Protein AF-A0A9W9SJ80-F1 (afdb_monomer)

Radius of gyration: 30.13 Å; Cα contacts (8 Å, |Δi|>4): 602; chains: 1; bounding box: 78×113×56 Å

Organism: NCBI:txid1131564

Sequence (416 aa):
MTKTTMDPSQSQSEKMTFSVLTSSAPIMAPRLGKLALTGRKTLSTPHYIPLTSRGTVPHIAHDMLRKETALNSLYIGLEDLGFRQLPAHQYLDSIRSLKPDIAIGLADIVYGREPGVKRRAKMVDRTHAFTQDALERLYGRSVADGQKSTTTAYFAPVLPLDNAQQSLYLDDLQDELKSHVSGLALYESSSLAQIPESLGALPRLLLSQPGGPHDLLRDVSLGGDLLTLPFVGECSDAGIALDFTFPVASDVNAKANGSASQPKALGIDLWSADTAKDVSALSEGCQCYACRKHHRAYFNHLLNAKEMAAWALLQMHNYHVMDVFFAGVRESIQRGTFEEDVLSFNHVYVSELPQRTGEGPRLRGYQLQAGPHKRGPRVYGRLDDVSQKFAESQSSVATPDTDASGLEHHGFAKKV

Nearest PDB structures (foldseek):
  7owz-assembly1_A  TM=8.083E-01  e=1.828E-19  Mus musculus
  7nq4-assembly1_B-2  TM=8.070E-01  e=5.476E-19  Homo sapiens
  6fv5-assembly1_B  TM=8.019E-01  e=1.095E-18  Mus musculus
  3bl3-assembly1_A-2  TM=7.542E-01  e=6.193E-18  Zymomonas mobilis
  1efz-assembly1_A-2  TM=7.265E-01  e=7.365E-18  Zymomonas mobilis

InterPro domains:
  IPR002616 tRNA-guanine(15) transglycosylase-like [PF01702] (83-347)
  IPR002616 tRNA-guanine(15) transglycosylase-like [TIGR00449] (273-346)
  IPR036511 Queuine tRNA-ribosyltransferase-like [G3DSA:3.20.20.105] (5-79)
  IPR036511 Queuine tRNA-ribosyltransferase-like [G3DSA:3.20.20.105] (80-351)
  IPR036511 Queuine tRNA-ribosyltransferase-like [SSF51713] (16-346)
  IPR050852 Queuine tRNA-ribosyltransferase [PTHR46064] (82-349)

Foldseek 3Di:
DDDPDDDLLVVLCVAWDKDWPDDDDPLFFFTWIWIDGPPFDIDIWPAEAEEDEQFHRPLADPVCCVPFFPHRHHDYDPDFPDDDDDDLVNVLVCCLVVLDQADEFDFQDDPDDDDDPVVLLVRLVVLLVSLVVSLCVQRNPVCVPDPPRRNHAYAREQEPDDDPSSLVSLVCCLPPVVSRHQAHEYADLVSSVSHDPSRSSHAYEYVYAQQDVLSVLSSSSRPHTYYYYPVLLVCLQLQKAFEDAPLDDVVLLVVVVVDVDPADARTDRLCDPVLLPFFAFRYPPQPGPRRVPGGSNVLNVCLVVLPSVSSSSRSSRSSSRSVRRRVNCSVCVVVVNSVVSSVSRPSRHDSHHDDRPGPGHDDDPGNDPDDVDPPDPPPPPVVVVVVVVVVVVVPPPDDDPDDPVVDVVPDPPDDD

Mean predicted aligned error: 11.3 Å

Solvent-accessible surface area (backbone atoms only — not comparable to full-atom values): 24199 Å² total; per-residue (Å²): 135,84,79,78,80,76,60,74,66,62,63,54,62,75,40,51,46,63,47,68,72,59,90,82,63,60,70,65,24,61,52,43,33,38,43,37,39,75,97,52,78,71,43,64,25,37,36,72,33,50,66,28,62,83,72,36,50,74,71,47,54,72,67,54,40,68,73,65,44,89,75,85,61,74,39,65,62,101,67,70,89,72,88,74,90,77,55,71,68,60,54,54,51,44,46,68,72,68,56,46,72,66,44,73,46,64,65,59,77,74,81,100,56,87,70,53,73,76,52,49,47,53,24,37,57,49,23,46,52,43,44,53,56,46,48,46,68,50,69,26,77,76,29,80,79,79,49,84,69,63,88,46,38,35,19,46,58,44,68,78,62,95,46,73,55,47,53,54,49,53,51,43,41,59,72,76,42,41,80,71,49,62,25,36,33,26,53,32,67,78,44,46,80,72,60,54,74,88,53,57,74,44,52,32,35,37,65,32,78,43,76,38,68,64,46,49,52,51,37,28,45,38,35,38,30,33,35,42,51,64,45,55,56,53,33,16,41,31,43,32,43,60,45,70,69,39,58,57,57,68,73,58,54,58,49,54,79,73,42,96,65,79,58,37,60,40,34,45,61,34,79,42,76,77,26,54,78,31,76,48,46,76,38,89,91,48,80,34,68,40,38,72,74,45,25,33,20,57,45,20,50,28,52,77,69,68,40,72,64,34,41,27,40,33,37,50,37,38,52,44,43,48,53,49,32,38,50,24,51,45,51,28,54,73,71,72,42,39,71,61,36,49,54,51,39,61,64,48,33,46,73,63,61,68,77,73,84,50,88,45,68,87,76,48,86,82,69,53,80,79,62,91,70,72,77,69,76,71,86,77,53,63,65,59,53,51,52,51,50,51,60,60,66,70,74,71,79,80,75,76,99,64,61,78,77,60,53,71,77,50,63,93,84,65,86,130

Structure (mmCIF, N/CA/C/O backbone):
data_AF-A0A9W9SJ80-F1
#
_entry.id   AF-A0A9W9SJ80-F1
#
loop_
_atom_site.group_PDB
_atom_site.id
_atom_site.type_symbol
_atom_site.label_atom_id
_atom_site.label_alt_id
_atom_site.label_comp_id
_atom_site.label_asym_id
_atom_site.label_entity_id
_atom_site.label_seq_id
_atom_site.pdbx_PDB_ins_code
_atom_site.Cartn_x
_atom_site.Cartn_y
_atom_site.Cartn_z
_atom_site.occupancy
_atom_site.B_iso_or_equiv
_atom_site.auth_seq_id
_atom_site.auth_comp_id
_atom_site.auth_asym_id
_atom_site.auth_atom_id
_atom_site.pdbx_PDB_model_num
ATOM 1 N N . MET A 1 1 ? -49.784 -8.441 12.565 1.00 36.72 1 MET A N 1
ATOM 2 C CA . MET A 1 1 ? -48.537 -8.413 11.772 1.00 36.72 1 MET A CA 1
ATOM 3 C C . MET A 1 1 ? -47.482 -7.697 12.592 1.00 36.72 1 MET A C 1
ATOM 5 O O . MET A 1 1 ? -47.438 -6.475 12.621 1.00 36.72 1 MET A O 1
ATOM 9 N N . THR A 1 2 ? -46.730 -8.466 13.367 1.00 28.92 2 THR A N 1
ATOM 10 C CA . THR A 1 2 ? -45.625 -7.996 14.202 1.00 28.92 2 THR A CA 1
ATOM 11 C C . THR A 1 2 ? -44.491 -7.523 13.294 1.00 28.92 2 THR A C 1
ATOM 13 O O . THR A 1 2 ? -43.909 -8.314 12.560 1.00 28.92 2 THR A O 1
ATOM 16 N N . LYS A 1 3 ? -44.211 -6.214 13.297 1.00 34.19 3 LYS A N 1
ATOM 17 C CA . LYS A 1 3 ? -42.986 -5.663 12.708 1.00 34.19 3 LYS A CA 1
ATOM 18 C C . LYS A 1 3 ? -41.819 -6.150 13.561 1.00 34.19 3 LYS A C 1
ATOM 20 O O . LYS A 1 3 ? -41.633 -5.666 14.672 1.00 34.19 3 LYS A O 1
ATOM 25 N N . THR A 1 4 ? -41.071 -7.119 13.051 1.00 32.59 4 THR A N 1
ATOM 26 C CA . THR A 1 4 ? -39.779 -7.515 13.607 1.00 32.59 4 THR A CA 1
ATOM 27 C C . THR A 1 4 ? -38.845 -6.312 13.511 1.00 32.59 4 THR A C 1
ATOM 29 O O . THR A 1 4 ? -38.474 -5.887 12.419 1.00 32.59 4 THR A O 1
ATOM 32 N N . THR A 1 5 ? -38.522 -5.713 14.651 1.00 37.31 5 THR A N 1
ATOM 33 C CA . THR A 1 5 ? -37.462 -4.714 14.781 1.00 37.31 5 THR A CA 1
ATOM 34 C C . THR A 1 5 ? -36.133 -5.413 14.505 1.00 37.31 5 THR A C 1
ATOM 36 O O . THR A 1 5 ? -35.682 -6.202 15.333 1.00 37.31 5 THR A O 1
ATOM 39 N N . MET A 1 6 ? -35.546 -5.192 13.325 1.00 32.56 6 MET A N 1
ATOM 40 C CA . MET A 1 6 ? -34.187 -5.654 13.029 1.00 32.56 6 MET A CA 1
ATOM 41 C C . MET A 1 6 ? -33.203 -4.893 13.920 1.00 32.56 6 MET A C 1
ATOM 43 O O . MET A 1 6 ? -33.244 -3.664 13.988 1.00 32.56 6 MET A O 1
ATOM 47 N N . ASP A 1 7 ? -32.346 -5.638 14.610 1.00 37.38 7 ASP A N 1
ATOM 48 C CA . ASP A 1 7 ? -31.251 -5.103 15.410 1.00 37.38 7 ASP A CA 1
ATOM 49 C C . ASP A 1 7 ? -30.199 -4.473 14.468 1.00 37.38 7 ASP A C 1
ATOM 51 O O . ASP A 1 7 ? -29.731 -5.156 13.549 1.00 37.38 7 ASP A O 1
ATOM 55 N N . PRO A 1 8 ? -29.825 -3.186 14.625 1.00 41.50 8 PRO A N 1
ATOM 56 C CA . PRO A 1 8 ? -28.828 -2.533 13.772 1.00 41.50 8 PRO A CA 1
ATOM 57 C C . PRO A 1 8 ? -27.473 -3.260 13.736 1.00 41.50 8 PRO A C 1
ATOM 59 O O . PRO A 1 8 ? -26.774 -3.153 12.722 1.00 41.50 8 PRO A O 1
ATOM 62 N N . SER A 1 9 ? -27.150 -4.059 14.764 1.00 39.06 9 SER A N 1
ATOM 63 C CA . SER A 1 9 ? -25.949 -4.908 14.833 1.00 39.06 9 SER A CA 1
ATOM 64 C C . SER A 1 9 ? -25.877 -5.960 13.709 1.00 39.06 9 SER A C 1
ATOM 66 O O . SER A 1 9 ? -24.799 -6.237 13.184 1.00 39.06 9 SER A O 1
ATOM 68 N N . GLN A 1 10 ? -27.020 -6.491 13.252 1.00 34.44 10 GLN A N 1
ATOM 69 C CA . GLN A 1 10 ? -27.072 -7.470 12.157 1.00 34.44 10 GLN A CA 1
ATOM 70 C C . GLN A 1 10 ? -26.849 -6.830 10.775 1.00 34.44 10 GLN A C 1
ATOM 72 O O . GLN A 1 10 ? -26.412 -7.501 9.843 1.00 34.44 10 GLN A O 1
ATOM 77 N N . SER A 1 11 ? -27.086 -5.521 10.631 1.00 44.25 11 SER A N 1
ATOM 78 C CA . SER A 1 11 ? -27.069 -4.843 9.324 1.00 44.25 11 SER A CA 1
ATOM 79 C C . SER A 1 11 ? -25.669 -4.518 8.776 1.00 44.25 11 SER A C 1
ATOM 81 O O . SER A 1 11 ? -25.513 -4.337 7.564 1.00 44.25 11 SER A O 1
ATOM 83 N N . GLN A 1 12 ? -24.647 -4.439 9.641 1.00 47.47 12 GLN A N 1
ATOM 84 C CA . GLN A 1 12 ? -23.252 -4.223 9.225 1.00 47.47 12 GLN A CA 1
ATOM 85 C C . GLN A 1 12 ? -22.578 -5.526 8.778 1.00 47.47 12 GLN A C 1
ATOM 87 O O . GLN A 1 12 ? -21.880 -5.540 7.761 1.00 47.47 12 GLN A O 1
ATOM 92 N N . SER A 1 13 ? -22.862 -6.629 9.484 1.00 47.50 13 SER A N 1
ATOM 93 C CA . SER A 1 13 ? -22.389 -7.983 9.163 1.00 47.50 13 SER A CA 1
ATOM 94 C C . SER A 1 13 ? -22.783 -8.446 7.754 1.00 47.50 13 SER A C 1
ATOM 96 O O . SER A 1 13 ? -22.096 -9.290 7.183 1.00 47.50 13 SER A O 1
ATOM 98 N N . GLU A 1 14 ? -23.872 -7.923 7.185 1.00 54.31 14 GLU A N 1
ATOM 99 C CA . GLU A 1 14 ? -24.332 -8.292 5.839 1.00 54.31 14 GLU A CA 1
ATOM 100 C C . GLU A 1 14 ? -23.547 -7.621 4.697 1.00 54.31 14 GLU A C 1
ATOM 102 O O . GLU A 1 14 ? -23.696 -8.031 3.546 1.00 54.31 14 GLU A O 1
ATOM 107 N N . LYS A 1 15 ? -22.739 -6.579 4.958 1.00 71.69 15 LYS A N 1
ATOM 108 C CA . LYS A 1 15 ? -22.171 -5.731 3.883 1.00 71.69 15 LYS A CA 1
ATOM 109 C C . LYS A 1 15 ? -20.662 -5.803 3.724 1.00 71.69 15 LYS A C 1
ATOM 111 O O . LYS A 1 15 ? -20.174 -5.638 2.604 1.00 71.69 15 LYS A O 1
ATOM 116 N N . MET A 1 16 ? -19.945 -6.052 4.814 1.00 87.00 16 MET A N 1
ATOM 117 C CA . MET A 1 16 ? -18.525 -6.374 4.796 1.00 87.00 16 MET A CA 1
ATOM 118 C C . MET A 1 16 ? -18.319 -7.688 5.533 1.00 87.00 16 MET A C 1
ATOM 120 O O . MET A 1 16 ? -18.713 -7.832 6.686 1.00 87.00 16 MET A O 1
ATOM 124 N N . THR A 1 17 ? -17.666 -8.637 4.876 1.00 89.50 17 THR A N 1
ATOM 125 C CA . THR A 1 17 ? -17.283 -9.904 5.491 1.00 89.50 17 THR A CA 1
ATOM 126 C C . THR A 1 17 ? -15.799 -10.112 5.278 1.00 89.50 17 THR A C 1
ATOM 128 O O . THR A 1 17 ? -15.308 -10.039 4.150 1.00 89.50 17 THR A O 1
ATOM 131 N N . PHE A 1 18 ? -15.087 -10.386 6.363 1.00 91.00 18 PHE A N 1
ATOM 132 C CA . PHE A 1 18 ? -13.703 -10.818 6.313 1.00 91.00 18 PHE A CA 1
ATOM 133 C C . PHE A 1 18 ? -13.612 -12.221 6.902 1.00 91.00 18 PHE A C 1
ATOM 135 O O . PHE A 1 18 ? -13.997 -12.445 8.046 1.00 91.00 18 PHE A O 1
ATOM 142 N N . SER A 1 19 ? -13.150 -13.175 6.099 1.00 90.62 19 SER A N 1
ATOM 143 C CA . SER A 1 19 ? -12.946 -14.556 6.536 1.00 90.62 19 SER A CA 1
ATOM 144 C C . SER A 1 19 ? -11.463 -14.887 6.504 1.00 90.62 19 SER A C 1
ATOM 146 O O . SER A 1 19 ? -10.858 -14.839 5.430 1.00 90.62 19 SER A O 1
ATOM 148 N N . VAL A 1 20 ? -10.903 -15.260 7.651 1.00 87.75 20 VAL A N 1
ATOM 149 C CA . VAL A 1 20 ? -9.557 -15.834 7.735 1.00 87.75 20 VAL A CA 1
ATOM 150 C C . VAL A 1 20 ? -9.640 -17.304 7.321 1.00 87.75 20 VAL A C 1
ATOM 152 O O . VAL A 1 20 ? -10.439 -18.066 7.859 1.00 87.75 20 VAL A O 1
ATOM 155 N N . LEU A 1 21 ? -8.859 -17.685 6.315 1.00 84.12 21 LEU A N 1
ATOM 156 C CA . LEU A 1 21 ? -8.858 -19.015 5.704 1.00 84.12 21 LEU A CA 1
ATOM 157 C C . LEU A 1 21 ? -7.911 -19.986 6.424 1.00 84.12 21 LEU A C 1
ATOM 159 O O . LEU A 1 21 ? -8.103 -21.197 6.344 1.00 84.12 21 LEU A O 1
ATOM 163 N N . THR A 1 22 ? -6.913 -19.478 7.149 1.00 68.12 22 THR A N 1
ATOM 164 C CA . THR A 1 22 ? -6.025 -20.274 8.005 1.00 68.12 22 THR A CA 1
ATOM 165 C C . THR A 1 22 ? -6.556 -20.306 9.443 1.00 68.12 22 THR A C 1
ATOM 167 O O . THR A 1 22 ? -6.574 -19.295 10.136 1.00 68.12 22 THR A O 1
ATOM 170 N N . SER A 1 23 ? -7.012 -21.477 9.899 1.00 51.09 23 SER A N 1
ATOM 171 C CA . SER A 1 23 ? -7.821 -21.646 11.122 1.00 51.09 23 SER A CA 1
ATOM 172 C C . SER A 1 23 ? -7.050 -21.626 12.460 1.00 51.09 23 SER A C 1
ATOM 174 O O . SER A 1 23 ? -7.691 -21.764 13.501 1.00 51.09 23 SER A O 1
ATOM 176 N N . SER A 1 24 ? -5.719 -21.477 12.491 1.00 49.97 24 SER A N 1
ATOM 177 C CA . SER A 1 24 ? -4.948 -21.734 13.727 1.00 49.97 24 SER A CA 1
ATOM 178 C C . SER A 1 24 ? -3.703 -20.870 13.957 1.00 49.97 24 SER A C 1
ATOM 180 O O . SER A 1 24 ? -2.828 -21.269 14.723 1.00 49.97 24 SER A O 1
ATOM 182 N N . ALA A 1 25 ? -3.565 -19.726 13.289 1.00 50.97 25 ALA A N 1
ATOM 183 C CA . ALA A 1 25 ? -2.347 -18.931 13.416 1.00 50.97 25 ALA A CA 1
ATOM 184 C C . ALA A 1 25 ? -2.464 -17.912 14.574 1.00 50.97 25 ALA A C 1
ATOM 186 O O . ALA A 1 25 ? -3.505 -17.257 14.690 1.00 50.97 25 ALA A O 1
ATOM 187 N N . PRO A 1 26 ? -1.433 -17.759 15.431 1.00 64.00 26 PRO A N 1
ATOM 188 C CA . PRO A 1 26 ? -1.420 -16.748 16.487 1.00 64.00 26 PRO A CA 1
ATOM 189 C C . PRO A 1 26 ? -1.602 -15.333 15.912 1.00 64.00 26 PRO A C 1
ATOM 191 O O . PRO A 1 26 ? -1.450 -15.093 14.714 1.00 64.00 26 PRO A O 1
ATOM 194 N N . ILE A 1 27 ? -1.927 -14.364 16.774 1.00 69.94 27 ILE A N 1
ATOM 195 C CA . ILE A 1 27 ? -2.148 -12.952 16.398 1.00 69.94 27 ILE A CA 1
ATOM 196 C C . ILE A 1 27 ? -1.000 -12.421 15.523 1.00 69.94 27 ILE A C 1
ATOM 198 O O . ILE A 1 27 ? -1.269 -11.681 14.576 1.00 69.94 27 ILE A O 1
ATOM 202 N N . MET A 1 28 ? 0.230 -12.858 15.805 1.00 84.56 28 MET A N 1
ATOM 203 C CA . MET A 1 28 ? 1.456 -12.551 15.069 1.00 84.56 28 MET A CA 1
ATOM 204 C C . MET A 1 28 ? 1.863 -13.712 14.155 1.00 84.56 28 MET A C 1
ATOM 206 O O . MET A 1 28 ? 2.782 -14.467 14.467 1.00 84.56 28 MET A O 1
ATOM 210 N N . ALA A 1 29 ? 1.145 -13.881 13.053 1.00 89.50 29 ALA A N 1
ATOM 211 C CA . ALA A 1 29 ? 1.483 -14.859 12.031 1.00 89.50 29 ALA A CA 1
ATOM 212 C C . ALA A 1 29 ? 0.886 -14.458 10.678 1.00 89.50 29 ALA A C 1
ATOM 214 O O . ALA A 1 29 ? -0.170 -13.802 10.646 1.00 89.50 29 ALA A O 1
ATOM 215 N N . PRO A 1 30 ? 1.508 -14.890 9.566 1.00 92.75 30 PRO A N 1
ATOM 216 C CA . PRO A 1 30 ? 0.947 -14.695 8.242 1.00 92.75 30 PRO A CA 1
ATOM 217 C C . PRO A 1 30 ? -0.422 -15.368 8.147 1.00 92.75 30 PRO A C 1
ATOM 219 O O . PRO A 1 30 ? -0.641 -16.495 8.596 1.00 92.75 30 PRO A O 1
ATOM 222 N N . ARG A 1 31 ? -1.372 -14.655 7.550 1.00 91.94 31 ARG A N 1
ATOM 223 C CA . ARG A 1 31 ? -2.771 -15.072 7.483 1.00 91.94 31 ARG A CA 1
ATOM 224 C C . ARG A 1 31 ? -3.303 -14.901 6.076 1.00 91.94 31 ARG A C 1
ATOM 226 O O . ARG A 1 31 ? -3.076 -13.877 5.441 1.00 91.94 31 ARG A O 1
ATOM 233 N N . LEU A 1 32 ? -4.024 -15.909 5.599 1.00 94.81 32 LEU A N 1
ATOM 234 C CA . LEU A 1 32 ? -4.784 -15.797 4.364 1.00 94.81 32 LEU A CA 1
ATOM 235 C C . LEU A 1 32 ? -6.185 -15.351 4.715 1.00 94.81 32 LEU A C 1
ATOM 237 O O . LEU A 1 32 ? -6.849 -15.980 5.536 1.00 94.81 32 LEU A O 1
ATOM 241 N N . GLY A 1 33 ? -6.641 -14.286 4.080 1.00 93.62 33 GLY A N 1
ATOM 242 C CA . GLY A 1 33 ? -7.978 -13.770 4.295 1.00 93.62 33 GLY A CA 1
ATOM 243 C C . GLY A 1 33 ? -8.692 -13.474 2.992 1.00 93.62 33 GLY A C 1
ATOM 244 O O . GLY A 1 33 ? -8.119 -13.467 1.899 1.00 93.62 33 GLY A O 1
ATOM 245 N N . LYS A 1 34 ? -9.993 -13.244 3.112 1.00 94.56 34 LYS A N 1
ATOM 246 C CA . LYS A 1 34 ? -10.849 -12.859 1.999 1.00 94.56 34 LYS A CA 1
ATOM 247 C C . LYS A 1 34 ? -11.786 -11.757 2.465 1.00 94.56 34 LYS A C 1
ATOM 249 O O . LYS A 1 34 ? -12.632 -11.989 3.322 1.00 94.56 34 LYS A O 1
ATOM 254 N N . LEU A 1 35 ? -11.609 -10.565 1.903 1.00 94.12 35 LEU A N 1
ATOM 255 C CA . LEU A 1 35 ? -12.405 -9.378 2.172 1.00 94.12 35 LEU A CA 1
ATOM 256 C C . LEU A 1 35 ? -13.462 -9.200 1.080 1.00 94.12 35 LEU A C 1
ATOM 258 O O . LEU A 1 35 ? -13.149 -8.849 -0.060 1.00 94.12 35 LEU A O 1
ATOM 262 N N . ALA A 1 36 ? -14.719 -9.440 1.433 1.00 93.00 36 ALA A N 1
ATOM 263 C CA . ALA A 1 36 ? -15.870 -9.237 0.569 1.00 93.00 36 ALA A CA 1
ATOM 264 C C . ALA A 1 36 ? -16.652 -7.993 1.001 1.00 93.00 36 ALA A C 1
ATOM 266 O O . ALA A 1 36 ? -16.965 -7.821 2.176 1.00 93.00 36 ALA A O 1
ATOM 267 N N . LEU A 1 37 ? -16.982 -7.149 0.025 1.00 90.25 37 LEU A N 1
ATOM 268 C CA . LEU A 1 37 ? -17.823 -5.966 0.181 1.00 90.25 37 LEU A CA 1
ATOM 269 C C . LEU A 1 37 ? -18.971 -6.057 -0.827 1.00 90.25 37 LEU A C 1
ATOM 271 O O . LEU A 1 37 ? -18.751 -6.413 -1.990 1.00 90.25 37 LEU A O 1
ATOM 275 N N . THR A 1 38 ? -20.194 -5.745 -0.405 1.00 86.06 38 THR A N 1
ATOM 276 C CA . THR A 1 38 ? -21.381 -5.854 -1.266 1.00 86.06 38 THR A CA 1
ATOM 277 C C . THR A 1 38 ? -21.237 -5.019 -2.540 1.00 86.06 38 THR A C 1
ATOM 279 O O . THR A 1 38 ? -20.978 -3.820 -2.496 1.00 86.06 38 THR A O 1
ATOM 282 N N . GLY A 1 39 ? -21.414 -5.656 -3.702 1.00 85.00 39 GLY A N 1
ATOM 283 C CA . GLY A 1 39 ? -21.294 -5.001 -5.011 1.00 85.00 39 GLY A CA 1
ATOM 284 C C . GLY A 1 39 ? -19.855 -4.740 -5.476 1.00 85.00 39 GLY A C 1
ATOM 285 O O . GLY A 1 39 ? -19.659 -4.128 -6.528 1.00 85.00 39 GLY A O 1
ATOM 286 N N . ARG A 1 40 ? -18.841 -5.206 -4.734 1.00 88.81 40 ARG A N 1
ATOM 287 C CA . ARG A 1 40 ? -17.422 -5.099 -5.099 1.00 88.81 40 ARG A CA 1
ATOM 288 C C . ARG A 1 40 ? -16.825 -6.465 -5.422 1.00 88.81 40 ARG A C 1
ATOM 290 O O . ARG A 1 40 ? -17.340 -7.508 -5.023 1.00 88.81 40 ARG A O 1
ATOM 297 N N . LYS A 1 41 ? -15.707 -6.459 -6.155 1.00 89.19 41 LYS A N 1
ATOM 298 C CA . LYS A 1 41 ? -14.899 -7.669 -6.335 1.00 89.19 41 LYS A CA 1
ATOM 299 C C . LYS A 1 41 ? -14.280 -8.044 -4.997 1.00 89.19 41 LYS A C 1
ATOM 301 O O . LYS A 1 41 ? -13.796 -7.180 -4.273 1.00 89.19 41 LYS A O 1
ATOM 306 N N . THR A 1 42 ? -14.285 -9.332 -4.695 1.00 91.88 42 THR A N 1
ATOM 307 C CA . THR A 1 42 ? -13.652 -9.833 -3.484 1.00 91.88 42 THR A CA 1
ATOM 308 C C . THR A 1 42 ? -12.135 -9.685 -3.557 1.00 91.88 42 THR A C 1
ATOM 310 O O . THR A 1 42 ? -11.538 -9.949 -4.602 1.00 91.88 42 THR A O 1
ATOM 313 N N . LEU A 1 43 ? -11.527 -9.301 -2.437 1.00 93.06 43 LEU A N 1
ATOM 314 C CA . LEU A 1 43 ? -10.092 -9.101 -2.301 1.00 93.06 43 LEU A CA 1
ATOM 315 C C . LEU A 1 43 ? -9.478 -10.199 -1.427 1.00 93.06 43 LEU A C 1
ATOM 317 O O . LEU A 1 43 ? -9.917 -10.408 -0.299 1.00 93.06 43 LEU A O 1
ATOM 321 N N . SER A 1 44 ? -8.468 -10.901 -1.935 1.00 95.12 44 SER A N 1
ATOM 322 C CA . SER A 1 44 ? -7.710 -11.892 -1.156 1.00 95.12 44 SER A CA 1
ATOM 323 C C . SER A 1 44 ? -6.559 -11.211 -0.418 1.00 95.12 44 SER A C 1
ATOM 325 O O . SER A 1 44 ? -5.833 -10.450 -1.048 1.00 95.12 44 SER A O 1
ATOM 327 N N . THR A 1 45 ? -6.361 -11.506 0.867 1.00 95.25 45 THR A N 1
ATOM 328 C CA . THR A 1 45 ? -5.284 -10.950 1.707 1.00 95.25 45 THR A CA 1
ATOM 329 C C . THR A 1 45 ? -4.216 -12.016 2.028 1.00 95.25 45 THR A C 1
ATOM 331 O O . THR A 1 45 ? -4.553 -13.205 2.042 1.00 95.25 45 THR A O 1
ATOM 334 N N . PRO A 1 46 ? -2.939 -11.633 2.240 1.00 95.81 46 PRO A N 1
ATOM 335 C CA . PRO A 1 46 ? -2.415 -10.269 2.221 1.00 95.81 46 PRO A CA 1
ATOM 336 C C . PRO A 1 46 ? -2.431 -9.628 0.828 1.00 95.81 46 PRO A C 1
ATOM 338 O O . PRO A 1 46 ? -2.256 -10.294 -0.201 1.00 95.81 46 PRO A O 1
ATOM 341 N N . HIS A 1 47 ? -2.682 -8.323 0.793 1.00 95.75 47 HIS A N 1
ATOM 342 C CA . HIS A 1 47 ? -2.617 -7.525 -0.426 1.00 95.75 47 HIS A CA 1
ATOM 343 C C . HIS A 1 47 ? -2.301 -6.067 -0.123 1.00 95.75 47 HIS A C 1
ATOM 345 O O . HIS A 1 47 ? -2.275 -5.650 1.032 1.00 95.75 47 HIS A O 1
ATOM 351 N N . TYR A 1 48 ? -2.085 -5.282 -1.169 1.00 94.50 48 TYR A N 1
ATOM 352 C CA . TYR A 1 48 ? -1.825 -3.866 -1.022 1.00 94.50 48 TYR A CA 1
ATOM 353 C C . TYR A 1 48 ? -3.011 -2.996 -1.428 1.00 94.50 48 TYR A C 1
ATOM 355 O O . TYR A 1 48 ? -3.918 -3.425 -2.145 1.00 94.50 48 TYR A O 1
ATOM 363 N N . ILE A 1 49 ? -2.976 -1.747 -0.970 1.00 92.50 49 ILE A N 1
ATOM 364 C CA . ILE A 1 49 ? -3.854 -0.675 -1.418 1.00 92.50 49 ILE A CA 1
ATOM 365 C C . ILE A 1 49 ? -2.972 0.443 -1.989 1.00 92.50 49 ILE A C 1
ATOM 367 O O . ILE A 1 49 ? -2.173 1.030 -1.251 1.00 92.50 49 ILE A O 1
ATOM 371 N N . PRO A 1 50 ? -3.073 0.752 -3.294 1.00 89.50 50 PRO A N 1
ATOM 372 C CA . PRO A 1 50 ? -2.301 1.831 -3.894 1.00 89.50 50 PRO A CA 1
ATOM 373 C C . PRO A 1 50 ? -2.736 3.187 -3.326 1.00 89.50 50 PRO A C 1
ATOM 375 O O . PRO A 1 50 ? -3.930 3.472 -3.169 1.00 89.50 50 PRO A O 1
ATOM 378 N N . LEU A 1 51 ? -1.750 4.041 -3.057 1.00 88.25 51 LEU A N 1
ATOM 379 C CA . LEU A 1 51 ? -1.983 5.426 -2.668 1.00 88.25 51 LEU A CA 1
ATOM 380 C C . LEU A 1 51 ? -2.386 6.239 -3.899 1.00 88.25 51 LEU A C 1
ATOM 382 O O . LEU A 1 51 ? -1.742 6.165 -4.947 1.00 88.25 51 LEU A O 1
ATOM 386 N N . THR A 1 52 ? -3.459 7.017 -3.778 1.00 87.25 52 THR A N 1
ATOM 387 C CA . THR A 1 52 ? -3.965 7.845 -4.877 1.00 87.25 52 THR A CA 1
ATOM 388 C C . THR A 1 52 ? -3.899 9.325 -4.550 1.00 87.25 52 THR A C 1
ATOM 390 O O . THR A 1 52 ? -3.995 9.732 -3.394 1.00 87.25 52 THR A O 1
ATOM 393 N N . SER A 1 53 ? -3.813 10.148 -5.594 1.00 81.12 53 SER A N 1
ATOM 394 C CA . SER A 1 53 ? -4.080 11.580 -5.495 1.00 81.12 53 SER A CA 1
ATOM 395 C C . SER A 1 53 ? -5.481 11.837 -6.032 1.00 81.12 53 SER A C 1
ATOM 397 O O . SER A 1 53 ? -5.752 11.577 -7.207 1.00 81.12 53 SER A O 1
ATOM 399 N N . ARG A 1 54 ? -6.389 12.329 -5.179 1.00 78.44 54 ARG A N 1
ATOM 400 C CA . ARG A 1 54 ? -7.784 12.643 -5.554 1.00 78.44 54 ARG A CA 1
ATOM 401 C C . ARG A 1 54 ? -8.516 11.457 -6.211 1.00 78.44 54 ARG A C 1
ATOM 403 O O . ARG A 1 54 ? -9.278 11.637 -7.157 1.00 78.44 54 ARG A O 1
ATOM 410 N N . GLY A 1 55 ? -8.251 10.233 -5.748 1.00 81.81 55 GLY A N 1
ATOM 411 C CA . GLY A 1 55 ? -8.871 9.014 -6.282 1.00 81.81 55 GLY A CA 1
ATOM 412 C C . GLY A 1 55 ? -8.251 8.468 -7.568 1.00 81.81 55 GLY A C 1
ATOM 413 O O . GLY A 1 55 ? -8.765 7.494 -8.115 1.00 81.81 55 GLY A O 1
ATOM 414 N N . THR A 1 56 ? -7.152 9.054 -8.053 1.00 85.56 56 THR A N 1
ATOM 415 C CA . THR A 1 56 ? -6.428 8.567 -9.236 1.00 85.56 56 THR A CA 1
ATOM 416 C C . THR A 1 56 ? -5.044 8.058 -8.850 1.00 85.56 56 THR A C 1
ATOM 418 O O . THR A 1 56 ? -4.299 8.736 -8.137 1.00 85.56 56 THR A O 1
ATOM 421 N N . VAL A 1 57 ? -4.694 6.861 -9.324 1.00 87.25 57 VAL A N 1
ATOM 422 C CA . VAL A 1 57 ? -3.326 6.342 -9.219 1.00 87.25 57 VAL A CA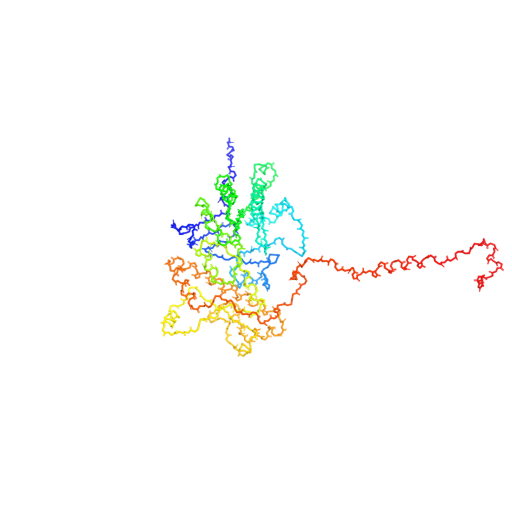 1
ATOM 423 C C . VAL A 1 57 ? -2.410 7.262 -10.034 1.00 87.25 57 VAL A C 1
ATOM 425 O O . VAL A 1 57 ? -2.729 7.524 -11.197 1.00 87.25 57 VAL A O 1
ATOM 428 N N . PRO A 1 58 ? -1.309 7.784 -9.463 1.00 86.00 58 PRO A N 1
ATOM 429 C CA . PRO A 1 58 ? -0.402 8.666 -10.189 1.00 86.00 58 PRO A CA 1
ATOM 430 C C . PRO A 1 58 ? -0.010 8.090 -11.555 1.00 86.00 58 PRO A C 1
ATOM 432 O O . PRO A 1 58 ? 0.195 6.890 -11.693 1.00 86.00 58 PRO A O 1
ATOM 435 N N . HIS A 1 59 ? 0.055 8.949 -12.575 1.00 88.06 59 HIS A N 1
ATOM 436 C CA . HIS A 1 59 ? 0.459 8.629 -13.958 1.00 88.06 59 HIS A CA 1
ATOM 437 C C . HIS A 1 59 ? -0.428 7.662 -14.759 1.00 88.06 59 HIS A C 1
ATOM 439 O O . HIS A 1 59 ? -0.282 7.604 -15.979 1.00 88.06 59 HIS A O 1
ATOM 445 N N . ILE A 1 60 ? -1.362 6.937 -14.137 1.00 88.25 60 ILE A N 1
ATOM 446 C CA . ILE A 1 60 ? -2.183 5.923 -14.814 1.00 88.25 60 ILE A CA 1
ATOM 447 C C . ILE A 1 60 ? -3.608 6.440 -15.033 1.00 88.25 60 ILE A C 1
ATOM 449 O O . ILE A 1 60 ? -4.353 6.712 -14.091 1.00 88.25 60 ILE A O 1
ATOM 453 N N . ALA A 1 61 ? -4.024 6.518 -16.298 1.00 88.75 61 ALA A N 1
ATOM 454 C CA . ALA A 1 61 ? -5.408 6.813 -16.661 1.00 88.75 61 ALA A CA 1
ATOM 455 C C . ALA A 1 61 ? -6.353 5.655 -16.278 1.00 88.75 61 ALA A C 1
ATOM 457 O O . ALA A 1 61 ? -5.976 4.484 -16.325 1.00 88.75 61 ALA A O 1
ATOM 458 N N . HIS A 1 62 ? -7.606 5.958 -15.923 1.00 87.12 62 HIS A N 1
ATOM 459 C CA . HIS A 1 62 ? -8.556 4.956 -15.415 1.00 87.12 62 HIS A CA 1
ATOM 460 C C . HIS A 1 62 ? -8.861 3.807 -16.386 1.00 87.12 62 HIS A C 1
ATOM 462 O O . HIS A 1 62 ? -9.183 2.703 -15.947 1.00 87.12 62 HIS A O 1
ATOM 468 N N . ASP A 1 63 ? -8.808 4.046 -17.693 1.00 89.38 63 ASP A N 1
ATOM 469 C CA . ASP A 1 63 ? -9.006 3.006 -18.698 1.00 89.38 63 ASP A CA 1
ATOM 470 C C . ASP A 1 63 ? -7.822 2.032 -18.736 1.00 89.38 63 ASP A C 1
ATOM 472 O O . ASP A 1 63 ? -8.043 0.822 -18.769 1.00 89.38 63 ASP A O 1
ATOM 476 N N . MET A 1 64 ? -6.591 2.541 -18.638 1.00 87.62 64 MET A N 1
ATOM 477 C CA . MET A 1 64 ? -5.381 1.724 -18.517 1.00 87.62 64 MET A CA 1
ATOM 478 C C . MET A 1 64 ? -5.328 0.990 -17.183 1.00 87.62 64 MET A C 1
ATOM 480 O O . MET A 1 64 ? -5.034 -0.200 -17.167 1.00 87.62 64 MET A O 1
ATOM 484 N N . LEU A 1 65 ? -5.720 1.643 -16.086 1.00 86.62 65 LEU A N 1
ATOM 485 C CA . LEU A 1 65 ? -5.863 1.002 -14.779 1.00 86.62 65 LEU A CA 1
ATOM 486 C C . LEU A 1 65 ? -6.762 -0.241 -14.879 1.00 86.62 65 LEU A C 1
ATOM 488 O O . LEU A 1 65 ? -6.393 -1.319 -14.432 1.00 86.62 65 LEU A O 1
ATOM 492 N N . ARG A 1 66 ? -7.926 -0.116 -15.528 1.00 86.50 66 ARG A N 1
ATOM 493 C CA . ARG A 1 66 ? -8.886 -1.222 -15.667 1.00 86.50 66 ARG A CA 1
ATOM 494 C C . ARG A 1 66 ? -8.433 -2.322 -16.626 1.00 86.50 66 ARG A C 1
ATOM 496 O O . ARG A 1 66 ? -8.853 -3.461 -16.447 1.00 86.50 66 ARG A O 1
ATOM 503 N N . LYS A 1 67 ? -7.688 -1.975 -17.678 1.00 86.81 67 LYS A N 1
ATOM 504 C CA . LYS A 1 67 ? -7.295 -2.913 -18.742 1.00 86.81 67 LYS A CA 1
ATOM 505 C C . LYS A 1 67 ? -5.986 -3.639 -18.449 1.00 86.81 67 LYS A C 1
ATOM 507 O O . LYS A 1 67 ? -5.866 -4.806 -18.794 1.00 86.81 67 LYS A O 1
ATOM 512 N N . GLU A 1 68 ? -5.023 -2.947 -17.852 1.00 86.38 68 GLU A N 1
ATOM 513 C CA . GLU A 1 68 ? -3.621 -3.379 -17.812 1.00 86.38 68 GLU A CA 1
ATOM 514 C C . GLU A 1 68 ? -3.085 -3.575 -16.383 1.00 86.38 68 GLU A C 1
ATOM 516 O O . GLU A 1 68 ? -1.926 -3.949 -16.222 1.00 86.38 68 GLU A O 1
ATOM 521 N N . THR A 1 69 ? -3.897 -3.342 -15.343 1.00 84.62 69 THR A N 1
ATOM 522 C CA . THR A 1 69 ? -3.515 -3.580 -13.936 1.00 84.62 69 THR A CA 1
ATOM 523 C C . THR A 1 69 ? -4.553 -4.449 -13.222 1.00 84.62 69 THR A C 1
ATOM 525 O O . THR A 1 69 ? -5.726 -4.449 -13.604 1.00 84.62 69 THR A O 1
ATOM 528 N N . ALA A 1 70 ? -4.156 -5.174 -12.170 1.00 85.06 70 ALA A N 1
ATOM 529 C CA . ALA A 1 70 ? -5.093 -5.944 -11.345 1.00 85.06 70 ALA A CA 1
ATOM 530 C C . ALA A 1 70 ? -5.718 -5.120 -10.199 1.00 85.06 70 ALA A C 1
ATOM 532 O O . ALA A 1 70 ? -6.461 -5.664 -9.378 1.00 85.06 70 ALA A O 1
ATOM 533 N N . LEU A 1 71 ? -5.455 -3.809 -10.160 1.00 84.12 71 LEU A N 1
ATOM 534 C CA . LEU A 1 71 ? -5.875 -2.908 -9.091 1.00 84.12 71 LEU A CA 1
ATOM 535 C C . LEU A 1 71 ? -7.402 -2.832 -8.976 1.00 84.12 71 LEU A C 1
ATOM 537 O O . LEU A 1 71 ? -8.112 -2.415 -9.894 1.00 84.12 71 LEU A O 1
ATOM 541 N N . ASN A 1 72 ? -7.912 -3.220 -7.810 1.00 84.19 72 ASN A N 1
ATOM 542 C CA . ASN A 1 72 ? -9.340 -3.263 -7.482 1.00 84.19 72 ASN A CA 1
ATOM 543 C C . ASN A 1 72 ? -9.693 -2.522 -6.176 1.00 84.19 72 ASN A C 1
ATOM 545 O O . ASN A 1 72 ? -10.870 -2.457 -5.819 1.00 84.19 72 ASN A O 1
ATOM 549 N N . SER A 1 73 ? -8.696 -1.946 -5.503 1.00 84.69 73 SER A N 1
ATOM 550 C CA . SER A 1 73 ? -8.808 -1.114 -4.305 1.00 84.69 73 SER A CA 1
ATOM 551 C C . SER A 1 73 ? -8.027 0.187 -4.515 1.00 84.69 73 SER A C 1
ATOM 553 O O . SER A 1 73 ? -7.084 0.226 -5.304 1.00 84.69 73 SER A O 1
ATOM 555 N N . LEU A 1 74 ? -8.435 1.271 -3.851 1.00 87.69 74 LEU A N 1
ATOM 556 C CA . LEU A 1 74 ? -7.769 2.575 -3.920 1.00 87.69 74 LEU A CA 1
ATOM 557 C C . LEU A 1 74 ? -7.846 3.250 -2.548 1.00 87.69 74 LEU A C 1
ATOM 559 O O . LEU A 1 74 ? -8.922 3.302 -1.950 1.00 87.69 74 LEU A O 1
ATOM 563 N N . TYR A 1 75 ? -6.729 3.798 -2.073 1.00 85.44 75 TYR A N 1
ATOM 564 C CA . TYR A 1 75 ? -6.708 4.643 -0.884 1.00 85.44 75 TYR A CA 1
ATOM 565 C C . TYR A 1 75 ? -6.884 6.103 -1.293 1.00 85.44 75 TYR A C 1
ATOM 567 O O . TYR A 1 75 ? -6.110 6.612 -2.108 1.00 85.44 75 TYR A O 1
ATOM 575 N N . ILE A 1 76 ? -7.877 6.787 -0.720 1.00 85.38 76 ILE A N 1
ATOM 576 C CA . ILE A 1 76 ? -8.160 8.198 -0.999 1.00 85.38 76 ILE A CA 1
ATOM 577 C C . ILE A 1 76 ? -7.946 9.009 0.275 1.00 85.38 76 ILE A C 1
ATOM 579 O O . ILE A 1 76 ? -8.768 8.972 1.189 1.00 85.38 76 ILE A O 1
ATOM 583 N N . GLY A 1 77 ? -6.855 9.773 0.313 1.00 78.12 77 GLY A N 1
ATOM 584 C CA . GLY A 1 77 ? -6.677 10.814 1.319 1.00 78.12 77 GLY A CA 1
ATOM 585 C C . GLY A 1 77 ? -7.615 11.993 1.049 1.00 78.12 77 GLY A C 1
ATOM 586 O O . GLY A 1 77 ? -7.791 12.400 -0.102 1.00 78.12 77 GLY A O 1
ATOM 587 N N . LEU A 1 78 ? -8.199 12.569 2.105 1.00 72.31 78 LEU A N 1
ATOM 588 C CA . LEU A 1 78 ? -8.905 13.857 2.039 1.00 72.31 78 LEU A CA 1
ATOM 589 C C . LEU A 1 78 ? -7.893 15.011 2.047 1.00 72.31 78 LEU A C 1
ATOM 591 O O . LEU A 1 78 ? -7.916 15.876 2.920 1.00 72.31 78 LEU A O 1
ATOM 595 N N . GLU A 1 79 ? -6.968 14.979 1.096 1.00 67.50 79 GLU A N 1
ATOM 596 C CA . GLU A 1 79 ? -5.857 15.919 0.996 1.00 67.50 79 GLU A CA 1
ATOM 597 C C . GLU A 1 79 ? -5.981 16.744 -0.287 1.00 67.50 79 GLU A C 1
ATOM 599 O O . GLU A 1 79 ? -6.302 16.228 -1.360 1.00 67.50 79 GLU A O 1
ATOM 604 N N . ASP A 1 80 ? -5.721 18.043 -0.160 1.00 60.44 80 ASP A N 1
ATOM 605 C CA . ASP A 1 80 ? -5.565 18.983 -1.268 1.00 60.44 80 ASP A CA 1
ATOM 606 C C . ASP A 1 80 ? -4.472 20.003 -0.894 1.00 60.44 80 ASP A C 1
ATOM 608 O O . ASP A 1 80 ? -3.808 19.881 0.137 1.00 60.44 80 ASP A O 1
ATOM 612 N N . LEU A 1 81 ? -4.260 21.017 -1.727 1.00 63.59 81 LEU A N 1
ATOM 613 C CA . LEU A 1 81 ? -3.262 22.057 -1.509 1.00 63.59 81 LEU A CA 1
ATOM 614 C C . LEU A 1 81 ? -3.496 22.889 -0.232 1.00 63.59 81 LEU A C 1
ATOM 616 O O . LEU A 1 81 ? -4.480 23.619 -0.109 1.00 63.59 81 LEU A O 1
ATOM 620 N N . GLY A 1 82 ? -2.501 22.883 0.660 1.00 70.12 82 GLY A N 1
ATOM 621 C CA . GLY A 1 82 ? -2.425 23.750 1.839 1.00 70.12 82 GLY A CA 1
ATOM 622 C C . GLY A 1 82 ? -2.824 23.065 3.147 1.00 70.12 82 GLY A C 1
ATOM 623 O O . GLY A 1 82 ? -3.001 21.855 3.214 1.00 70.12 82 GLY A O 1
ATOM 624 N N . PHE A 1 83 ? -2.946 23.856 4.217 1.00 78.25 83 PHE A N 1
ATOM 625 C CA . PHE A 1 83 ? -3.296 23.356 5.547 1.00 78.25 83 PHE A CA 1
ATOM 626 C C . PHE A 1 83 ? -4.579 24.005 6.044 1.00 78.25 83 PHE A C 1
ATOM 628 O O . PHE A 1 83 ? -4.716 25.231 6.051 1.00 78.25 83 PHE A O 1
ATOM 635 N N . ARG A 1 84 ? -5.503 23.173 6.520 1.00 83.44 84 ARG A N 1
ATOM 636 C CA . ARG A 1 84 ? -6.728 23.596 7.193 1.00 83.44 84 ARG A CA 1
ATOM 637 C C . ARG A 1 84 ? -6.957 22.708 8.406 1.00 83.44 84 ARG A C 1
ATOM 639 O O . ARG A 1 84 ? -6.757 21.501 8.349 1.00 83.44 84 ARG A O 1
ATOM 646 N N . GLN A 1 85 ? -7.437 23.305 9.491 1.00 86.44 85 GLN A N 1
ATOM 647 C CA . GLN A 1 85 ? -7.968 22.534 10.607 1.00 86.44 85 GLN A CA 1
ATOM 648 C C . GLN A 1 85 ? -9.291 21.881 10.184 1.00 86.44 85 GLN A C 1
ATOM 650 O O . GLN A 1 85 ? -10.227 22.585 9.796 1.00 86.44 85 GLN A O 1
ATOM 655 N N . LEU A 1 86 ? -9.360 20.550 10.253 1.00 87.56 86 LEU A N 1
ATOM 656 C CA . LEU A 1 86 ? -10.561 19.771 9.956 1.00 87.56 86 LEU A CA 1
ATOM 657 C C . LEU A 1 86 ? -11.266 19.386 11.268 1.00 87.56 86 LEU A C 1
ATOM 659 O O . LEU A 1 86 ? -10.738 18.570 12.023 1.00 87.56 86 LEU A O 1
ATOM 663 N N . PRO A 1 87 ? -12.440 19.963 11.579 1.00 91.62 87 PRO A N 1
ATOM 664 C CA . PRO A 1 87 ? -13.239 19.527 12.718 1.00 91.62 87 PRO A CA 1
ATOM 665 C C . PRO A 1 87 ? -13.774 18.104 12.515 1.00 91.62 87 PRO A C 1
ATOM 667 O O . PRO A 1 87 ? -14.188 17.758 11.409 1.00 91.62 87 PRO A O 1
ATOM 670 N N . ALA A 1 88 ? -13.860 17.319 13.594 1.00 90.94 88 ALA A N 1
ATOM 671 C CA . ALA A 1 88 ? -14.307 15.922 13.542 1.00 90.94 88 ALA A CA 1
ATOM 672 C C . ALA A 1 88 ? -15.683 15.747 12.871 1.00 90.94 88 ALA A C 1
ATOM 674 O O . ALA A 1 88 ? -15.842 14.896 12.003 1.00 90.94 88 ALA A O 1
ATOM 675 N N . HIS A 1 89 ? -16.656 16.616 13.169 1.00 90.88 89 HIS A N 1
ATOM 676 C CA . HIS A 1 89 ? -17.979 16.542 12.538 1.00 90.88 89 HIS A CA 1
ATOM 677 C C . HIS A 1 89 ? -17.928 16.697 11.006 1.00 90.88 89 HIS A C 1
ATOM 679 O O . HIS A 1 89 ? -18.632 15.981 10.306 1.00 90.88 89 HIS A O 1
ATOM 685 N N . GLN A 1 90 ? -17.050 17.558 10.471 1.00 92.06 90 GLN A N 1
ATOM 686 C CA . GLN A 1 90 ? -16.915 17.749 9.019 1.00 92.06 90 GLN A CA 1
ATOM 687 C C . GLN A 1 90 ? -16.292 16.527 8.342 1.00 92.06 90 GLN A C 1
ATOM 689 O O . GLN A 1 90 ? -16.628 16.210 7.200 1.00 92.06 90 GLN A O 1
ATOM 694 N N . TYR A 1 91 ? -15.398 15.825 9.042 1.00 92.56 91 TYR A N 1
ATOM 695 C CA . TYR A 1 91 ? -14.868 14.548 8.577 1.00 92.56 91 TYR A CA 1
ATOM 696 C C . TYR A 1 91 ? -15.986 13.499 8.457 1.00 92.56 91 TYR A C 1
ATOM 698 O O . TYR A 1 91 ? -16.119 12.846 7.423 1.00 92.56 91 TYR A O 1
ATOM 706 N N . LEU A 1 92 ? -16.860 13.405 9.462 1.00 91.81 92 LEU A N 1
ATOM 707 C CA . LEU A 1 92 ? -18.001 12.482 9.452 1.00 91.81 92 LEU A CA 1
ATOM 708 C C . LEU A 1 92 ? -19.046 12.845 8.387 1.00 91.81 92 LEU A C 1
ATOM 710 O O . LEU A 1 92 ? -19.574 11.961 7.709 1.00 91.81 92 LEU A O 1
ATOM 714 N N . ASP A 1 93 ? -19.307 14.135 8.178 1.00 90.62 93 ASP A N 1
ATOM 715 C CA . ASP A 1 93 ? -20.160 14.608 7.083 1.00 90.62 93 ASP A CA 1
ATOM 716 C C . ASP A 1 93 ? -19.564 14.240 5.715 1.00 90.62 93 ASP A C 1
ATOM 718 O O . ASP A 1 93 ? -20.290 13.839 4.801 1.00 90.62 93 ASP A O 1
ATOM 722 N N . SER A 1 94 ? -18.234 14.288 5.591 1.00 90.81 94 SER A N 1
ATOM 723 C CA . SER A 1 94 ? -17.525 13.846 4.386 1.00 90.81 94 SER A CA 1
ATOM 724 C C . SER A 1 94 ? -17.685 12.343 4.159 1.00 90.81 94 SER A C 1
ATOM 726 O O . SER A 1 94 ? -17.974 11.946 3.035 1.00 90.81 94 SER A O 1
ATOM 728 N N . ILE A 1 95 ? -17.600 11.507 5.203 1.00 91.50 95 ILE A N 1
ATOM 729 C CA . ILE A 1 95 ? -17.883 10.062 5.097 1.00 91.50 95 ILE A CA 1
ATOM 730 C C . ILE A 1 95 ? -19.309 9.827 4.589 1.00 91.50 95 ILE A C 1
ATOM 732 O O . ILE A 1 95 ? -19.513 9.058 3.652 1.00 91.50 95 ILE A O 1
ATOM 736 N N . ARG A 1 96 ? -20.304 10.516 5.158 1.00 89.50 96 ARG A N 1
ATOM 737 C CA . ARG A 1 96 ? -21.718 10.376 4.761 1.00 89.50 96 ARG A CA 1
ATOM 738 C C . ARG A 1 96 ? -21.976 10.815 3.319 1.00 89.50 96 ARG A C 1
ATOM 740 O O . ARG A 1 96 ? -22.823 10.232 2.640 1.00 89.50 96 ARG A O 1
ATOM 747 N N . SER A 1 97 ? -21.265 11.847 2.870 1.00 89.56 97 SER A N 1
ATOM 748 C CA . SER A 1 97 ? -21.380 12.397 1.519 1.00 89.56 97 SER A CA 1
ATOM 749 C C . SER A 1 97 ? -20.679 11.516 0.482 1.00 89.56 97 SER A C 1
ATOM 751 O O . SER A 1 97 ? -21.294 11.115 -0.507 1.00 89.56 97 SER A O 1
ATOM 753 N N . LEU A 1 98 ? -19.415 11.163 0.735 1.00 89.44 98 LEU A N 1
ATOM 754 C CA . LEU A 1 98 ? -18.570 10.390 -0.178 1.00 89.44 98 LEU A CA 1
ATOM 755 C C . LEU A 1 98 ? -18.931 8.903 -0.207 1.00 89.44 98 LEU A C 1
ATOM 757 O O . LEU A 1 98 ? -18.718 8.257 -1.229 1.00 89.44 98 LEU A O 1
ATOM 761 N N . LYS A 1 99 ? -19.482 8.374 0.894 1.00 90.44 99 LYS A N 1
ATOM 762 C CA . LYS A 1 99 ? -19.857 6.963 1.077 1.00 90.44 99 LYS A CA 1
ATOM 763 C C . LYS A 1 99 ? -18.739 6.002 0.656 1.00 90.44 99 LYS A C 1
ATOM 765 O O . LYS A 1 99 ? -18.960 5.166 -0.224 1.00 90.44 99 LYS A O 1
ATOM 770 N N . PRO A 1 100 ? -17.533 6.124 1.241 1.00 91.81 100 PRO A N 1
ATOM 771 C CA . PRO A 1 100 ? -16.468 5.182 0.940 1.00 91.81 100 PRO A CA 1
ATOM 772 C C . PRO A 1 100 ? -16.876 3.776 1.396 1.00 91.81 100 PRO A C 1
ATOM 774 O O . PRO A 1 100 ? -17.684 3.625 2.315 1.00 91.81 100 PRO A O 1
ATOM 777 N N . ASP A 1 101 ? -16.311 2.744 0.773 1.00 92.38 101 ASP A N 1
ATOM 778 C CA . ASP A 1 101 ? -16.552 1.365 1.207 1.00 92.38 101 ASP A CA 1
ATOM 779 C C . ASP A 1 101 ? -15.984 1.132 2.621 1.00 92.38 101 ASP A C 1
ATOM 781 O O . ASP A 1 101 ? -16.624 0.490 3.450 1.00 92.38 101 ASP A O 1
ATOM 785 N N . ILE A 1 102 ? -14.819 1.723 2.910 1.00 94.31 102 ILE A N 1
ATOM 786 C CA . ILE A 1 102 ? -14.144 1.701 4.213 1.00 94.31 102 ILE A CA 1
ATOM 787 C C . ILE A 1 102 ? -13.747 3.134 4.588 1.00 94.31 102 ILE A C 1
ATOM 789 O O . ILE A 1 102 ? -13.141 3.840 3.782 1.00 94.31 102 ILE A O 1
ATOM 793 N N . ALA A 1 103 ? -14.058 3.558 5.811 1.00 95.25 103 ALA A N 1
ATOM 794 C CA . ALA A 1 103 ? -13.558 4.786 6.422 1.00 95.25 103 ALA A CA 1
ATOM 795 C C . ALA A 1 103 ? -12.600 4.461 7.570 1.00 95.25 103 ALA A C 1
ATOM 797 O O . ALA A 1 103 ? -12.835 3.535 8.344 1.00 95.25 103 ALA A O 1
ATOM 798 N N . ILE A 1 104 ? -11.536 5.250 7.690 1.00 95.94 104 ILE A N 1
ATOM 799 C CA . ILE A 1 104 ? -10.526 5.117 8.743 1.00 95.94 104 ILE A CA 1
ATOM 800 C C . ILE A 1 104 ? -10.811 6.171 9.807 1.00 95.94 104 ILE A C 1
ATOM 802 O O . ILE A 1 104 ? -10.958 7.342 9.480 1.00 95.94 104 ILE A O 1
ATOM 806 N N . GLY A 1 105 ? -10.894 5.782 11.075 1.00 95.44 105 GLY A N 1
ATOM 807 C CA . GLY A 1 105 ? -11.140 6.739 12.149 1.00 95.44 105 GLY A CA 1
ATOM 808 C C . GLY A 1 105 ? -10.070 7.825 12.258 1.00 95.44 105 GLY A C 1
ATOM 809 O O . GLY A 1 105 ? -8.901 7.613 11.934 1.00 95.44 105 GLY A O 1
ATOM 810 N N . LEU A 1 106 ? -10.468 9.001 12.750 1.00 95.00 106 LEU A N 1
ATOM 811 C CA . LEU A 1 106 ? -9.518 10.072 13.042 1.00 95.00 106 LEU A CA 1
ATOM 812 C C . LEU A 1 106 ? -8.583 9.652 14.178 1.00 95.00 106 LEU A C 1
ATOM 814 O O . LEU A 1 106 ? -9.034 9.227 15.239 1.00 95.00 106 LEU A O 1
ATOM 818 N N . ALA A 1 107 ? -7.286 9.849 13.963 1.00 94.88 107 ALA A N 1
ATOM 819 C CA . ALA A 1 107 ? -6.235 9.529 14.916 1.00 94.88 107 ALA A CA 1
ATOM 820 C C . ALA A 1 107 ? -5.414 10.779 15.253 1.00 94.88 107 ALA A C 1
ATOM 822 O O . ALA A 1 107 ? -5.067 11.563 14.367 1.00 94.88 107 ALA A O 1
ATOM 823 N N . ASP A 1 108 ? -5.074 10.970 16.528 1.00 94.75 108 ASP A N 1
ATOM 824 C CA . ASP A 1 108 ? -4.150 12.029 16.944 1.00 94.75 108 ASP A CA 1
ATOM 825 C C . ASP A 1 108 ? -2.705 11.512 16.895 1.00 94.75 108 ASP A C 1
ATOM 827 O O . ASP A 1 108 ? -2.186 10.975 17.873 1.00 94.75 108 ASP A O 1
ATOM 831 N N . ILE A 1 109 ? -2.057 11.676 15.740 1.00 90.69 109 ILE A N 1
ATOM 832 C CA . ILE A 1 109 ? -0.698 11.185 15.476 1.00 90.69 109 ILE A CA 1
ATOM 833 C C . ILE A 1 109 ? 0.275 12.344 15.313 1.00 90.69 109 ILE A C 1
ATOM 835 O O . ILE A 1 109 ? -0.045 13.402 14.771 1.00 90.69 109 ILE A O 1
ATOM 839 N N . VAL A 1 110 ? 1.495 12.142 15.807 1.00 87.81 110 VAL A N 1
ATOM 840 C CA . VAL A 1 110 ? 2.598 13.088 15.659 1.00 87.81 110 VAL A CA 1
ATOM 841 C C . VAL A 1 110 ? 3.634 12.474 14.732 1.00 87.81 110 VAL A C 1
ATOM 843 O O . VAL A 1 110 ? 4.161 11.408 15.022 1.00 87.81 110 VAL A O 1
ATOM 846 N N . TYR A 1 111 ? 3.949 13.180 13.650 1.00 83.12 111 TYR A N 1
ATOM 847 C CA . TYR A 1 111 ? 5.002 12.794 12.714 1.00 83.12 111 TYR A CA 1
ATOM 848 C C . TYR A 1 111 ? 6.312 13.535 13.024 1.00 83.12 111 TYR A C 1
ATOM 850 O O . TYR A 1 111 ? 6.302 14.692 13.455 1.00 83.12 111 TYR A O 1
ATOM 858 N N . GLY A 1 112 ? 7.446 12.867 12.801 1.00 78.56 112 GLY A N 1
ATOM 859 C CA . GLY A 1 112 ? 8.791 13.461 12.789 1.00 78.56 112 GLY A CA 1
ATOM 860 C C . GLY A 1 112 ? 9.474 13.688 14.143 1.00 78.56 112 GLY A C 1
ATOM 861 O O . GLY A 1 112 ? 10.683 13.895 14.171 1.00 78.56 112 GLY A O 1
ATOM 862 N N . ARG A 1 113 ? 8.754 13.640 15.270 1.00 83.81 113 ARG A N 1
ATOM 863 C CA . ARG A 1 113 ? 9.364 13.693 16.611 1.00 83.81 113 ARG A CA 1
ATOM 864 C C . ARG A 1 113 ? 8.688 12.728 17.564 1.00 83.81 113 ARG A C 1
ATOM 866 O O . ARG A 1 113 ? 7.459 12.640 17.574 1.00 83.81 113 ARG A O 1
ATOM 873 N N . GLU A 1 114 ? 9.477 12.098 18.426 1.00 85.69 114 GLU A N 1
ATOM 874 C CA . GLU A 1 114 ? 8.921 11.254 19.474 1.00 85.69 114 GLU A CA 1
ATOM 875 C C . GLU A 1 114 ? 8.124 12.092 20.489 1.00 85.69 114 GLU A C 1
ATOM 877 O O . GLU A 1 114 ? 8.637 13.062 21.064 1.00 85.69 114 GLU A O 1
ATOM 882 N N . PRO A 1 115 ? 6.846 11.761 20.725 1.00 90.12 115 PRO A N 1
ATOM 883 C CA . PRO A 1 115 ? 6.042 12.446 21.721 1.00 90.12 115 PRO A CA 1
ATOM 884 C C . PRO A 1 115 ? 6.481 12.072 23.144 1.00 90.12 115 PRO A C 1
ATOM 886 O O . PRO A 1 115 ? 6.648 10.900 23.488 1.00 90.12 115 PRO A O 1
ATOM 889 N N . GLY A 1 116 ? 6.575 13.077 24.020 1.00 92.25 116 GLY A N 1
ATOM 890 C CA . GLY A 1 116 ? 6.783 12.854 25.453 1.00 92.25 116 GLY A CA 1
ATOM 891 C C . GLY A 1 116 ? 5.606 12.125 26.118 1.00 92.25 116 GLY A C 1
ATOM 892 O O . GLY A 1 116 ? 4.485 12.133 25.611 1.00 92.25 116 GLY A O 1
ATOM 893 N N . VAL A 1 117 ? 5.829 11.555 27.306 1.00 92.06 117 VAL A N 1
ATOM 894 C CA . VAL A 1 117 ? 4.871 10.677 28.017 1.00 92.06 117 VAL A CA 1
ATOM 895 C C . VAL A 1 117 ? 3.456 11.270 28.121 1.00 92.06 117 VAL A C 1
ATOM 897 O O . VAL A 1 117 ? 2.483 10.642 27.714 1.00 92.06 117 VAL A O 1
ATOM 900 N N . LYS A 1 118 ? 3.327 12.520 28.593 1.00 93.00 118 LYS A N 1
ATOM 901 C CA . LYS A 1 118 ? 2.021 13.201 28.714 1.00 93.00 118 LYS A CA 1
ATOM 902 C C . LYS A 1 118 ? 1.340 13.435 27.362 1.00 93.00 118 LYS A C 1
ATOM 904 O O . LYS A 1 118 ? 0.117 13.523 27.301 1.00 93.00 118 LYS A O 1
ATOM 909 N N . ARG A 1 119 ? 2.118 13.597 26.285 1.00 94.31 119 ARG A N 1
ATOM 910 C CA . ARG A 1 119 ? 1.582 13.767 24.930 1.00 94.31 119 ARG A CA 1
ATOM 911 C C . ARG A 1 119 ? 1.041 12.441 24.402 1.00 94.31 119 ARG A C 1
ATOM 913 O O . ARG A 1 119 ? -0.043 12.471 23.835 1.00 94.31 119 ARG A O 1
ATOM 920 N N . ARG A 1 120 ? 1.736 11.326 24.657 1.00 94.69 120 ARG A N 1
ATOM 921 C CA . ARG A 1 120 ? 1.293 9.969 24.292 1.00 94.69 120 ARG A CA 1
ATOM 922 C C . ARG A 1 120 ? -0.068 9.627 24.891 1.00 94.69 120 ARG A C 1
ATOM 924 O O . ARG A 1 120 ? -0.968 9.277 24.144 1.00 94.69 120 ARG A O 1
ATOM 931 N N . ALA A 1 121 ? -0.260 9.848 26.194 1.00 94.56 121 ALA A N 1
ATOM 932 C CA . ALA A 1 121 ? -1.563 9.636 26.837 1.00 94.56 121 ALA A CA 1
ATOM 933 C C . ALA A 1 121 ? -2.683 10.445 26.153 1.00 94.56 121 ALA A C 1
ATOM 935 O O . ALA A 1 121 ? -3.663 9.880 25.685 1.00 94.56 121 ALA A O 1
ATOM 936 N N . LYS A 1 122 ? -2.472 11.756 25.957 1.00 96.12 122 LYS A N 1
ATOM 937 C CA . LYS A 1 122 ? -3.454 12.633 25.292 1.00 96.12 122 LYS A CA 1
ATOM 938 C C . LYS A 1 122 ? -3.764 12.242 23.846 1.00 96.12 122 LYS A C 1
ATOM 940 O O . LYS A 1 122 ? -4.848 12.558 23.368 1.00 96.12 122 LYS A O 1
ATOM 945 N N . MET A 1 123 ? -2.798 11.674 23.123 1.00 96.69 123 MET A N 1
ATOM 946 C CA . MET A 1 123 ? -3.011 11.196 21.753 1.00 96.69 123 MET A CA 1
ATOM 947 C C . MET A 1 123 ? -4.023 10.052 21.743 1.00 96.69 123 MET A C 1
ATOM 949 O O . MET A 1 123 ? -4.964 10.083 20.950 1.00 96.69 123 MET A O 1
ATOM 953 N N . VAL A 1 124 ? -3.867 9.097 22.663 1.00 96.88 124 VAL A N 1
ATOM 954 C CA . VAL A 1 124 ? -4.811 7.988 22.809 1.00 96.88 124 VAL A CA 1
ATOM 955 C C . VAL A 1 124 ? -6.177 8.499 23.256 1.00 96.88 124 VAL A C 1
ATOM 957 O O . VAL A 1 124 ? -7.148 8.250 22.553 1.00 96.88 124 VAL A O 1
ATOM 960 N N . ASP A 1 125 ? -6.251 9.303 24.324 1.00 96.88 125 ASP A N 1
ATOM 961 C CA . ASP A 1 125 ? -7.528 9.817 24.852 1.00 96.88 125 ASP A CA 1
ATOM 962 C C . ASP A 1 125 ? -8.348 10.550 23.772 1.00 96.88 125 ASP A C 1
ATOM 964 O O . ASP A 1 125 ? -9.566 10.412 23.676 1.00 96.88 125 ASP A O 1
ATOM 968 N N . ARG A 1 126 ? -7.680 11.336 22.915 1.00 97.00 126 ARG A N 1
ATOM 969 C CA . ARG A 1 126 ? -8.336 12.037 21.800 1.00 97.00 126 ARG A CA 1
ATOM 970 C C . ARG A 1 126 ? -8.787 11.093 20.698 1.00 97.00 126 ARG A C 1
ATOM 972 O O . ARG A 1 126 ? -9.879 11.270 20.176 1.00 97.00 126 ARG A O 1
ATOM 979 N N . THR A 1 127 ? -7.954 10.122 20.341 1.00 97.56 127 THR A N 1
ATOM 980 C CA . THR A 1 127 ? -8.281 9.111 19.324 1.00 97.56 127 THR A CA 1
ATOM 981 C C . THR A 1 127 ? -9.462 8.250 19.772 1.00 97.56 127 THR A C 1
ATOM 983 O O . THR A 1 127 ? -10.364 7.965 18.984 1.00 97.56 127 THR A O 1
ATOM 986 N N . HIS A 1 128 ? -9.505 7.919 21.061 1.00 97.44 128 HIS A N 1
ATOM 987 C CA . HIS A 1 128 ? -10.618 7.235 21.703 1.00 97.44 128 HIS A CA 1
ATOM 988 C C . HIS A 1 128 ? -11.898 8.074 21.632 1.00 97.44 128 HIS A C 1
ATOM 990 O O . HIS A 1 128 ? -12.896 7.610 21.084 1.00 97.44 128 HIS A O 1
ATOM 996 N N . ALA A 1 129 ? -11.845 9.344 22.050 1.00 96.88 129 ALA A N 1
ATOM 997 C CA . ALA A 1 129 ? -12.987 10.257 21.968 1.00 96.88 129 ALA A CA 1
ATOM 998 C C . ALA A 1 129 ? -13.487 10.464 20.525 1.00 96.88 129 ALA A C 1
ATOM 1000 O O . ALA A 1 129 ? -14.693 10.496 20.284 1.00 96.88 129 ALA A O 1
ATOM 1001 N N . PHE A 1 130 ? -12.578 10.575 19.547 1.00 96.88 130 PHE A N 1
ATOM 1002 C CA . PHE A 1 130 ? -12.948 10.648 18.131 1.00 96.88 130 PHE A CA 1
ATOM 1003 C C . PHE A 1 130 ? -13.641 9.376 17.654 1.00 96.88 130 PHE A C 1
ATOM 1005 O O . PHE A 1 130 ? -14.599 9.462 16.890 1.00 96.88 130 PHE A O 1
ATOM 1012 N N . THR A 1 131 ? -13.179 8.212 18.105 1.00 96.81 131 THR A N 1
ATOM 1013 C CA . THR A 1 131 ? -13.773 6.926 17.740 1.00 96.81 131 THR A CA 1
ATOM 1014 C C . THR A 1 131 ? -15.174 6.782 18.325 1.00 96.81 131 THR A C 1
ATOM 1016 O O . THR A 1 131 ? -16.097 6.456 17.584 1.00 96.81 131 THR A O 1
ATOM 1019 N N . GLN A 1 132 ? -15.373 7.109 19.603 1.00 94.88 132 GLN A N 1
ATOM 1020 C CA . GLN A 1 132 ? -16.697 7.072 20.233 1.00 94.88 132 GLN A CA 1
ATOM 1021 C C . GLN A 1 132 ? -17.690 8.024 19.540 1.00 94.88 132 GLN A C 1
ATOM 1023 O O . GLN A 1 132 ? -18.762 7.584 19.121 1.00 94.88 132 GLN A O 1
ATOM 1028 N N . ASP A 1 133 ? -17.310 9.292 19.316 1.00 93.69 133 ASP A N 1
ATOM 1029 C CA . ASP A 1 133 ? -18.158 10.281 18.620 1.00 93.69 133 ASP A CA 1
ATOM 1030 C C . ASP A 1 133 ? -18.472 9.851 17.174 1.00 93.69 133 ASP A C 1
ATOM 1032 O O . ASP A 1 133 ? -19.598 10.015 16.697 1.00 93.69 133 ASP A O 1
ATOM 1036 N N . ALA A 1 134 ? -17.502 9.252 16.472 1.00 93.44 134 ALA A N 1
ATOM 1037 C CA . ALA A 1 134 ? -17.704 8.728 15.126 1.00 93.44 134 ALA A CA 1
ATOM 1038 C C . ALA A 1 134 ? -18.723 7.584 15.101 1.00 93.44 134 ALA A C 1
ATOM 1040 O O . ALA A 1 134 ? -19.658 7.622 14.299 1.00 93.44 134 ALA A O 1
ATOM 1041 N N . LEU A 1 135 ? -18.573 6.582 15.970 1.00 92.38 135 LEU A N 1
ATOM 1042 C CA . LEU A 1 135 ? -19.462 5.420 16.001 1.00 92.38 135 LEU A CA 1
ATOM 1043 C C . LEU A 1 135 ? -20.882 5.808 16.428 1.00 92.38 135 LEU A C 1
ATOM 1045 O O . LEU A 1 135 ? -21.847 5.374 15.796 1.00 92.38 135 LEU A O 1
ATOM 1049 N N . GLU A 1 136 ? -21.026 6.698 17.414 1.00 90.00 136 GLU A N 1
ATOM 1050 C CA . GLU A 1 136 ? -22.331 7.215 17.834 1.00 90.00 136 GLU A CA 1
ATOM 1051 C C . GLU A 1 136 ? -23.035 7.968 16.694 1.00 90.00 136 GLU A C 1
ATOM 1053 O O . GLU A 1 136 ? -24.214 7.740 16.419 1.00 90.00 136 GLU A O 1
ATOM 1058 N N . ARG A 1 137 ? -22.322 8.834 15.967 1.00 88.94 137 ARG A N 1
ATOM 1059 C CA . ARG A 1 137 ? -22.922 9.615 14.8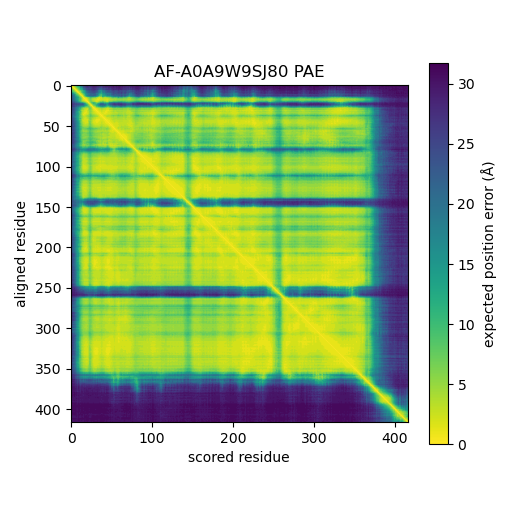72 1.00 88.94 137 ARG A CA 1
ATOM 1060 C C . ARG A 1 137 ? -23.152 8.812 13.600 1.00 88.94 137 ARG A C 1
ATOM 1062 O O . ARG A 1 137 ? -24.031 9.170 12.815 1.00 88.94 137 ARG A O 1
ATOM 1069 N N . LEU A 1 138 ? -22.347 7.792 13.326 1.00 87.62 138 LEU A N 1
ATOM 1070 C CA . LEU A 1 138 ? -22.491 6.980 12.117 1.00 87.62 138 LEU A CA 1
ATOM 1071 C C . LEU A 1 138 ? -23.525 5.864 12.302 1.00 87.62 138 LEU A C 1
ATOM 1073 O O . LEU A 1 138 ? -24.270 5.583 11.359 1.00 87.62 138 LEU A O 1
ATOM 1077 N N . TYR A 1 139 ? -23.607 5.279 13.500 1.00 86.56 139 TYR A N 1
ATOM 1078 C CA . TYR A 1 139 ? -24.381 4.058 13.752 1.00 86.56 139 TYR A CA 1
ATOM 1079 C C . TYR A 1 139 ? -25.285 4.102 14.990 1.00 86.56 139 TYR A C 1
ATOM 1081 O O . TYR A 1 139 ? -26.090 3.192 15.179 1.00 86.56 139 TYR A O 1
ATOM 1089 N N . GLY A 1 140 ? -25.188 5.135 15.828 1.00 79.88 140 GLY A N 1
ATOM 1090 C CA . GLY A 1 140 ? -25.986 5.247 17.045 1.00 79.88 140 GLY A CA 1
ATOM 1091 C C . GLY A 1 140 ? -27.492 5.338 16.783 1.00 79.88 140 GLY A C 1
ATOM 1092 O O . GLY A 1 140 ? -27.960 5.665 15.690 1.00 79.88 140 GLY A O 1
ATOM 1093 N N . ARG A 1 141 ? -28.280 5.086 17.836 1.00 66.12 141 ARG A N 1
ATOM 1094 C CA . ARG A 1 141 ? -29.753 4.977 17.776 1.00 66.12 141 ARG A CA 1
ATOM 1095 C C . ARG A 1 141 ? -30.448 6.204 17.174 1.00 66.12 141 ARG A C 1
ATOM 1097 O O . ARG A 1 141 ? -31.466 6.049 16.513 1.00 66.12 141 ARG A O 1
ATOM 1104 N N . SER A 1 142 ? -29.878 7.398 17.350 1.00 54.75 142 SER A N 1
ATOM 1105 C CA . SER A 1 142 ? -30.398 8.660 16.797 1.00 54.75 142 SER A CA 1
ATOM 1106 C C . SER A 1 142 ? -30.394 8.698 15.258 1.00 54.75 142 SER A C 1
ATOM 1108 O O . SER A 1 142 ? -31.227 9.358 14.640 1.00 54.75 142 SER A O 1
ATOM 1110 N N . VAL A 1 143 ? -29.513 7.930 14.604 1.00 58.09 143 VAL A N 1
ATOM 1111 C CA . VAL A 1 143 ? -29.474 7.831 13.136 1.00 58.09 143 VAL A CA 1
ATOM 1112 C C . VAL A 1 143 ? -30.699 7.078 12.603 1.00 58.09 143 VAL A C 1
ATOM 1114 O O . VAL A 1 143 ? -31.181 7.395 11.521 1.00 58.09 143 VAL A O 1
ATOM 1117 N N . ALA A 1 144 ? -31.271 6.146 13.374 1.00 53.34 144 ALA A N 1
ATOM 1118 C CA . ALA A 1 144 ? -32.421 5.348 12.947 1.00 53.34 144 ALA A CA 1
ATOM 1119 C C . ALA A 1 144 ? -33.716 6.166 12.744 1.00 53.34 144 ALA A C 1
ATOM 1121 O O . ALA A 1 144 ? -34.609 5.696 12.040 1.00 53.34 144 ALA A O 1
ATOM 1122 N N . ASP A 1 145 ? -33.805 7.383 13.298 1.00 45.16 145 ASP A N 1
ATOM 1123 C CA . ASP A 1 145 ? -35.046 8.174 13.362 1.00 45.16 145 ASP A CA 1
ATOM 1124 C C . ASP A 1 145 ? -35.145 9.302 12.309 1.00 45.16 145 ASP A C 1
ATOM 1126 O O . ASP A 1 145 ? -36.090 10.089 12.310 1.00 45.16 145 ASP A O 1
ATOM 1130 N N . GLY A 1 146 ? -34.201 9.392 11.359 1.00 48.50 146 GLY A N 1
ATOM 1131 C CA . GLY A 1 146 ? -34.330 10.357 10.252 1.00 48.50 146 GLY A CA 1
ATOM 1132 C C . GLY A 1 146 ? -33.105 10.603 9.366 1.00 48.50 146 GLY A C 1
ATOM 1133 O O . GLY A 1 146 ? -33.247 11.198 8.295 1.00 48.50 146 GLY A O 1
ATOM 1134 N N . GLN A 1 147 ? -31.908 10.141 9.744 1.00 52.94 147 GLN A N 1
ATOM 1135 C CA . GLN A 1 147 ? -30.713 10.207 8.890 1.00 52.94 147 GLN A CA 1
ATOM 1136 C C . GLN A 1 147 ? -30.451 8.840 8.240 1.00 52.94 147 GLN A C 1
ATOM 1138 O O . GLN A 1 147 ? -30.580 7.798 8.864 1.00 52.94 147 GLN A O 1
ATOM 1143 N N . LYS A 1 148 ? -30.089 8.804 6.951 1.00 54.19 148 LYS A N 1
ATOM 1144 C CA . LYS A 1 148 ? -29.747 7.534 6.285 1.00 54.19 148 LYS A CA 1
ATOM 1145 C C . LYS A 1 148 ? -28.545 6.902 7.001 1.00 54.19 148 LYS A C 1
ATOM 1147 O O . LYS A 1 148 ? -27.461 7.479 6.958 1.00 54.19 148 LYS A O 1
ATOM 1152 N N . SER A 1 149 ? -28.741 5.734 7.619 1.00 60.41 149 SER A N 1
ATOM 1153 C CA . SER A 1 149 ? -27.656 4.899 8.152 1.00 60.41 149 SER A CA 1
ATOM 1154 C C . SER A 1 149 ? -26.573 4.714 7.083 1.00 60.41 149 SER A C 1
ATOM 1156 O O . SER A 1 149 ? -26.883 4.431 5.919 1.00 60.41 149 SER A O 1
ATOM 1158 N N . THR A 1 150 ? -25.311 4.956 7.451 1.00 68.69 150 THR A N 1
ATOM 1159 C CA . THR A 1 150 ? -24.189 4.798 6.520 1.00 68.69 150 THR A CA 1
ATOM 1160 C C . THR A 1 150 ? -23.887 3.315 6.299 1.00 68.69 150 THR A C 1
ATOM 1162 O O . THR A 1 150 ? -23.972 2.500 7.212 1.00 68.69 150 THR A O 1
ATOM 1165 N N . THR A 1 151 ? -23.556 2.953 5.061 1.00 79.44 151 THR A N 1
ATOM 1166 C CA . THR A 1 151 ? -23.164 1.585 4.682 1.00 79.44 151 THR A CA 1
ATOM 1167 C C . THR A 1 151 ? -21.654 1.375 4.682 1.00 79.44 151 THR A C 1
ATOM 1169 O O . THR A 1 151 ? -21.195 0.306 4.298 1.00 79.44 151 THR A O 1
ATOM 1172 N N . THR A 1 152 ? -20.895 2.409 5.033 1.00 90.44 152 THR A N 1
ATOM 1173 C CA . THR A 1 152 ? -19.435 2.398 5.099 1.00 90.44 152 THR A CA 1
ATOM 1174 C C . THR A 1 152 ? -18.967 1.511 6.246 1.00 90.44 152 THR A C 1
ATOM 1176 O O . THR A 1 152 ? -19.518 1.596 7.333 1.00 90.44 152 THR A O 1
ATOM 1179 N N . ALA A 1 153 ? -17.943 0.690 6.028 1.00 93.44 153 ALA A N 1
ATOM 1180 C CA . ALA A 1 153 ? -17.260 -0.026 7.099 1.00 93.44 153 ALA A CA 1
ATOM 1181 C C . ALA A 1 153 ? -16.314 0.916 7.859 1.00 93.44 153 ALA A C 1
ATOM 1183 O O . ALA A 1 153 ? -15.662 1.759 7.242 1.00 93.44 153 ALA A O 1
ATOM 1184 N N . TYR A 1 154 ? -16.205 0.780 9.182 1.00 95.31 154 TYR A N 1
ATOM 1185 C CA . TYR A 1 154 ? -15.339 1.643 9.994 1.00 95.31 154 TYR A CA 1
ATOM 1186 C C . TYR A 1 154 ? -14.111 0.888 10.500 1.00 95.31 154 TYR A C 1
ATOM 1188 O O . TYR A 1 154 ? -14.243 -0.145 11.158 1.00 95.31 154 TYR A O 1
ATOM 1196 N N . PHE A 1 155 ? -12.921 1.408 10.197 1.00 97.38 155 PHE A N 1
ATOM 1197 C CA . PHE A 1 155 ? -11.650 0.882 10.684 1.00 97.38 155 PHE A CA 1
ATOM 1198 C C . PHE A 1 155 ? -11.155 1.739 11.845 1.00 97.38 155 PHE A C 1
ATOM 1200 O O . PHE A 1 155 ? -10.876 2.929 11.674 1.00 97.38 155 PHE A O 1
ATOM 1207 N N . ALA A 1 156 ? -11.049 1.128 13.024 1.00 97.62 156 ALA A N 1
ATOM 1208 C CA . ALA A 1 156 ? -10.611 1.817 14.227 1.00 97.62 156 ALA A CA 1
ATOM 1209 C C . ALA A 1 156 ? -9.090 2.057 14.183 1.00 97.62 156 ALA A C 1
ATOM 1211 O O . ALA A 1 156 ? -8.332 1.115 13.929 1.00 97.62 156 ALA A O 1
ATOM 1212 N N . PRO A 1 157 ? -8.620 3.295 14.408 1.00 97.38 157 PRO A N 1
ATOM 1213 C CA . PRO A 1 157 ? -7.199 3.612 14.387 1.00 97.38 157 PRO A CA 1
ATOM 1214 C C . PRO A 1 157 ? -6.499 3.042 15.622 1.00 97.38 157 PRO A C 1
ATOM 1216 O O . PRO A 1 157 ? -6.997 3.186 16.735 1.00 97.38 157 PRO A O 1
ATOM 1219 N N . VAL A 1 158 ? -5.329 2.437 15.438 1.00 96.50 158 VAL A N 1
ATOM 1220 C CA . VAL A 1 158 ? -4.462 1.911 16.500 1.00 96.50 158 VAL A CA 1
ATOM 1221 C C . VAL A 1 158 ? -3.140 2.667 16.439 1.00 96.50 158 VAL A C 1
ATOM 1223 O O . VAL A 1 158 ? -2.444 2.643 15.420 1.00 96.50 158 VAL A O 1
ATOM 1226 N N . LEU A 1 159 ? -2.821 3.385 17.515 1.00 95.44 159 LEU A N 1
ATOM 1227 C CA . LEU A 1 159 ? -1.636 4.230 17.579 1.00 95.44 159 LEU A CA 1
ATOM 1228 C C . LEU A 1 159 ? -0.379 3.392 17.863 1.00 95.44 159 LEU A C 1
ATOM 1230 O O . LEU A 1 159 ? -0.468 2.400 18.586 1.00 95.44 159 LEU A O 1
ATOM 1234 N N . PRO A 1 160 ? 0.801 3.826 17.383 1.00 93.44 160 PRO A N 1
ATOM 1235 C CA . PRO A 1 160 ? 2.074 3.160 17.638 1.00 93.44 160 PRO A CA 1
ATOM 1236 C C . PRO A 1 160 ? 2.617 3.510 19.024 1.00 93.44 160 PRO A C 1
ATOM 1238 O O . PRO A 1 160 ? 3.658 4.144 19.179 1.00 93.44 160 PRO A O 1
ATOM 1241 N N . LEU A 1 161 ? 1.843 3.185 20.056 1.00 92.88 161 LEU A N 1
ATOM 1242 C CA . LEU A 1 161 ? 2.133 3.530 21.440 1.00 92.88 161 LEU A CA 1
ATOM 1243 C C . LEU A 1 161 ? 2.008 2.282 22.299 1.00 92.88 161 LEU A C 1
ATOM 1245 O O . LEU A 1 161 ? 1.043 1.546 22.176 1.00 92.88 161 LEU A O 1
ATOM 1249 N N . ASP A 1 162 ? 2.974 2.065 23.181 1.00 88.88 162 ASP A N 1
ATOM 1250 C CA . ASP A 1 162 ? 2.906 1.038 24.218 1.00 88.88 162 ASP A CA 1
ATOM 1251 C C . ASP A 1 162 ? 2.732 1.738 25.573 1.00 88.88 162 ASP A C 1
ATOM 1253 O O . ASP A 1 162 ? 3.692 2.133 26.244 1.00 88.88 162 ASP A O 1
ATOM 1257 N N . ASN A 1 163 ? 1.484 2.072 25.904 1.00 89.31 163 ASN A N 1
ATOM 1258 C CA . ASN A 1 163 ? 1.120 2.713 27.163 1.00 89.31 163 ASN A CA 1
ATOM 1259 C C . ASN A 1 163 ? -0.258 2.256 27.649 1.00 89.31 163 ASN A C 1
ATOM 1261 O O . ASN A 1 163 ? -1.108 1.852 26.863 1.00 89.31 163 ASN A O 1
ATOM 1265 N N . ALA A 1 164 ? -0.506 2.418 28.952 1.00 91.56 164 ALA A N 1
ATOM 1266 C CA . ALA A 1 164 ? -1.752 1.995 29.592 1.00 91.56 164 ALA A CA 1
ATOM 1267 C C . ALA A 1 164 ? -3.015 2.556 28.914 1.00 91.56 164 ALA A C 1
ATOM 1269 O O . ALA A 1 164 ? -4.019 1.861 28.827 1.00 91.56 164 ALA A O 1
ATOM 1270 N N .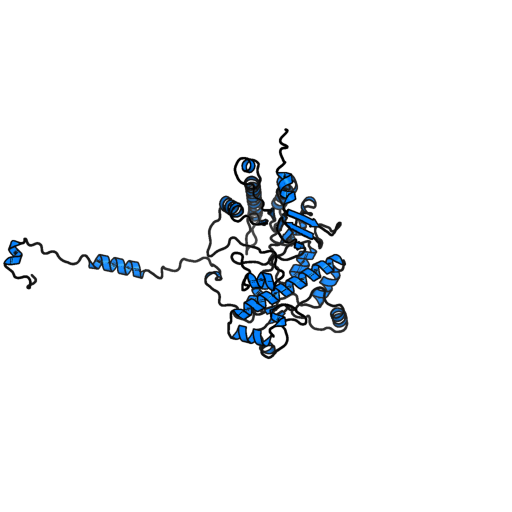 GLN A 1 165 ? -2.972 3.795 28.406 1.00 94.94 165 GLN A N 1
ATOM 1271 C CA . GLN A 1 165 ? -4.107 4.364 27.675 1.00 94.94 165 GLN A CA 1
ATOM 1272 C C . GLN A 1 165 ? -4.416 3.582 26.394 1.00 94.94 165 GLN A C 1
ATOM 1274 O O . GLN A 1 165 ? -5.586 3.378 26.092 1.00 94.94 165 GLN A O 1
ATOM 1279 N N . GLN A 1 166 ? -3.396 3.144 25.644 1.00 95.56 166 GLN A N 1
ATOM 1280 C CA . GLN A 1 166 ? -3.600 2.369 24.418 1.00 95.56 166 GLN A CA 1
ATOM 1281 C C . GLN A 1 166 ? -4.236 1.013 24.735 1.00 95.56 166 GLN A C 1
ATOM 1283 O O . GLN A 1 166 ? -5.159 0.612 24.034 1.00 95.56 166 GLN A O 1
ATOM 1288 N N . SER A 1 167 ? -3.815 0.359 25.822 1.00 95.25 167 SER A N 1
ATOM 1289 C CA . SER A 1 167 ? -4.453 -0.871 26.306 1.00 95.25 167 SER A CA 1
ATOM 1290 C C . SER A 1 167 ? -5.926 -0.647 26.660 1.00 95.25 167 SER A C 1
ATOM 1292 O O . SER A 1 167 ? -6.774 -1.363 26.148 1.00 95.25 167 SER A O 1
ATOM 1294 N N . LEU A 1 168 ? -6.245 0.406 27.425 1.00 95.75 168 LEU A N 1
ATOM 1295 C CA . LEU A 1 168 ? -7.633 0.742 27.783 1.00 95.75 168 LEU A CA 1
ATOM 1296 C C . LEU A 1 168 ? -8.511 1.025 26.557 1.00 95.75 168 LEU A C 1
ATOM 1298 O O . LEU A 1 168 ? -9.677 0.648 26.526 1.00 95.75 168 LEU A O 1
ATOM 1302 N N . TYR A 1 169 ? -7.959 1.681 25.537 1.00 96.81 169 TYR A N 1
ATOM 1303 C CA . TYR A 1 169 ? -8.667 1.901 24.280 1.00 96.81 169 TYR A CA 1
ATOM 1304 C C . TYR A 1 169 ? -8.934 0.584 23.535 1.00 96.81 169 TYR A C 1
ATOM 1306 O O . TYR A 1 169 ? -10.028 0.391 23.014 1.00 96.81 169 TYR A O 1
ATOM 1314 N N . LEU A 1 170 ? -7.964 -0.336 23.496 1.00 96.12 170 LEU A N 1
ATOM 1315 C CA . LEU A 1 170 ? -8.151 -1.661 22.895 1.00 96.12 170 LEU A CA 1
ATOM 1316 C C . LEU A 1 170 ? -9.168 -2.510 23.675 1.00 96.12 170 LEU A C 1
ATOM 1318 O O . LEU A 1 170 ? -9.944 -3.227 23.043 1.00 96.12 170 LEU A O 1
ATOM 1322 N N . ASP A 1 171 ? -9.197 -2.387 25.004 1.00 95.62 171 ASP A N 1
ATOM 1323 C CA . ASP A 1 171 ? -10.200 -3.017 25.869 1.00 95.62 171 ASP A CA 1
ATOM 1324 C C . ASP A 1 171 ? -11.612 -2.489 25.545 1.00 95.62 171 ASP A C 1
ATOM 1326 O O . ASP A 1 171 ? -12.534 -3.266 25.299 1.00 95.62 171 ASP A O 1
ATOM 1330 N N . ASP A 1 172 ? -11.777 -1.171 25.399 1.00 95.50 172 ASP A N 1
ATOM 1331 C CA . ASP A 1 172 ? -13.066 -0.581 25.004 1.00 95.50 172 ASP A CA 1
ATOM 1332 C C . ASP A 1 172 ? -13.498 -1.006 23.585 1.00 95.50 172 ASP A C 1
ATOM 1334 O O . ASP A 1 172 ? -14.674 -1.274 23.317 1.00 95.50 172 ASP A O 1
ATOM 1338 N N . LEU A 1 173 ? -12.535 -1.139 22.661 1.00 95.00 173 LEU A N 1
ATOM 1339 C CA . LEU A 1 173 ? -12.801 -1.645 21.313 1.00 95.00 173 LEU A CA 1
ATOM 1340 C C . LEU A 1 173 ? -13.336 -3.081 21.311 1.00 95.00 173 LEU A C 1
ATOM 1342 O O . LEU A 1 173 ? -14.175 -3.398 20.466 1.00 95.00 173 LEU A O 1
ATOM 1346 N N . GLN A 1 174 ? -12.853 -3.954 22.199 1.00 92.25 174 GLN A N 1
ATOM 1347 C CA . GLN A 1 174 ? -13.321 -5.343 22.262 1.00 92.25 174 GLN A CA 1
ATOM 1348 C C . GLN A 1 174 ? -14.635 -5.514 23.028 1.00 92.25 174 GLN A C 1
ATOM 1350 O O . GLN A 1 174 ? -15.419 -6.390 22.649 1.00 92.25 174 GLN A O 1
ATOM 1355 N N . ASP A 1 175 ? -14.877 -4.695 24.052 1.00 91.06 175 ASP A N 1
ATOM 1356 C CA . ASP A 1 175 ? -15.985 -4.896 24.986 1.00 91.06 175 ASP A CA 1
ATOM 1357 C C . ASP A 1 175 ? -17.225 -4.087 24.585 1.00 91.06 175 ASP A C 1
ATOM 1359 O O . ASP A 1 175 ? -18.311 -4.654 24.432 1.00 91.06 175 ASP A O 1
ATOM 1363 N N . GLU A 1 176 ? -17.079 -2.779 24.348 1.00 89.50 176 GLU A N 1
ATOM 1364 C CA . GLU A 1 176 ? -18.216 -1.883 24.093 1.00 89.50 176 GLU A CA 1
ATOM 1365 C C . GLU A 1 176 ? -18.425 -1.609 22.597 1.00 89.50 176 GLU A C 1
ATOM 1367 O O . GLU A 1 176 ? -19.558 -1.597 22.099 1.00 89.50 176 GLU A O 1
ATOM 1372 N N . LEU A 1 177 ? -17.337 -1.408 21.845 1.00 89.50 177 LEU A N 1
ATOM 1373 C CA . LEU A 1 177 ? -17.408 -0.871 20.479 1.00 89.50 177 LEU A CA 1
ATOM 1374 C C . LEU A 1 177 ? -17.334 -1.936 19.376 1.00 89.50 177 LEU A C 1
ATOM 1376 O O . LEU A 1 177 ? -17.579 -1.627 18.205 1.00 89.50 177 LEU A O 1
ATOM 1380 N N . LYS A 1 178 ? -17.065 -3.197 19.728 1.00 87.00 178 LYS A N 1
ATOM 1381 C CA . LYS A 1 178 ? -16.805 -4.299 18.785 1.00 87.00 178 LYS A CA 1
ATOM 1382 C C . LYS A 1 178 ? -17.879 -4.477 17.714 1.00 87.00 178 LYS A C 1
ATOM 1384 O O . LYS A 1 178 ? -17.563 -4.785 16.570 1.00 87.00 178 LYS A O 1
ATOM 1389 N N . SER A 1 179 ? -19.145 -4.271 18.071 1.00 85.81 179 SER A N 1
ATOM 1390 C CA . SER A 1 179 ? -20.287 -4.435 17.158 1.00 85.81 179 SER A CA 1
ATOM 1391 C C . SER A 1 179 ? -20.337 -3.411 16.018 1.00 85.81 179 SER A C 1
ATOM 1393 O O . SER A 1 179 ? -21.021 -3.657 15.029 1.00 85.81 179 SER A O 1
ATOM 1395 N N . HIS A 1 180 ? -19.614 -2.293 16.136 1.00 88.25 180 HIS A N 1
ATOM 1396 C CA . HIS A 1 180 ? -19.614 -1.203 15.156 1.00 88.25 180 HIS A CA 1
ATOM 1397 C C . HIS A 1 180 ? -18.279 -1.047 14.411 1.00 88.25 180 HIS A C 1
ATOM 1399 O O . HIS A 1 180 ? -18.160 -0.198 13.522 1.00 88.25 180 HIS A O 1
ATOM 1405 N N . VAL A 1 181 ? -17.264 -1.832 14.784 1.00 92.56 181 VAL A N 1
ATOM 1406 C CA . VAL A 1 181 ? -15.916 -1.777 14.211 1.00 92.56 181 VAL A CA 1
ATOM 1407 C C . VAL A 1 181 ? -15.735 -2.943 13.249 1.00 92.56 181 VAL A C 1
ATOM 1409 O O . VAL A 1 181 ? -15.872 -4.106 13.612 1.00 92.56 181 VAL A O 1
ATOM 1412 N N . SER A 1 182 ? -15.409 -2.626 11.998 1.00 94.50 182 SER A N 1
ATOM 1413 C CA . SER A 1 182 ? -15.287 -3.610 10.916 1.00 94.50 182 SER A CA 1
ATOM 1414 C C . SER A 1 182 ? -13.838 -3.999 10.604 1.00 94.50 182 SER A C 1
ATOM 1416 O O . SER A 1 182 ? -13.610 -4.915 9.819 1.00 94.50 182 SER A O 1
ATOM 1418 N N . GLY A 1 183 ? -12.857 -3.300 11.177 1.00 95.81 183 GLY A N 1
ATOM 1419 C CA . GLY A 1 183 ? -11.432 -3.501 10.917 1.00 95.81 183 GLY A CA 1
ATOM 1420 C C . GLY A 1 183 ? -10.553 -2.616 11.794 1.00 95.81 183 GLY A C 1
ATOM 1421 O O . GLY A 1 183 ? -11.053 -1.762 12.528 1.00 95.81 183 GLY A O 1
ATOM 1422 N N . LEU A 1 184 ? -9.240 -2.803 11.700 1.00 97.12 184 LEU A N 1
ATOM 1423 C CA . LEU A 1 184 ? -8.244 -2.012 12.423 1.00 97.12 184 LEU A CA 1
ATOM 1424 C C . LEU A 1 184 ? -7.315 -1.309 11.432 1.00 97.12 184 LEU A C 1
ATOM 1426 O O . LEU A 1 184 ? -6.871 -1.917 10.459 1.00 97.12 184 LEU A O 1
ATOM 1430 N N . ALA A 1 185 ? -7.008 -0.039 11.685 1.00 97.50 185 ALA A N 1
ATOM 1431 C CA . ALA A 1 185 ? -6.032 0.741 10.931 1.00 97.50 185 ALA A CA 1
ATOM 1432 C C . ALA A 1 185 ? -4.819 1.034 11.821 1.00 97.50 185 ALA A C 1
ATOM 1434 O O . ALA A 1 185 ? -4.902 1.839 12.745 1.00 97.50 185 ALA A O 1
ATOM 1435 N N . LEU A 1 186 ? -3.698 0.369 11.562 1.00 96.25 186 LEU A N 1
ATOM 1436 C CA . LEU A 1 186 ? -2.477 0.489 12.349 1.00 96.25 186 LEU A CA 1
ATOM 1437 C C . LEU A 1 186 ? -1.472 1.378 11.628 1.00 96.25 186 LEU A C 1
ATOM 1439 O O . LEU A 1 186 ? -1.249 1.220 10.431 1.00 96.25 186 LEU A O 1
ATOM 1443 N N . TYR A 1 187 ? -0.829 2.281 12.358 1.00 94.06 187 TYR A N 1
ATOM 1444 C CA . TYR A 1 187 ? 0.155 3.203 11.777 1.00 94.06 187 TYR A CA 1
ATOM 1445 C C . TYR A 1 187 ? 1.593 2.678 11.831 1.00 94.06 187 TYR A C 1
ATOM 1447 O O . TYR A 1 187 ? 2.471 3.226 11.169 1.00 94.06 187 TYR A O 1
ATOM 1455 N N . GLU A 1 188 ? 1.824 1.594 12.568 1.00 91.88 188 GLU A N 1
ATOM 1456 C CA . GLU A 1 188 ? 3.092 0.876 12.611 1.00 91.88 188 GLU A CA 1
ATOM 1457 C C . GLU A 1 188 ? 2.823 -0.622 12.769 1.00 91.88 188 GLU A C 1
ATOM 1459 O O . GLU A 1 188 ? 1.880 -1.026 13.456 1.00 91.88 188 GLU A O 1
ATOM 1464 N N . SER A 1 189 ? 3.636 -1.465 12.131 1.00 91.12 189 SER A N 1
ATOM 1465 C CA . SER A 1 189 ? 3.459 -2.917 12.203 1.00 91.12 189 SER A CA 1
ATOM 1466 C C . SER A 1 189 ? 3.796 -3.492 13.579 1.00 91.12 189 SER A C 1
ATOM 1468 O O . SER A 1 189 ? 3.227 -4.510 13.966 1.00 91.12 189 SER A O 1
ATOM 1470 N N . SER A 1 190 ? 4.625 -2.810 14.375 1.00 89.94 190 SER A N 1
ATOM 1471 C CA . SER A 1 190 ? 4.912 -3.182 15.769 1.00 89.94 190 SER A CA 1
ATOM 1472 C C . SER A 1 190 ? 3.653 -3.208 16.651 1.00 89.94 190 SER A C 1
ATOM 1474 O O . SER A 1 190 ? 3.551 -4.029 17.563 1.00 89.94 190 SER A O 1
ATOM 1476 N N . SER A 1 191 ? 2.642 -2.389 16.338 1.00 92.19 191 SER A N 1
ATOM 1477 C CA . SER A 1 191 ? 1.364 -2.347 17.062 1.00 92.19 191 SER A CA 1
ATOM 1478 C C . SER A 1 191 ? 0.516 -3.614 16.896 1.00 92.19 191 SER A C 1
ATOM 1480 O O . SER A 1 191 ? -0.399 -3.836 17.687 1.00 92.19 191 SER A O 1
ATOM 1482 N N . LEU A 1 192 ? 0.821 -4.478 15.916 1.00 91.06 192 LEU A N 1
ATOM 1483 C CA . LEU A 1 192 ? 0.126 -5.759 15.725 1.00 91.06 192 LEU A CA 1
ATOM 1484 C C . LEU A 1 192 ? 0.241 -6.673 16.951 1.00 91.06 192 LEU A C 1
ATOM 1486 O O . LEU A 1 192 ? -0.694 -7.417 17.242 1.00 91.06 192 LEU A O 1
ATOM 1490 N N . ALA A 1 193 ? 1.353 -6.586 17.687 1.00 90.12 193 ALA A N 1
ATOM 1491 C CA . ALA A 1 193 ? 1.597 -7.381 18.890 1.00 90.12 193 ALA A CA 1
ATOM 1492 C C . ALA A 1 193 ? 0.659 -7.026 20.058 1.00 90.12 193 ALA A C 1
ATOM 1494 O O . ALA A 1 193 ? 0.491 -7.829 20.971 1.00 90.12 193 ALA A O 1
ATOM 1495 N N . GLN A 1 194 ? 0.049 -5.837 20.034 1.00 90.00 194 GLN A N 1
ATOM 1496 C CA . GLN A 1 194 ? -0.825 -5.352 21.103 1.00 90.00 194 GLN A CA 1
ATOM 1497 C C . GLN A 1 194 ? -2.297 -5.726 20.889 1.00 90.00 194 GLN A C 1
ATOM 1499 O O . GLN A 1 194 ? -3.105 -5.543 21.794 1.00 90.00 194 GLN A O 1
ATOM 1504 N N . ILE A 1 195 ? -2.671 -6.211 19.697 1.00 91.50 195 ILE A N 1
ATOM 1505 C CA . ILE A 1 195 ? -4.071 -6.506 19.370 1.00 91.50 195 ILE A CA 1
ATOM 1506 C C . ILE A 1 195 ? -4.577 -7.662 20.252 1.00 91.50 195 ILE A C 1
ATOM 1508 O O . ILE A 1 195 ? -3.988 -8.741 20.198 1.00 91.50 195 ILE A O 1
ATOM 1512 N N . PRO A 1 196 ? -5.698 -7.496 20.982 1.00 91.12 196 PRO A N 1
ATOM 1513 C CA . PRO A 1 196 ? -6.342 -8.586 21.711 1.00 91.12 196 PRO A CA 1
ATOM 1514 C C . PRO A 1 196 ? -6.866 -9.690 20.782 1.00 91.12 196 PRO A C 1
ATOM 1516 O O . PRO A 1 196 ? -7.332 -9.428 19.670 1.00 91.12 196 PRO A O 1
ATOM 1519 N N . GLU A 1 197 ? -6.876 -10.936 21.258 1.00 88.69 197 GLU A N 1
ATOM 1520 C CA . GLU A 1 197 ? -7.352 -12.097 20.485 1.00 88.69 197 GLU A CA 1
ATOM 1521 C C . GLU A 1 197 ? -8.805 -11.933 20.010 1.00 88.69 197 GLU A C 1
ATOM 1523 O O . GLU A 1 197 ? -9.151 -12.298 18.885 1.00 88.69 197 GLU A O 1
ATOM 1528 N N . SER A 1 198 ? -9.633 -11.280 20.828 1.00 89.38 198 SER A N 1
ATOM 1529 C CA . SER A 1 198 ? -11.038 -10.966 20.548 1.00 89.38 198 SER A CA 1
ATOM 1530 C C . SER A 1 198 ? -11.240 -10.114 19.284 1.00 89.38 198 SER A C 1
ATOM 1532 O O . SER A 1 198 ? -12.293 -10.224 18.643 1.00 89.38 198 SER A O 1
ATOM 1534 N N . LEU A 1 199 ? -10.245 -9.297 18.917 1.00 91.44 199 LEU A N 1
ATOM 1535 C CA . LEU A 1 199 ? -10.195 -8.465 17.711 1.00 91.44 199 LEU A CA 1
ATOM 1536 C C . LEU A 1 199 ? -9.356 -9.111 16.596 1.00 91.44 199 LEU A C 1
ATOM 1538 O O . LEU A 1 199 ? -9.268 -8.578 15.491 1.00 91.44 199 LEU A O 1
ATOM 1542 N N . GLY A 1 200 ? -8.754 -10.275 16.848 1.00 88.81 200 GLY A N 1
ATOM 1543 C CA . GLY A 1 200 ? -7.853 -10.963 15.926 1.00 88.81 200 GLY A CA 1
ATOM 1544 C C . GLY A 1 200 ? -8.497 -11.400 14.609 1.00 88.81 200 GLY A C 1
ATOM 1545 O O . GLY A 1 200 ? -7.780 -11.546 13.619 1.00 88.81 200 GLY A O 1
ATOM 1546 N N . ALA A 1 201 ? -9.823 -11.561 14.583 1.00 89.38 201 ALA A N 1
ATOM 1547 C CA . ALA A 1 201 ? -10.592 -11.897 13.386 1.00 89.38 201 ALA A CA 1
ATOM 1548 C C . ALA A 1 201 ? -10.883 -10.688 12.479 1.00 89.38 201 ALA A C 1
ATOM 1550 O O . ALA A 1 201 ? -11.365 -10.879 11.367 1.00 89.38 201 ALA A O 1
ATOM 1551 N N . LEU A 1 202 ? -10.626 -9.458 12.935 1.00 93.50 202 LEU A N 1
ATOM 1552 C CA . LEU A 1 202 ? -10.830 -8.259 12.127 1.00 93.50 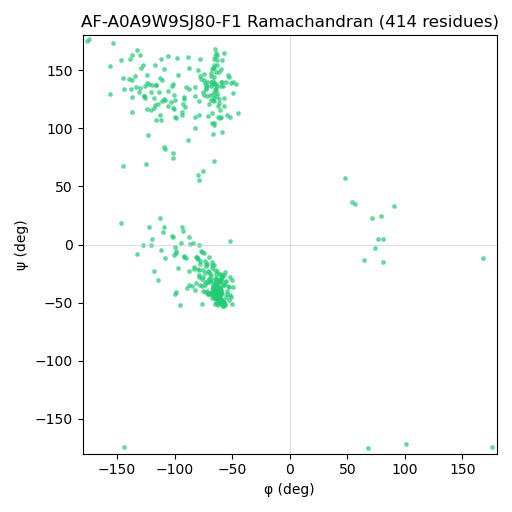202 LEU A CA 1
ATOM 1553 C C . LEU A 1 202 ? -9.683 -8.070 11.117 1.00 93.50 202 LEU A C 1
ATOM 1555 O O . LEU A 1 202 ? -8.528 -8.353 11.448 1.00 93.50 202 LEU A O 1
ATOM 1559 N N . PRO A 1 203 ? -9.971 -7.551 9.909 1.00 95.50 203 PRO A N 1
ATOM 1560 C CA . PRO A 1 203 ? -8.944 -7.217 8.932 1.00 95.50 203 PRO A CA 1
ATOM 1561 C C . PRO A 1 203 ? -8.071 -6.059 9.419 1.00 95.50 203 PRO A C 1
ATOM 1563 O O . PRO A 1 203 ? -8.567 -5.079 9.986 1.00 95.50 203 PRO A O 1
ATOM 1566 N N . ARG A 1 204 ? -6.768 -6.159 9.149 1.00 95.62 204 ARG A N 1
ATOM 1567 C CA . ARG A 1 204 ? -5.751 -5.198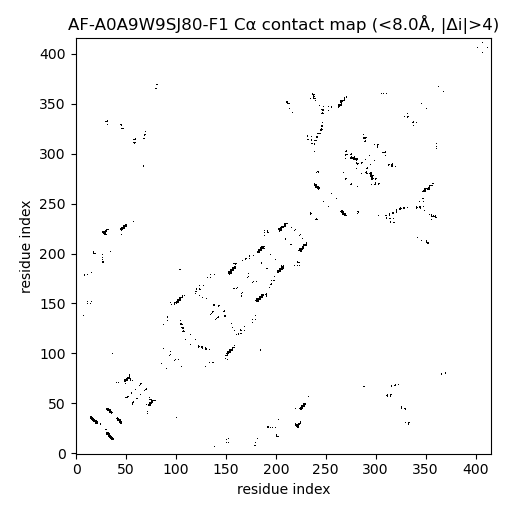 9.597 1.00 95.62 204 ARG A CA 1
ATOM 1568 C C . ARG A 1 204 ? -5.154 -4.433 8.422 1.00 95.62 204 ARG A C 1
ATOM 1570 O O . ARG A 1 204 ? -4.420 -4.999 7.611 1.00 95.62 204 ARG A O 1
ATOM 1577 N N . LEU A 1 205 ? -5.453 -3.140 8.351 1.00 96.81 205 LEU A N 1
ATOM 1578 C CA . LEU A 1 205 ? -4.850 -2.199 7.413 1.00 96.81 205 LEU A CA 1
ATOM 1579 C C . LEU A 1 205 ? -3.622 -1.543 8.040 1.00 96.81 205 LEU A C 1
ATOM 1581 O O . LEU A 1 205 ? -3.738 -0.828 9.030 1.00 96.81 205 LEU A O 1
ATOM 1585 N N . LEU A 1 206 ? -2.462 -1.751 7.433 1.00 96.31 206 LEU A N 1
ATOM 1586 C CA . LEU A 1 206 ? -1.206 -1.122 7.802 1.00 96.31 206 LEU A CA 1
ATOM 1587 C C . LEU A 1 206 ? -0.994 0.145 6.972 1.00 96.31 206 LEU A C 1
ATOM 1589 O O . LEU A 1 206 ? -0.807 0.103 5.755 1.00 96.31 206 LEU A O 1
ATOM 1593 N N . LEU A 1 207 ? -1.014 1.274 7.673 1.00 93.50 207 LEU A N 1
ATOM 1594 C CA . LEU A 1 207 ? -0.666 2.612 7.199 1.00 93.50 207 LEU A CA 1
ATOM 1595 C C . LEU A 1 207 ? 0.810 2.944 7.484 1.00 93.50 207 LEU A C 1
ATOM 1597 O O . LEU A 1 207 ? 1.199 4.113 7.435 1.00 93.50 207 LEU A O 1
ATOM 1601 N N . SER A 1 208 ? 1.619 1.925 7.802 1.00 88.75 208 SER A N 1
ATOM 1602 C CA . SER A 1 208 ? 3.077 2.027 7.841 1.00 88.75 208 SER A CA 1
ATOM 1603 C C . SER A 1 208 ? 3.614 2.446 6.469 1.00 88.75 208 SER A C 1
ATOM 1605 O O . SER A 1 208 ? 2.953 2.280 5.441 1.00 88.75 208 SER A O 1
ATOM 1607 N N . GLN A 1 209 ? 4.827 2.996 6.449 1.00 88.88 209 GLN A N 1
ATOM 1608 C CA . GLN A 1 209 ? 5.531 3.358 5.219 1.00 88.88 209 GLN A CA 1
ATOM 1609 C C . GLN A 1 209 ? 6.689 2.379 4.990 1.00 88.88 209 GLN A C 1
ATOM 1611 O O . GLN A 1 209 ? 7.815 2.682 5.383 1.00 88.88 209 GLN A O 1
ATOM 1616 N N . PRO A 1 210 ? 6.428 1.186 4.423 1.00 92.81 210 PRO A N 1
ATOM 1617 C CA . PRO A 1 210 ? 7.481 0.217 4.141 1.00 92.81 210 PRO A CA 1
ATOM 1618 C C . PRO A 1 210 ? 8.468 0.795 3.122 1.00 92.81 210 PRO A C 1
ATOM 1620 O O . PRO A 1 210 ? 8.056 1.386 2.121 1.00 92.81 210 PRO A O 1
ATOM 1623 N N . GLY A 1 211 ? 9.765 0.601 3.366 1.00 91.88 211 GLY A N 1
ATOM 1624 C CA . GLY A 1 211 ? 10.843 1.053 2.488 1.00 91.88 211 GLY A CA 1
ATOM 1625 C C . GLY A 1 211 ? 11.106 0.122 1.304 1.00 91.88 211 GLY A C 1
ATOM 1626 O O . GLY A 1 211 ? 11.834 0.496 0.392 1.00 91.88 211 GLY A O 1
ATOM 1627 N N . GLY A 1 212 ? 10.519 -1.077 1.290 1.00 95.44 212 GLY A N 1
ATOM 1628 C CA . GLY A 1 212 ? 10.694 -2.051 0.216 1.00 95.44 212 GLY A CA 1
ATOM 1629 C C . GLY A 1 212 ? 10.005 -3.392 0.497 1.00 95.44 212 GLY A C 1
ATOM 1630 O O . GLY A 1 212 ? 9.296 -3.534 1.496 1.00 95.44 212 GLY A O 1
ATOM 1631 N N . PRO A 1 213 ? 10.198 -4.401 -0.370 1.00 97.19 213 PRO A N 1
ATOM 1632 C CA . PRO A 1 213 ? 9.547 -5.705 -0.248 1.00 97.19 213 PRO A CA 1
ATOM 1633 C C . PRO A 1 213 ? 9.952 -6.490 1.004 1.00 97.19 213 PRO A C 1
ATOM 1635 O O . PRO A 1 213 ? 9.111 -7.198 1.548 1.00 97.19 213 PRO A O 1
ATOM 1638 N N . HIS A 1 214 ? 11.176 -6.339 1.520 1.00 97.31 214 HIS A N 1
ATOM 1639 C CA . HIS A 1 214 ? 11.596 -6.982 2.775 1.00 97.31 214 HIS A CA 1
ATOM 1640 C C . HIS A 1 214 ? 10.753 -6.517 3.970 1.00 97.31 214 HIS A C 1
ATOM 1642 O O . HIS A 1 214 ? 10.343 -7.333 4.797 1.00 97.31 214 HIS A O 1
ATOM 1648 N N . ASP A 1 215 ? 10.426 -5.223 4.027 1.00 96.50 215 ASP A N 1
ATOM 1649 C CA . ASP A 1 215 ? 9.523 -4.675 5.042 1.00 96.50 215 ASP A CA 1
ATOM 1650 C C . ASP A 1 215 ? 8.099 -5.214 4.876 1.00 96.50 215 ASP A C 1
ATOM 1652 O O . ASP A 1 215 ? 7.454 -5.539 5.869 1.00 96.50 215 ASP A O 1
ATOM 1656 N N . LEU A 1 216 ? 7.622 -5.375 3.634 1.00 97.12 216 LEU A N 1
ATOM 1657 C CA . LEU A 1 216 ? 6.311 -5.977 3.368 1.00 97.12 216 LEU A CA 1
ATOM 1658 C C . LEU A 1 216 ? 6.249 -7.428 3.839 1.00 97.12 216 LEU A C 1
ATOM 1660 O O . LEU A 1 216 ? 5.257 -7.824 4.443 1.00 97.12 216 LEU A O 1
ATOM 1664 N N . LEU A 1 217 ? 7.294 -8.218 3.575 1.00 97.44 217 LEU A N 1
ATOM 1665 C CA . LEU A 1 217 ? 7.372 -9.600 4.043 1.00 97.44 217 LEU A CA 1
ATOM 1666 C C . LEU A 1 217 ? 7.336 -9.649 5.569 1.00 97.44 217 LEU A C 1
ATOM 1668 O O . LEU A 1 217 ? 6.551 -10.415 6.117 1.00 97.44 217 LEU A O 1
ATOM 1672 N N . ARG A 1 218 ? 8.097 -8.785 6.254 1.00 95.81 218 ARG A N 1
ATOM 1673 C CA . ARG A 1 218 ? 8.045 -8.658 7.719 1.00 95.81 218 ARG A CA 1
ATOM 1674 C C . ARG A 1 218 ? 6.639 -8.306 8.205 1.00 95.81 218 ARG A C 1
ATOM 1676 O O . ARG A 1 218 ? 6.129 -8.955 9.114 1.00 95.81 218 ARG A O 1
ATOM 1683 N N . ASP A 1 219 ? 6.012 -7.299 7.613 1.00 95.81 219 ASP A N 1
ATOM 1684 C CA . ASP A 1 219 ? 4.682 -6.832 8.007 1.00 95.81 219 ASP A CA 1
ATOM 1685 C C . ASP A 1 219 ? 3.609 -7.921 7.784 1.00 95.81 219 ASP A C 1
ATOM 1687 O O . ASP A 1 219 ? 2.707 -8.092 8.609 1.00 95.81 219 ASP A O 1
ATOM 1691 N N . VAL A 1 220 ? 3.741 -8.724 6.721 1.00 95.88 220 VAL A N 1
ATOM 1692 C CA . VAL A 1 220 ? 2.912 -9.916 6.484 1.00 95.88 220 VAL A CA 1
ATOM 1693 C C . VAL A 1 220 ? 3.201 -11.014 7.511 1.00 95.88 220 VAL A C 1
ATOM 1695 O O . VAL A 1 220 ? 2.249 -11.584 8.043 1.00 95.88 220 VAL A O 1
ATOM 1698 N N . SER A 1 221 ? 4.467 -11.281 7.858 1.00 94.56 221 SER A N 1
ATOM 1699 C CA . SER A 1 221 ? 4.832 -12.245 8.912 1.00 94.56 221 SER A CA 1
ATOM 1700 C C . SER A 1 221 ? 4.203 -11.894 10.261 1.00 94.56 221 SER A C 1
ATOM 1702 O O . SER A 1 221 ? 3.816 -12.781 11.016 1.00 94.56 221 SER A O 1
ATOM 1704 N N . LEU A 1 222 ? 4.060 -10.600 10.559 1.00 93.50 222 LEU A N 1
ATOM 1705 C CA . LEU A 1 222 ? 3.411 -10.105 11.776 1.00 93.50 222 LEU A CA 1
ATOM 1706 C C . LEU A 1 222 ? 1.873 -10.178 11.717 1.00 93.50 222 LEU A C 1
ATOM 1708 O O . LEU A 1 222 ? 1.203 -9.908 12.714 1.00 93.50 222 LEU A O 1
ATOM 1712 N N . GLY A 1 223 ? 1.298 -10.561 10.574 1.00 92.81 223 GLY A N 1
ATOM 1713 C CA . GLY A 1 223 ? -0.140 -10.726 10.382 1.00 92.81 223 GLY A CA 1
ATOM 1714 C C . GLY A 1 223 ? -0.862 -9.476 9.884 1.00 92.81 223 GLY A C 1
ATOM 1715 O O . GLY A 1 223 ? -2.012 -9.256 10.273 1.00 92.81 223 GLY A O 1
ATOM 1716 N N . GLY A 1 224 ? -0.200 -8.650 9.069 1.00 94.75 224 GLY A N 1
ATOM 1717 C CA . GLY A 1 224 ? -0.840 -7.591 8.287 1.00 94.75 224 GLY A CA 1
ATOM 1718 C C . GLY A 1 224 ? -1.644 -8.141 7.101 1.00 94.75 224 GLY A C 1
ATOM 1719 O O . GLY A 1 224 ? -1.160 -8.998 6.364 1.00 94.75 224 GLY A O 1
ATOM 1720 N N . ASP A 1 225 ? -2.863 -7.631 6.895 1.00 95.75 225 ASP A N 1
ATOM 1721 C CA . ASP A 1 225 ? -3.760 -8.079 5.816 1.00 95.75 225 ASP A CA 1
ATOM 1722 C C . ASP A 1 225 ? -3.740 -7.145 4.602 1.00 95.75 225 ASP A C 1
ATOM 1724 O O . ASP A 1 225 ? -3.752 -7.586 3.451 1.00 95.75 225 ASP A O 1
ATOM 1728 N N . LEU A 1 226 ? -3.754 -5.838 4.852 1.00 96.38 226 LEU A N 1
ATOM 1729 C CA . LEU A 1 226 ? -3.785 -4.802 3.827 1.00 96.38 226 LEU A CA 1
ATOM 1730 C C . LEU A 1 226 ? -2.631 -3.840 4.080 1.00 96.38 226 LEU A C 1
ATOM 1732 O O . LEU A 1 226 ? -2.498 -3.347 5.193 1.00 96.38 226 LEU A O 1
ATOM 1736 N N . LEU A 1 227 ? -1.806 -3.566 3.073 1.00 95.75 227 LEU A N 1
ATOM 1737 C CA . LEU A 1 227 ? -0.610 -2.729 3.220 1.00 95.75 227 LEU A CA 1
ATOM 1738 C C . LEU A 1 227 ? -0.629 -1.554 2.240 1.00 95.75 227 LEU A C 1
ATOM 1740 O O . LEU A 1 227 ? -1.092 -1.690 1.108 1.00 95.75 227 LEU A O 1
ATOM 1744 N N . THR A 1 228 ? -0.100 -0.399 2.637 1.00 93.25 228 THR A N 1
ATOM 1745 C CA . THR A 1 228 ? 0.154 0.700 1.688 1.00 93.25 228 THR A CA 1
ATOM 1746 C C . THR A 1 228 ? 1.533 0.568 1.037 1.00 93.25 228 THR A C 1
ATOM 1748 O O . THR A 1 228 ? 2.445 -0.007 1.623 1.00 93.25 228 THR A O 1
ATOM 1751 N N . LEU A 1 229 ? 1.690 1.083 -0.191 1.00 92.00 229 LEU A N 1
ATOM 1752 C CA . LEU A 1 229 ? 2.938 0.997 -0.971 1.00 92.00 229 LEU A CA 1
ATOM 1753 C C . LEU A 1 229 ? 3.444 2.379 -1.421 1.00 92.00 229 LEU A C 1
ATOM 1755 O O . LEU A 1 229 ? 3.393 2.682 -2.618 1.00 92.00 229 LEU A O 1
ATOM 1759 N N . PRO A 1 230 ? 3.919 3.239 -0.504 1.00 88.75 230 PRO A N 1
ATOM 1760 C CA . PRO A 1 230 ? 4.453 4.548 -0.883 1.00 88.75 230 PRO A CA 1
ATOM 1761 C C . PRO A 1 230 ? 5.667 4.436 -1.820 1.00 88.75 230 PRO A C 1
ATOM 1763 O O . PRO A 1 230 ? 5.716 5.131 -2.837 1.00 88.75 230 PRO A O 1
ATOM 1766 N N . PHE A 1 231 ? 6.575 3.485 -1.565 1.00 92.75 231 PHE A N 1
ATOM 1767 C CA . PHE A 1 231 ? 7.819 3.341 -2.330 1.00 92.75 231 PHE A CA 1
ATOM 1768 C C . PHE A 1 231 ? 7.604 3.037 -3.823 1.00 92.75 231 PHE A C 1
ATOM 1770 O O . PHE A 1 231 ? 8.445 3.367 -4.649 1.00 92.75 231 PHE A O 1
ATOM 1777 N N . VAL A 1 232 ? 6.476 2.433 -4.217 1.00 93.62 232 VAL A N 1
ATOM 1778 C CA . VAL A 1 232 ? 6.210 2.071 -5.624 1.00 93.62 232 VAL A CA 1
ATOM 1779 C C . VAL A 1 232 ? 6.043 3.317 -6.498 1.00 93.62 232 VAL A C 1
ATOM 1781 O O . VAL A 1 232 ? 6.522 3.357 -7.637 1.00 93.62 232 VAL A O 1
ATOM 1784 N N . GLY A 1 233 ? 5.364 4.341 -5.973 1.00 91.00 233 GLY A N 1
ATOM 1785 C CA . GLY A 1 233 ? 5.261 5.641 -6.635 1.00 91.00 233 GLY A CA 1
ATOM 1786 C C . GLY A 1 233 ? 6.620 6.333 -6.696 1.00 91.00 233 GLY A C 1
ATOM 1787 O O . GLY A 1 233 ? 7.022 6.806 -7.755 1.00 91.00 233 GLY A O 1
ATOM 1788 N N . GLU A 1 234 ? 7.371 6.296 -5.594 1.00 91.19 234 GLU A N 1
ATOM 1789 C CA . GLU A 1 234 ? 8.706 6.895 -5.497 1.00 91.19 234 GLU A CA 1
ATOM 1790 C C . GLU A 1 234 ? 9.715 6.255 -6.461 1.00 91.19 234 GLU A C 1
ATOM 1792 O O . GLU A 1 234 ? 10.451 6.976 -7.131 1.00 91.19 234 GLU A O 1
ATOM 1797 N N . CYS A 1 235 ? 9.715 4.925 -6.606 1.00 94.38 235 CYS A N 1
ATOM 1798 C CA . CYS A 1 235 ? 10.531 4.215 -7.593 1.00 94.38 235 CYS A CA 1
ATOM 1799 C C . CYS A 1 235 ? 10.163 4.620 -9.018 1.00 94.38 235 CYS A C 1
ATOM 1801 O O . CYS A 1 235 ? 11.044 4.920 -9.823 1.00 94.38 235 CYS A O 1
ATOM 1803 N N . SER A 1 236 ? 8.864 4.660 -9.325 1.00 93.88 236 SER A N 1
ATOM 1804 C CA . SER A 1 236 ? 8.386 5.040 -10.656 1.00 93.88 236 SER A CA 1
ATOM 1805 C C . SER A 1 236 ? 8.832 6.462 -10.991 1.00 93.88 236 SER A C 1
ATOM 1807 O O . SER A 1 236 ? 9.441 6.677 -12.038 1.00 93.88 236 SER A O 1
ATOM 1809 N N . ASP A 1 237 ? 8.630 7.405 -10.066 1.00 91.88 237 ASP A N 1
ATOM 1810 C CA . ASP A 1 237 ? 9.081 8.794 -10.176 1.00 91.88 237 ASP A CA 1
ATOM 1811 C C . ASP A 1 237 ? 10.601 8.900 -10.312 1.00 91.88 237 ASP A C 1
ATOM 1813 O O . ASP A 1 237 ? 11.087 9.698 -1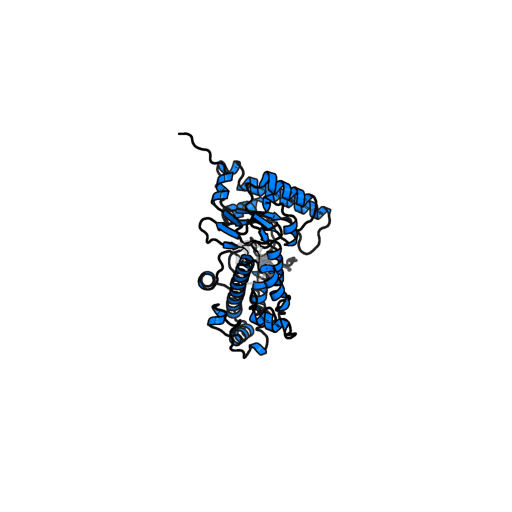1.111 1.00 91.88 237 ASP A O 1
ATOM 1817 N N . ALA A 1 238 ? 11.359 8.071 -9.596 1.00 92.75 238 ALA A N 1
ATOM 1818 C CA . ALA A 1 238 ? 12.813 8.016 -9.677 1.00 92.75 238 ALA A CA 1
ATOM 1819 C C . ALA A 1 238 ? 13.344 7.425 -10.995 1.00 92.75 238 ALA A C 1
ATOM 1821 O O . ALA A 1 238 ? 14.537 7.555 -11.255 1.00 92.75 238 ALA A O 1
ATOM 1822 N N . GLY A 1 239 ? 12.504 6.821 -11.843 1.00 95.06 239 GLY A N 1
ATOM 1823 C CA . GLY A 1 239 ? 12.951 6.106 -13.043 1.00 95.06 239 GLY A CA 1
ATOM 1824 C C . GLY A 1 239 ? 13.494 4.703 -12.748 1.00 95.06 239 GLY A C 1
ATOM 1825 O O . GLY A 1 239 ? 14.304 4.183 -13.510 1.00 95.06 239 GLY A O 1
ATOM 1826 N N . ILE A 1 240 ? 13.064 4.099 -11.640 1.00 96.44 240 ILE A N 1
ATOM 1827 C CA . ILE A 1 240 ? 13.467 2.761 -11.208 1.00 96.44 240 ILE A CA 1
ATOM 1828 C C . ILE A 1 240 ? 12.368 1.762 -11.585 1.00 96.44 240 ILE A C 1
ATOM 1830 O O . ILE A 1 240 ? 11.206 1.910 -11.190 1.00 96.44 240 ILE A O 1
ATOM 1834 N N . ALA A 1 241 ? 12.745 0.723 -12.329 1.00 97.44 241 ALA A N 1
ATOM 1835 C CA . ALA A 1 241 ? 11.891 -0.434 -12.583 1.00 97.44 241 ALA A CA 1
ATOM 1836 C C . ALA A 1 241 ? 12.174 -1.524 -11.545 1.00 97.44 241 ALA A C 1
ATOM 1838 O O . ALA A 1 241 ? 13.305 -1.995 -11.451 1.00 97.44 241 ALA A O 1
ATOM 1839 N N . LEU A 1 242 ? 11.164 -1.931 -10.777 1.00 97.75 242 LEU A N 1
ATOM 1840 C CA . LEU A 1 242 ? 11.279 -3.045 -9.834 1.00 97.75 242 LEU A CA 1
ATOM 1841 C C . LEU A 1 242 ? 11.544 -4.349 -10.593 1.00 97.75 242 LEU A C 1
ATOM 1843 O O . LEU A 1 242 ? 10.924 -4.596 -11.627 1.00 97.75 242 LEU A O 1
ATOM 1847 N N . ASP A 1 243 ? 12.450 -5.175 -10.077 1.00 96.00 243 ASP A N 1
ATOM 1848 C CA . ASP A 1 243 ? 12.869 -6.428 -10.712 1.00 96.00 243 ASP A CA 1
ATOM 1849 C C . ASP A 1 243 ? 13.175 -7.507 -9.665 1.00 96.00 243 ASP A C 1
ATOM 1851 O O . ASP A 1 243 ? 14.314 -7.917 -9.443 1.00 96.00 243 ASP A O 1
ATOM 1855 N N . PHE A 1 244 ? 12.128 -7.959 -8.976 1.00 95.50 244 PHE A N 1
ATOM 1856 C CA . PHE A 1 244 ? 12.206 -9.070 -8.034 1.00 95.50 244 PHE A CA 1
ATOM 1857 C C . PHE A 1 244 ? 10.998 -9.993 -8.166 1.00 95.50 244 PHE A C 1
ATOM 1859 O O . PHE A 1 244 ? 9.944 -9.614 -8.676 1.00 95.50 244 PHE A O 1
ATOM 1866 N N . THR A 1 245 ? 11.158 -11.222 -7.683 1.00 94.69 245 THR A N 1
ATOM 1867 C CA . THR A 1 245 ? 10.099 -12.235 -7.669 1.00 94.69 245 THR A CA 1
ATOM 1868 C C . THR A 1 245 ? 10.051 -12.913 -6.309 1.00 94.69 245 THR A C 1
ATOM 1870 O O . THR A 1 245 ? 11.078 -13.086 -5.653 1.00 94.69 245 THR A O 1
ATOM 1873 N N . PHE A 1 246 ? 8.846 -13.272 -5.878 1.00 95.81 246 PHE A N 1
ATOM 1874 C CA . PHE A 1 246 ? 8.604 -14.031 -4.660 1.00 95.81 246 PHE A CA 1
ATOM 1875 C C . PHE A 1 246 ? 7.525 -15.081 -4.960 1.00 95.81 246 PHE A C 1
ATOM 1877 O O . PHE A 1 246 ? 6.521 -14.700 -5.565 1.00 95.81 246 PHE A O 1
ATOM 1884 N N . PRO A 1 247 ? 7.686 -16.356 -4.556 1.00 95.25 247 PRO A N 1
ATOM 1885 C CA . PRO A 1 247 ? 8.897 -16.939 -3.970 1.00 95.25 247 PRO A CA 1
ATOM 1886 C C . PRO A 1 247 ? 10.058 -16.978 -4.978 1.00 95.25 247 PRO A C 1
ATOM 1888 O O . PRO A 1 247 ? 9.850 -16.896 -6.190 1.00 95.25 247 PRO A O 1
ATOM 1891 N N . VAL A 1 248 ? 11.294 -17.088 -4.487 1.00 91.69 248 VAL A N 1
ATOM 1892 C CA . VAL A 1 248 ? 12.461 -17.215 -5.370 1.00 91.69 248 VAL A CA 1
ATOM 1893 C C . VAL A 1 248 ? 12.485 -18.611 -5.996 1.00 91.69 248 VAL A C 1
ATOM 1895 O O . VAL A 1 248 ? 12.311 -19.612 -5.302 1.00 91.69 248 VAL A O 1
ATOM 1898 N N . ALA A 1 249 ? 12.721 -18.697 -7.309 1.00 83.06 249 ALA A N 1
ATOM 1899 C CA . ALA A 1 249 ? 12.805 -19.976 -8.012 1.00 83.06 249 ALA A CA 1
ATOM 1900 C C . ALA A 1 249 ? 13.902 -20.887 -7.423 1.00 83.06 249 ALA A C 1
ATOM 1902 O O . ALA A 1 249 ? 15.032 -20.452 -7.186 1.00 83.06 249 ALA A O 1
ATOM 1903 N N . SER A 1 250 ? 13.593 -22.177 -7.253 1.00 69.81 250 SER A N 1
ATOM 1904 C CA . SER A 1 250 ? 14.486 -23.165 -6.626 1.00 69.81 250 SER A CA 1
ATOM 1905 C C . SER A 1 250 ? 15.859 -23.274 -7.305 1.00 69.81 250 SER A C 1
ATO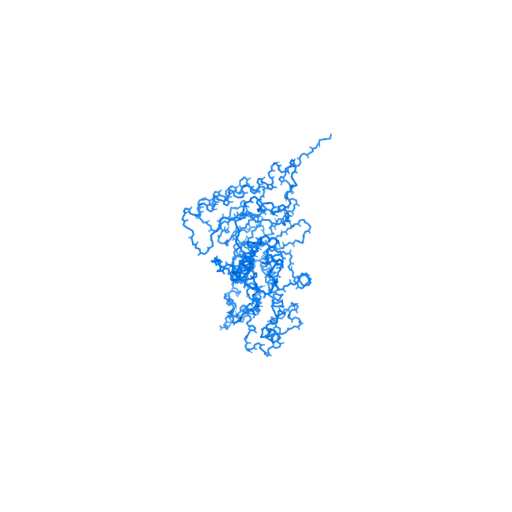M 1907 O O . SER A 1 250 ? 16.867 -23.473 -6.627 1.00 69.81 250 SER A O 1
ATOM 1909 N N . ASP A 1 251 ? 15.929 -23.062 -8.623 1.00 64.00 251 ASP A N 1
ATOM 1910 C CA . ASP A 1 251 ? 17.181 -23.076 -9.393 1.00 64.00 251 ASP A CA 1
ATOM 1911 C C . ASP A 1 251 ? 18.122 -21.918 -9.022 1.00 64.00 251 ASP A C 1
ATOM 1913 O O . ASP A 1 251 ? 19.347 -22.043 -9.094 1.00 64.00 251 ASP A O 1
ATOM 1917 N N . VAL A 1 252 ? 17.554 -20.779 -8.616 1.00 65.81 252 VAL A N 1
ATOM 1918 C CA . VAL A 1 252 ? 18.307 -19.613 -8.139 1.00 65.81 252 VAL A CA 1
ATOM 1919 C C . VAL A 1 252 ? 18.819 -19.875 -6.721 1.00 65.81 252 VAL A C 1
ATOM 1921 O O . VAL A 1 252 ? 19.987 -19.599 -6.450 1.00 65.81 252 VAL A O 1
ATOM 1924 N N . ASN A 1 253 ? 18.007 -20.507 -5.864 1.00 58.41 253 ASN A N 1
ATOM 1925 C CA . ASN A 1 253 ? 18.415 -20.919 -4.515 1.00 58.41 253 ASN A CA 1
ATOM 1926 C C . ASN A 1 253 ? 19.575 -21.934 -4.547 1.00 58.41 253 ASN A C 1
ATOM 1928 O O . ASN A 1 253 ? 20.534 -21.811 -3.786 1.00 58.41 253 ASN A O 1
ATOM 1932 N N . ALA A 1 254 ? 19.544 -22.902 -5.471 1.00 52.72 254 ALA A N 1
ATOM 1933 C CA . ALA A 1 254 ? 20.615 -23.890 -5.630 1.00 52.72 254 ALA A CA 1
ATOM 1934 C C . ALA A 1 254 ? 21.951 -23.263 -6.079 1.00 52.72 254 ALA A C 1
ATOM 1936 O O . ALA A 1 254 ? 23.017 -23.690 -5.634 1.00 52.72 254 ALA A O 1
ATOM 1937 N N . LYS A 1 255 ? 21.907 -22.228 -6.932 1.00 52.59 255 LYS A N 1
ATOM 1938 C CA . LYS A 1 255 ? 23.103 -21.485 -7.367 1.00 52.59 255 LYS A CA 1
ATOM 1939 C C . LYS A 1 255 ? 23.654 -20.564 -6.275 1.00 52.59 255 LYS A C 1
ATOM 1941 O O . LYS A 1 255 ? 24.873 -20.445 -6.172 1.00 52.59 255 LYS A O 1
ATOM 1946 N N . ALA A 1 256 ? 22.788 -19.966 -5.456 1.00 53.44 256 ALA A N 1
ATOM 1947 C CA . ALA A 1 256 ? 23.191 -19.125 -4.328 1.00 53.44 256 ALA A CA 1
ATOM 1948 C C . ALA A 1 256 ? 23.917 -19.930 -3.229 1.00 53.44 256 ALA A C 1
ATOM 1950 O O . ALA A 1 256 ? 24.931 -19.485 -2.699 1.00 53.44 256 ALA A O 1
ATOM 1951 N N . ASN A 1 257 ? 23.490 -21.174 -2.980 1.00 51.59 257 ASN A N 1
ATOM 1952 C CA . ASN A 1 257 ? 24.137 -22.068 -2.010 1.00 51.59 257 ASN A CA 1
ATOM 1953 C C . ASN A 1 257 ? 25.496 -22.643 -2.475 1.00 51.59 257 ASN A C 1
ATOM 1955 O O . ASN A 1 257 ? 26.229 -23.198 -1.658 1.00 51.59 257 ASN A O 1
ATOM 1959 N N . GLY A 1 258 ? 25.842 -22.542 -3.767 1.00 48.62 258 GLY A N 1
ATOM 1960 C CA . GLY A 1 258 ? 27.059 -23.134 -4.349 1.00 48.62 258 GLY A CA 1
ATOM 1961 C C . GLY A 1 258 ? 28.166 -22.141 -4.733 1.00 48.62 258 GLY A C 1
ATOM 1962 O O . GLY A 1 258 ? 29.287 -22.554 -5.025 1.00 48.62 258 GLY A O 1
ATOM 1963 N N . SER A 1 259 ? 27.883 -20.837 -4.750 1.00 47.62 259 SER A N 1
ATOM 1964 C CA . SER A 1 259 ? 28.840 -19.781 -5.092 1.00 47.62 259 SER A CA 1
ATOM 1965 C C . SER A 1 259 ? 28.377 -18.476 -4.452 1.00 47.62 259 SER A C 1
ATOM 1967 O O . SER A 1 259 ? 27.222 -18.101 -4.627 1.00 47.62 259 SER A O 1
ATOM 1969 N N . ALA A 1 260 ? 29.265 -17.787 -3.727 1.00 49.44 260 ALA A N 1
ATOM 1970 C CA . ALA A 1 260 ? 29.014 -16.476 -3.127 1.00 49.44 260 ALA A CA 1
ATOM 1971 C C . ALA A 1 260 ? 28.809 -15.400 -4.216 1.00 49.44 260 ALA A C 1
ATOM 1973 O O . ALA A 1 260 ? 29.683 -14.575 -4.481 1.00 49.44 260 ALA A O 1
ATOM 1974 N N . SER A 1 261 ? 27.669 -15.452 -4.903 1.00 63.16 261 SER A N 1
ATOM 1975 C CA . SER A 1 261 ? 27.223 -14.426 -5.834 1.00 63.16 261 SER A CA 1
ATOM 1976 C C . SER A 1 261 ? 26.763 -13.215 -5.030 1.00 63.16 261 SER A C 1
ATOM 1978 O O . SER A 1 261 ? 26.140 -13.368 -3.979 1.00 63.16 261 SER A O 1
ATOM 1980 N N . GLN A 1 262 ? 27.097 -12.009 -5.493 1.00 72.25 262 GLN A N 1
ATOM 1981 C CA . GLN A 1 262 ? 26.611 -10.799 -4.840 1.00 72.25 262 GLN A CA 1
ATOM 1982 C C . GLN A 1 262 ? 25.074 -10.780 -4.844 1.00 72.25 262 GLN A C 1
ATOM 1984 O O . GLN A 1 262 ? 24.477 -11.161 -5.858 1.00 72.25 262 GLN A O 1
ATOM 1989 N N . PRO A 1 263 ? 24.431 -10.339 -3.745 1.00 84.88 263 PRO A N 1
ATOM 1990 C CA . PRO A 1 263 ? 22.981 -10.213 -3.699 1.00 84.88 263 PRO A CA 1
ATOM 1991 C C . PRO A 1 263 ? 22.474 -9.331 -4.848 1.00 84.88 263 PRO A C 1
ATOM 1993 O O . PRO A 1 263 ? 23.091 -8.322 -5.198 1.00 84.88 263 PRO A O 1
ATOM 1996 N N . LYS A 1 264 ? 21.351 -9.719 -5.453 1.00 91.88 264 LYS A N 1
ATOM 1997 C CA . LYS A 1 264 ? 20.735 -8.999 -6.570 1.00 91.88 264 LYS A CA 1
ATOM 1998 C C . LYS A 1 264 ? 20.057 -7.721 -6.082 1.00 91.88 264 LYS A C 1
ATOM 2000 O O . LYS A 1 264 ? 19.483 -7.689 -4.996 1.00 91.88 264 LYS A O 1
ATOM 2005 N N . ALA A 1 265 ? 20.075 -6.685 -6.916 1.00 93.81 265 ALA A N 1
ATOM 2006 C CA . ALA A 1 265 ? 19.297 -5.473 -6.684 1.00 93.81 265 ALA A CA 1
ATOM 2007 C C . ALA A 1 265 ? 17.785 -5.754 -6.780 1.00 93.81 265 ALA A C 1
ATOM 2009 O O . ALA A 1 265 ? 17.360 -6.629 -7.531 1.00 93.81 265 ALA A O 1
ATOM 2010 N N . LEU A 1 266 ? 16.976 -4.971 -6.062 1.00 96.12 266 LEU A N 1
ATOM 2011 C CA . LEU A 1 266 ? 15.507 -5.016 -6.129 1.00 96.12 266 LEU A CA 1
ATOM 2012 C C . LEU A 1 266 ? 14.920 -4.339 -7.378 1.00 96.12 266 LEU A C 1
ATOM 2014 O O . LEU A 1 266 ? 13.711 -4.354 -7.601 1.00 96.12 266 LEU A O 1
ATOM 2018 N N . GLY A 1 267 ? 15.750 -3.692 -8.183 1.00 95.88 267 GLY A N 1
ATOM 2019 C CA . GLY A 1 267 ? 15.301 -2.992 -9.370 1.00 95.88 267 GLY A CA 1
ATOM 2020 C C . GLY A 1 267 ? 16.455 -2.444 -10.185 1.00 95.88 267 GLY A C 1
ATOM 2021 O O . GLY A 1 267 ? 17.622 -2.547 -9.806 1.00 95.88 267 GLY A O 1
ATOM 2022 N N . ILE A 1 268 ? 16.095 -1.846 -11.309 1.00 95.31 268 ILE A N 1
ATOM 2023 C CA . ILE A 1 268 ? 17.009 -1.351 -12.328 1.00 95.31 268 ILE A CA 1
ATOM 2024 C C . ILE A 1 268 ? 16.832 0.156 -12.434 1.00 95.31 268 ILE A C 1
ATOM 2026 O O . ILE A 1 268 ? 15.721 0.646 -12.649 1.00 95.31 268 ILE A O 1
ATOM 2030 N N . ASP A 1 269 ? 17.941 0.879 -12.312 1.00 95.56 269 ASP A N 1
ATOM 2031 C CA . ASP A 1 269 ? 17.995 2.306 -12.596 1.00 95.56 269 ASP A CA 1
ATOM 2032 C C . ASP A 1 269 ? 18.069 2.546 -14.112 1.00 95.56 269 ASP A C 1
ATOM 2034 O O . ASP A 1 269 ? 19.078 2.257 -14.761 1.00 95.56 269 ASP A O 1
ATOM 2038 N N . LEU A 1 270 ? 16.993 3.096 -14.677 1.00 95.94 270 LEU A N 1
ATOM 2039 C CA . LEU A 1 270 ? 16.872 3.341 -16.113 1.00 95.94 270 LEU A CA 1
ATOM 2040 C C . LEU A 1 270 ? 17.517 4.653 -16.566 1.00 95.94 270 LEU A C 1
ATOM 2042 O O . LEU A 1 270 ? 17.479 4.954 -17.758 1.00 95.94 270 LEU A O 1
ATOM 2046 N N . TRP A 1 271 ? 18.135 5.417 -15.663 1.00 93.62 271 TRP A N 1
ATOM 2047 C CA . TRP A 1 271 ? 19.000 6.543 -16.025 1.00 93.62 271 TRP A CA 1
ATOM 2048 C C . TRP A 1 271 ? 20.425 6.098 -16.366 1.00 93.62 271 TRP A C 1
ATOM 2050 O O . TRP A 1 271 ? 21.147 6.831 -17.045 1.00 93.62 271 TRP A O 1
ATOM 2060 N N . SER A 1 272 ? 20.829 4.893 -15.943 1.00 91.62 272 SER A N 1
ATOM 2061 C CA . SER A 1 272 ? 22.175 4.369 -16.187 1.00 91.62 272 SER A CA 1
ATOM 2062 C C . SER A 1 272 ? 22.494 4.275 -17.682 1.00 91.62 272 SER A C 1
ATOM 2064 O O . SER A 1 272 ? 21.671 3.826 -18.488 1.00 91.62 272 SER A O 1
ATOM 2066 N N . ALA A 1 273 ? 23.729 4.629 -18.048 1.00 91.25 273 ALA A N 1
ATOM 2067 C CA . ALA A 1 273 ? 24.237 4.526 -19.415 1.00 91.25 273 ALA A CA 1
ATOM 2068 C C . ALA A 1 273 ? 24.194 3.087 -19.961 1.00 91.25 273 ALA A C 1
ATOM 2070 O O . ALA A 1 273 ? 24.036 2.901 -21.169 1.00 91.25 273 ALA A O 1
ATOM 2071 N N . ASP A 1 274 ? 24.260 2.081 -19.084 1.00 90.75 274 ASP A N 1
ATOM 2072 C CA . ASP A 1 274 ? 24.185 0.666 -19.466 1.00 90.75 274 ASP A CA 1
ATOM 2073 C C . ASP A 1 274 ? 22.820 0.319 -20.075 1.00 90.75 274 ASP A C 1
ATOM 2075 O O . ASP A 1 274 ? 22.723 -0.465 -21.019 1.00 90.75 274 ASP A O 1
ATOM 2079 N N . THR A 1 275 ? 21.757 0.973 -19.598 1.00 94.38 275 THR A N 1
ATOM 2080 C CA . THR A 1 275 ? 20.391 0.752 -20.093 1.00 94.38 275 THR A CA 1
ATOM 2081 C C . THR A 1 275 ? 20.119 1.450 -21.425 1.00 94.38 275 THR A C 1
ATOM 2083 O O . THR A 1 275 ? 19.189 1.071 -22.132 1.00 94.38 275 THR A O 1
ATOM 2086 N N . ALA A 1 276 ? 20.951 2.419 -21.827 1.00 94.62 276 ALA A N 1
ATOM 2087 C CA . ALA A 1 276 ? 20.728 3.243 -23.017 1.00 94.62 276 ALA A CA 1
ATOM 2088 C C . ALA A 1 276 ? 20.765 2.455 -24.338 1.00 94.62 276 ALA A C 1
ATOM 2090 O O . ALA A 1 276 ? 20.216 2.905 -25.344 1.00 94.62 276 ALA A O 1
ATOM 2091 N N . LYS A 1 277 ? 21.412 1.284 -24.354 1.00 95.50 277 LYS A N 1
ATOM 2092 C CA . LYS A 1 277 ? 21.493 0.387 -25.523 1.00 95.50 277 LYS A CA 1
ATOM 2093 C C . LYS A 1 277 ? 20.882 -0.991 -25.262 1.00 95.50 277 LYS A C 1
ATOM 2095 O O . LYS A 1 277 ? 20.959 -1.863 -26.124 1.00 95.50 277 LYS A O 1
ATOM 2100 N N . ASP A 1 278 ? 20.280 -1.187 -24.093 1.00 96.44 278 ASP A N 1
ATOM 2101 C CA . ASP A 1 278 ? 19.690 -2.458 -23.700 1.00 96.44 278 ASP A CA 1
ATOM 2102 C C . ASP A 1 278 ? 18.279 -2.607 -24.295 1.00 96.44 278 ASP A C 1
ATOM 2104 O O . ASP A 1 278 ? 17.333 -1.910 -23.922 1.00 96.44 278 ASP A O 1
ATOM 2108 N N . VAL A 1 279 ? 18.135 -3.512 -25.262 1.00 96.38 279 VAL A N 1
ATOM 2109 C CA . VAL A 1 279 ? 16.855 -3.807 -25.930 1.00 96.38 279 VAL A CA 1
ATOM 2110 C C . VAL A 1 279 ? 16.088 -4.962 -25.276 1.00 96.38 279 VAL A C 1
ATOM 2112 O O . VAL A 1 279 ? 15.105 -5.440 -25.838 1.00 96.38 279 VAL A O 1
ATOM 2115 N N . SER A 1 280 ? 16.499 -5.399 -24.082 1.00 95.44 280 SER A N 1
ATOM 2116 C CA . SER A 1 280 ? 15.731 -6.343 -23.269 1.00 95.44 280 SER A CA 1
ATOM 2117 C C . SER A 1 280 ? 14.557 -5.669 -22.542 1.00 95.44 280 SER A C 1
ATOM 2119 O O . SER A 1 280 ? 14.501 -4.444 -22.376 1.00 95.44 280 SER A O 1
ATOM 2121 N N . ALA A 1 281 ? 13.576 -6.479 -22.134 1.00 96.19 281 ALA A N 1
ATOM 2122 C CA . ALA A 1 281 ? 12.454 -6.036 -21.306 1.00 96.19 281 ALA A CA 1
ATOM 2123 C C . ALA A 1 281 ? 12.934 -5.567 -19.918 1.00 96.19 281 ALA A C 1
ATOM 2125 O O . ALA A 1 281 ? 14.055 -5.859 -19.511 1.00 96.19 281 ALA A O 1
ATOM 2126 N N . LEU A 1 282 ? 12.091 -4.849 -19.165 1.00 96.12 282 LEU A N 1
ATOM 2127 C CA . LEU A 1 282 ? 12.460 -4.390 -17.816 1.00 96.12 282 LEU A CA 1
ATOM 2128 C C . LEU A 1 282 ? 12.783 -5.580 -16.901 1.00 96.12 282 LEU A C 1
ATOM 2130 O O . LEU A 1 282 ? 13.887 -5.642 -16.367 1.00 96.12 282 LEU A O 1
ATOM 2134 N N . SER A 1 283 ? 11.876 -6.555 -16.844 1.00 94.06 283 SER A N 1
ATOM 2135 C CA . SER A 1 283 ? 12.038 -7.812 -16.106 1.00 94.06 283 SER A CA 1
ATOM 2136 C C . SER A 1 283 ? 11.846 -9.006 -17.032 1.00 94.06 283 SER A C 1
ATOM 2138 O O . SER A 1 283 ? 10.936 -9.017 -17.869 1.00 94.06 283 SER A O 1
ATOM 2140 N N . GLU A 1 284 ? 12.683 -10.028 -16.874 1.00 90.31 284 GLU A N 1
ATOM 2141 C CA . GLU A 1 284 ? 12.599 -11.253 -17.668 1.00 90.31 284 GLU A CA 1
ATOM 2142 C C . GLU A 1 284 ? 11.266 -11.980 -17.413 1.00 90.31 284 GLU A C 1
ATOM 2144 O O . GLU A 1 284 ? 10.840 -12.156 -16.275 1.00 90.31 284 GLU A O 1
ATOM 2149 N N . GLY A 1 285 ? 10.561 -12.363 -18.482 1.00 90.50 285 GLY A N 1
ATOM 2150 C CA . GLY A 1 285 ? 9.276 -13.069 -18.388 1.00 90.50 285 GLY A CA 1
ATOM 2151 C C . GLY A 1 285 ? 8.064 -12.219 -17.970 1.00 90.50 285 GLY A C 1
ATOM 2152 O O . GLY A 1 285 ? 6.942 -12.733 -17.980 1.00 90.50 285 GLY A O 1
ATOM 2153 N N . CYS A 1 286 ? 8.239 -10.929 -17.659 1.00 94.44 286 CYS A N 1
ATOM 2154 C CA . CYS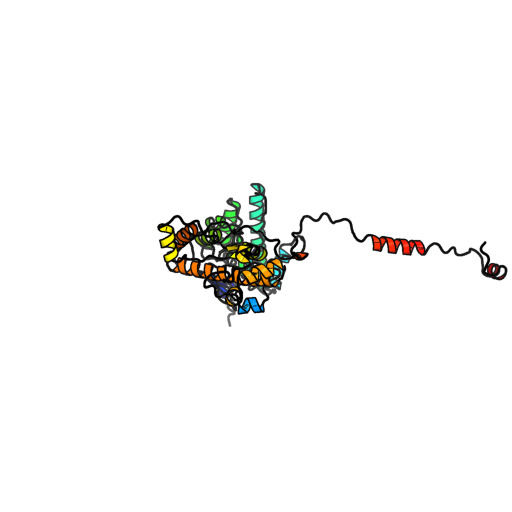 A 1 286 ? 7.148 -10.045 -17.243 1.00 94.44 286 CYS A CA 1
ATOM 2155 C C . CYS A 1 286 ? 6.113 -9.819 -18.361 1.00 94.44 286 CYS A C 1
ATOM 2157 O O . CYS A 1 286 ? 6.455 -9.519 -19.505 1.00 94.44 286 CYS A O 1
ATOM 2159 N N . GLN A 1 287 ? 4.825 -9.930 -18.016 1.00 93.88 287 GLN A N 1
ATOM 2160 C CA . GLN A 1 287 ? 3.703 -9.850 -18.965 1.00 93.88 287 GLN A CA 1
ATOM 2161 C C . GLN A 1 287 ? 2.972 -8.498 -18.944 1.00 93.88 287 GLN A C 1
ATOM 2163 O O . GLN A 1 287 ? 1.942 -8.329 -19.607 1.00 93.88 287 GLN A O 1
ATOM 2168 N N . CYS A 1 288 ? 3.486 -7.507 -18.211 1.00 94.94 288 CYS A N 1
ATOM 2169 C CA . CYS A 1 288 ? 2.886 -6.176 -18.166 1.00 94.94 288 CYS A CA 1
ATOM 2170 C C . CYS A 1 288 ? 2.919 -5.492 -19.548 1.00 94.94 288 CYS A C 1
ATOM 2172 O O . CYS A 1 288 ? 3.724 -5.829 -20.420 1.00 94.94 288 CYS A O 1
ATOM 2174 N N . TYR A 1 289 ? 2.043 -4.504 -19.760 1.00 94.12 289 TYR A N 1
ATOM 2175 C CA . TYR A 1 289 ? 1.996 -3.729 -21.008 1.00 94.12 289 TYR A CA 1
ATOM 2176 C C . TYR A 1 289 ? 3.369 -3.166 -21.412 1.00 94.12 289 TYR A C 1
ATOM 2178 O O . TYR A 1 289 ? 3.779 -3.295 -22.566 1.00 94.12 289 TYR A O 1
ATOM 2186 N N . ALA A 1 290 ? 4.093 -2.599 -20.442 1.00 95.31 290 ALA A N 1
ATOM 2187 C CA . ALA A 1 290 ? 5.422 -2.028 -20.622 1.00 95.31 290 ALA A CA 1
ATOM 2188 C C . ALA A 1 290 ? 6.431 -3.054 -21.169 1.00 95.31 290 ALA A C 1
ATOM 2190 O O . ALA A 1 290 ? 7.033 -2.807 -22.210 1.00 95.31 290 ALA A O 1
ATOM 2191 N N . CYS A 1 291 ? 6.562 -4.223 -20.534 1.00 96.44 291 CYS A N 1
ATOM 2192 C CA . CYS A 1 291 ? 7.511 -5.264 -20.946 1.00 96.44 291 CYS A CA 1
ATOM 2193 C C . CYS A 1 291 ? 7.134 -5.949 -22.268 1.00 96.44 291 CYS A C 1
ATOM 2195 O O . CYS A 1 291 ? 8.014 -6.366 -23.013 1.00 96.44 291 CYS A O 1
ATOM 2197 N N . ARG A 1 292 ? 5.838 -6.040 -22.601 1.00 95.25 292 ARG A N 1
ATOM 2198 C CA . ARG A 1 292 ? 5.378 -6.636 -23.871 1.00 95.25 292 ARG A CA 1
ATOM 2199 C C . ARG A 1 292 ? 5.633 -5.753 -25.093 1.00 95.25 292 ARG A C 1
ATOM 2201 O O . ARG A 1 292 ? 5.622 -6.256 -26.216 1.00 95.25 292 ARG A O 1
ATOM 2208 N N . LYS A 1 293 ? 5.749 -4.437 -24.903 1.00 95.12 293 LYS A N 1
ATOM 2209 C CA . LYS A 1 293 ? 5.774 -3.451 -25.998 1.00 95.12 293 LYS A CA 1
ATOM 2210 C C . LYS A 1 293 ? 7.068 -2.656 -26.086 1.00 95.12 293 LYS A C 1
ATOM 2212 O O . LYS A 1 293 ? 7.367 -2.130 -27.155 1.00 95.12 293 LYS A O 1
ATOM 2217 N N . HIS A 1 294 ? 7.810 -2.556 -24.990 1.00 96.88 294 HIS A N 1
ATOM 2218 C CA . HIS A 1 294 ? 8.942 -1.654 -24.858 1.00 96.88 294 HIS A CA 1
ATOM 2219 C C . HIS A 1 294 ? 10.126 -2.347 -24.178 1.00 96.88 294 HIS A C 1
ATOM 2221 O O . HIS A 1 294 ? 9.987 -3.384 -23.535 1.00 96.88 294 HIS A O 1
ATOM 2227 N N . HIS A 1 295 ? 11.300 -1.744 -24.321 1.00 96.38 295 HIS A N 1
ATOM 2228 C CA . HIS A 1 295 ? 12.570 -2.249 -23.806 1.00 96.38 295 HIS A CA 1
ATOM 2229 C C . HIS A 1 295 ? 13.312 -1.160 -23.023 1.00 96.38 295 HIS A C 1
ATOM 2231 O O . HIS A 1 295 ? 13.016 0.026 -23.182 1.00 96.38 295 HIS A O 1
ATOM 2237 N N . ARG A 1 296 ? 14.304 -1.537 -22.213 1.00 97.25 296 ARG A N 1
ATOM 2238 C CA . ARG A 1 296 ? 15.035 -0.632 -21.300 1.00 97.25 296 ARG A CA 1
ATOM 2239 C C . ARG A 1 296 ? 15.585 0.625 -21.987 1.00 97.25 296 ARG A C 1
ATOM 2241 O O . ARG A 1 296 ? 15.358 1.726 -21.494 1.00 97.25 296 ARG A O 1
ATOM 2248 N N . ALA A 1 297 ? 16.174 0.500 -23.177 1.00 97.31 297 ALA A N 1
ATOM 2249 C CA . ALA A 1 297 ? 16.682 1.641 -23.947 1.00 97.31 297 ALA A CA 1
ATOM 2250 C C . ALA A 1 297 ? 15.593 2.647 -24.358 1.00 97.31 297 ALA A C 1
ATOM 2252 O O . ALA A 1 297 ? 15.856 3.846 -24.422 1.00 97.31 297 ALA A O 1
ATOM 2253 N N . TYR A 1 298 ? 14.356 2.192 -24.589 1.00 97.50 298 TYR A N 1
ATOM 2254 C CA . TYR A 1 298 ? 13.234 3.086 -24.869 1.00 97.50 298 TYR A CA 1
ATOM 2255 C C . TYR A 1 298 ? 12.854 3.889 -23.622 1.00 97.50 298 TYR A C 1
ATOM 2257 O O . TYR A 1 298 ? 12.651 5.096 -23.712 1.00 97.50 298 TYR A O 1
ATOM 2265 N N . PHE A 1 299 ? 12.832 3.251 -22.447 1.00 96.56 299 PHE A N 1
ATOM 2266 C CA . PHE A 1 299 ? 12.604 3.956 -21.184 1.00 96.56 299 PHE A CA 1
ATOM 2267 C C . PHE A 1 299 ? 13.706 4.968 -20.885 1.00 96.56 299 PHE A C 1
ATOM 2269 O O . PHE A 1 299 ? 13.393 6.115 -20.580 1.00 96.56 299 PHE A O 1
ATOM 2276 N N . ASN A 1 300 ? 14.974 4.577 -21.034 1.00 96.12 300 ASN A N 1
ATOM 2277 C CA . ASN A 1 300 ? 16.112 5.479 -20.868 1.00 96.12 300 ASN A CA 1
ATOM 2278 C C . ASN A 1 300 ? 15.984 6.707 -21.787 1.00 96.12 300 ASN A C 1
ATOM 2280 O O . ASN A 1 300 ? 16.134 7.844 -21.340 1.00 96.12 300 ASN A O 1
ATOM 2284 N N . HIS A 1 301 ? 15.624 6.493 -23.057 1.00 96.00 301 HIS A N 1
ATOM 2285 C CA . HIS A 1 301 ? 15.364 7.578 -23.998 1.00 96.00 301 HIS A CA 1
ATOM 2286 C C . HIS A 1 301 ? 14.228 8.502 -23.533 1.00 96.00 301 HIS A C 1
ATOM 2288 O O . HIS A 1 301 ? 14.418 9.717 -23.503 1.00 96.00 301 HIS A O 1
ATOM 2294 N N . LEU A 1 302 ? 13.070 7.953 -23.143 1.00 95.69 302 LEU A N 1
ATOM 2295 C CA . LEU A 1 302 ? 11.929 8.757 -22.692 1.00 95.69 302 LEU A CA 1
ATOM 2296 C C . LEU A 1 302 ? 12.236 9.551 -21.413 1.00 95.69 302 LEU A C 1
ATOM 2298 O O . LEU A 1 302 ? 11.851 10.716 -21.313 1.00 95.69 302 LEU A O 1
ATOM 2302 N N . LEU A 1 303 ? 12.941 8.944 -20.453 1.00 93.94 303 LEU A N 1
ATOM 2303 C CA . LEU A 1 303 ? 13.367 9.602 -19.215 1.00 93.94 303 LEU A CA 1
ATOM 2304 C C . LEU A 1 303 ? 14.302 10.778 -19.518 1.00 93.94 303 LEU A C 1
ATOM 2306 O O . LEU A 1 303 ? 14.060 11.894 -19.053 1.00 93.94 303 LEU A O 1
ATOM 2310 N N . ASN A 1 304 ? 15.300 10.568 -20.380 1.00 92.94 304 ASN A N 1
ATOM 2311 C CA . ASN A 1 304 ? 16.215 11.622 -20.825 1.00 92.94 304 ASN A CA 1
ATOM 2312 C C . ASN A 1 304 ? 15.506 12.728 -21.623 1.00 92.94 304 ASN A C 1
ATOM 2314 O O . ASN A 1 304 ? 15.837 13.906 -21.478 1.00 92.94 304 ASN A O 1
ATOM 2318 N N . ALA A 1 305 ? 14.492 12.374 -22.416 1.00 92.81 305 ALA A N 1
ATOM 2319 C CA . ALA A 1 305 ? 13.627 13.325 -23.115 1.00 92.81 305 ALA A CA 1
ATOM 2320 C C . ALA A 1 305 ? 12.623 14.037 -22.184 1.00 92.81 305 ALA A C 1
ATOM 2322 O O . ALA A 1 305 ? 11.952 14.978 -22.608 1.00 92.81 305 ALA A O 1
ATOM 2323 N N . LYS A 1 306 ? 12.533 13.625 -20.911 1.00 90.75 306 LYS A N 1
ATOM 2324 C CA . LYS A 1 306 ? 11.564 14.108 -19.914 1.00 90.75 306 LYS A CA 1
ATOM 2325 C C . LYS A 1 306 ? 10.107 13.935 -20.367 1.00 90.75 306 LYS A C 1
ATOM 2327 O O . LYS A 1 306 ? 9.240 14.746 -20.032 1.00 90.75 306 LYS A O 1
ATOM 2332 N N . GLU A 1 307 ? 9.840 12.859 -21.102 1.00 92.88 307 GLU A N 1
ATOM 2333 C CA . GLU A 1 307 ? 8.521 12.524 -21.636 1.00 92.88 307 GLU A CA 1
ATOM 2334 C C . GLU A 1 307 ? 7.646 11.826 -20.593 1.00 92.88 307 GLU A C 1
ATOM 2336 O O . GLU A 1 307 ? 8.030 10.810 -20.011 1.00 92.88 307 GLU A O 1
ATOM 2341 N N . MET A 1 308 ? 6.426 12.339 -20.381 1.00 89.25 308 MET A N 1
ATOM 2342 C CA . MET A 1 308 ? 5.530 11.865 -19.309 1.00 89.25 308 MET A CA 1
ATOM 2343 C C . MET A 1 308 ? 5.173 10.371 -19.422 1.00 89.25 308 MET A C 1
ATOM 2345 O O . MET A 1 308 ? 4.877 9.719 -18.421 1.00 89.25 308 MET A O 1
ATOM 2349 N N . ALA A 1 309 ? 5.231 9.822 -20.639 1.00 92.31 309 ALA A N 1
ATOM 2350 C CA . ALA A 1 309 ? 4.961 8.416 -20.913 1.00 92.31 309 ALA A CA 1
ATOM 2351 C C . ALA A 1 309 ? 5.908 7.460 -20.166 1.00 92.31 309 ALA A C 1
ATOM 2353 O O . ALA A 1 309 ? 5.484 6.356 -19.827 1.00 92.31 309 ALA A O 1
ATOM 2354 N N . ALA A 1 310 ? 7.147 7.877 -19.861 1.00 93.75 310 ALA A N 1
ATOM 2355 C CA . ALA A 1 310 ? 8.096 7.052 -19.111 1.00 93.75 310 ALA A CA 1
ATOM 2356 C C . ALA A 1 310 ? 7.528 6.645 -17.746 1.00 93.75 310 ALA A C 1
ATOM 2358 O O . ALA A 1 310 ? 7.451 5.459 -17.428 1.00 93.75 310 ALA A O 1
ATOM 2359 N N . TRP A 1 311 ? 7.068 7.629 -16.970 1.00 93.31 311 TRP A N 1
ATOM 2360 C CA . TRP A 1 311 ? 6.541 7.417 -15.622 1.00 93.31 311 TRP A CA 1
ATOM 2361 C C . TRP A 1 311 ? 5.235 6.625 -15.625 1.00 93.31 311 TRP A C 1
ATOM 2363 O O . TRP A 1 311 ? 5.057 5.757 -14.778 1.00 93.31 311 TRP A O 1
ATOM 2373 N N . ALA A 1 312 ? 4.355 6.846 -16.607 1.00 93.12 312 ALA A N 1
ATOM 2374 C CA . ALA A 1 312 ? 3.128 6.061 -16.749 1.00 93.12 312 ALA A CA 1
ATOM 2375 C C . ALA A 1 312 ? 3.422 4.573 -17.001 1.00 93.12 312 ALA A C 1
ATOM 2377 O O . ALA A 1 312 ? 2.870 3.705 -16.326 1.00 93.12 312 ALA A O 1
ATOM 2378 N N . LEU A 1 313 ? 4.331 4.273 -17.934 1.00 95.38 313 LEU A N 1
ATOM 2379 C CA . LEU A 1 313 ? 4.724 2.900 -18.252 1.00 95.38 313 LEU A CA 1
ATOM 2380 C C . LEU A 1 313 ? 5.462 2.227 -17.084 1.00 95.38 313 LEU A C 1
ATOM 2382 O O . LEU A 1 313 ? 5.214 1.053 -16.805 1.00 95.38 313 LEU A O 1
ATOM 2386 N N . LEU A 1 314 ? 6.325 2.966 -16.377 1.00 95.44 314 LEU A N 1
ATOM 2387 C CA . LEU A 1 314 ? 7.014 2.462 -15.186 1.00 95.44 314 LEU A CA 1
ATOM 2388 C C . LEU A 1 314 ? 6.051 2.169 -14.045 1.00 95.44 314 LEU A C 1
ATOM 2390 O O . LEU A 1 314 ? 6.149 1.115 -13.426 1.00 95.44 314 LEU A O 1
ATOM 2394 N N . GLN A 1 315 ? 5.078 3.049 -13.818 1.00 94.06 315 GLN A N 1
ATOM 2395 C CA . GLN A 1 315 ? 4.062 2.839 -12.797 1.00 94.06 315 GLN A CA 1
ATOM 2396 C C . GLN A 1 315 ? 3.260 1.558 -13.066 1.00 94.06 315 GLN A C 1
ATOM 2398 O O . GLN A 1 315 ? 3.013 0.782 -12.143 1.00 94.06 315 GLN A O 1
ATOM 2403 N N . MET A 1 316 ? 2.894 1.300 -14.328 1.00 94.94 316 MET A N 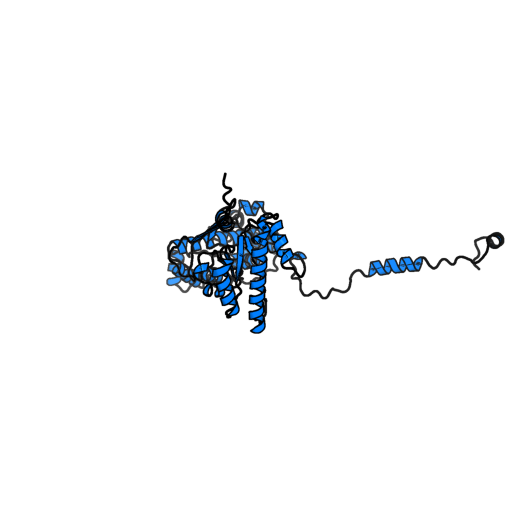1
ATOM 2404 C CA . MET A 1 316 ? 2.203 0.067 -14.728 1.00 94.94 316 MET A CA 1
ATOM 2405 C C . MET A 1 316 ? 3.066 -1.179 -14.498 1.00 94.94 316 MET A C 1
ATOM 2407 O O . MET A 1 316 ? 2.563 -2.185 -14.000 1.00 94.94 316 MET A O 1
ATOM 2411 N N . HIS A 1 317 ? 4.358 -1.123 -14.845 1.00 96.69 317 HIS A N 1
ATOM 2412 C CA . HIS A 1 317 ? 5.298 -2.220 -14.591 1.00 96.69 317 HIS A CA 1
ATOM 2413 C C . HIS A 1 317 ? 5.454 -2.494 -13.094 1.00 96.69 317 HIS A C 1
ATOM 2415 O O . HIS A 1 317 ? 5.271 -3.627 -12.657 1.00 96.69 317 HIS A O 1
ATOM 2421 N N . ASN A 1 318 ? 5.716 -1.457 -12.301 1.00 96.75 318 ASN A N 1
ATOM 2422 C CA . ASN A 1 318 ? 5.980 -1.596 -10.874 1.00 96.75 318 ASN A CA 1
ATOM 2423 C C . ASN A 1 318 ? 4.754 -2.133 -10.117 1.00 96.75 318 ASN A C 1
ATOM 2425 O O . ASN A 1 318 ? 4.906 -3.018 -9.279 1.00 96.75 318 ASN A O 1
ATOM 2429 N N . TYR A 1 319 ? 3.531 -1.694 -10.446 1.00 95.25 319 TYR A N 1
ATOM 2430 C CA . TYR A 1 319 ? 2.322 -2.303 -9.868 1.00 95.25 319 TYR A CA 1
ATOM 2431 C C . TYR A 1 319 ? 2.124 -3.757 -10.300 1.00 95.25 319 TYR A C 1
ATOM 2433 O O . TYR A 1 319 ? 1.738 -4.579 -9.476 1.00 95.25 319 TYR A O 1
ATOM 2441 N N . HIS A 1 320 ? 2.442 -4.107 -11.549 1.00 95.56 320 HIS A N 1
ATOM 2442 C CA . HIS A 1 320 ? 2.369 -5.499 -11.991 1.00 95.56 320 HIS A CA 1
ATOM 2443 C C . HIS A 1 320 ? 3.348 -6.405 -11.228 1.00 95.56 320 HIS A C 1
ATOM 2445 O O . HIS A 1 320 ? 2.975 -7.506 -10.828 1.00 95.56 320 HIS A O 1
ATOM 2451 N N . VAL A 1 321 ? 4.575 -5.938 -10.969 1.00 96.88 321 VAL A N 1
ATOM 2452 C CA . VAL A 1 321 ? 5.543 -6.662 -10.125 1.00 96.88 321 VAL A CA 1
ATOM 2453 C C . VAL A 1 321 ? 4.970 -6.885 -8.724 1.00 96.88 321 VAL A C 1
ATOM 2455 O O . VAL A 1 321 ? 5.043 -7.997 -8.204 1.00 96.88 321 VAL A O 1
ATOM 2458 N N . MET A 1 322 ? 4.315 -5.876 -8.141 1.00 96.25 322 MET A N 1
ATOM 2459 C CA . MET A 1 322 ? 3.658 -6.015 -6.838 1.00 96.25 322 MET A CA 1
ATOM 2460 C C . MET A 1 322 ? 2.455 -6.967 -6.863 1.00 96.25 322 MET A C 1
ATOM 2462 O O . MET A 1 322 ? 2.252 -7.713 -5.905 1.00 96.25 322 MET A O 1
ATOM 2466 N N . ASP A 1 323 ? 1.674 -6.991 -7.946 1.00 94.75 323 ASP A N 1
ATOM 2467 C CA . ASP A 1 323 ? 0.567 -7.939 -8.122 1.00 94.75 323 ASP A CA 1
ATOM 2468 C C . ASP A 1 323 ? 1.072 -9.388 -8.093 1.00 94.75 323 ASP A C 1
ATOM 2470 O O . ASP A 1 323 ? 0.515 -10.226 -7.375 1.00 94.75 323 ASP A O 1
ATOM 2474 N N . VAL A 1 324 ? 2.154 -9.663 -8.830 1.00 95.75 324 VAL A N 1
ATOM 2475 C CA . VAL A 1 324 ? 2.816 -10.976 -8.865 1.00 95.75 324 VAL A CA 1
ATOM 2476 C C . VAL A 1 324 ? 3.432 -11.308 -7.506 1.00 95.75 324 VAL A C 1
ATOM 2478 O O . VAL A 1 324 ? 3.213 -12.403 -6.995 1.00 95.75 324 VAL A O 1
ATOM 2481 N N . PHE A 1 325 ? 4.124 -10.356 -6.877 1.00 97.38 325 PHE A N 1
ATOM 2482 C CA . PHE A 1 325 ? 4.720 -10.525 -5.551 1.00 97.38 325 PHE A CA 1
ATOM 2483 C C . PHE A 1 325 ? 3.677 -10.930 -4.503 1.00 97.38 325 PHE A C 1
ATOM 2485 O O . PHE A 1 325 ? 3.833 -11.952 -3.840 1.00 97.38 325 PHE A O 1
ATOM 2492 N N . PHE A 1 326 ? 2.567 -10.195 -4.383 1.00 97.19 326 PHE A N 1
ATOM 2493 C CA . PHE A 1 326 ? 1.520 -10.536 -3.417 1.00 97.19 326 PHE A CA 1
ATOM 2494 C C . PHE A 1 326 ? 0.778 -11.833 -3.772 1.00 97.19 326 PHE A C 1
ATOM 2496 O O . PHE A 1 326 ? 0.264 -12.505 -2.876 1.00 97.19 326 PHE A O 1
ATOM 2503 N N . ALA A 1 327 ? 0.707 -12.209 -5.054 1.00 96.44 327 ALA A N 1
ATOM 2504 C CA . ALA A 1 327 ? 0.205 -13.523 -5.447 1.00 96.44 327 ALA A CA 1
ATOM 2505 C C . ALA A 1 327 ? 1.116 -14.648 -4.939 1.00 96.44 327 ALA A C 1
ATOM 2507 O O . ALA A 1 327 ? 0.610 -15.577 -4.309 1.00 96.44 327 ALA A O 1
ATOM 2508 N N . GLY A 1 328 ? 2.431 -14.516 -5.115 1.00 97.31 328 GLY A N 1
ATOM 2509 C CA . GLY A 1 328 ? 3.400 -15.478 -4.599 1.00 97.31 328 GLY A CA 1
ATOM 2510 C C . GLY A 1 328 ? 3.478 -15.507 -3.072 1.00 97.31 328 GLY A C 1
ATOM 2511 O O . GLY A 1 328 ? 3.607 -16.582 -2.496 1.00 97.31 328 GLY A O 1
ATOM 2512 N N . VAL A 1 329 ? 3.298 -14.366 -2.393 1.00 97.81 329 VAL A N 1
ATOM 2513 C CA . VAL A 1 329 ? 3.151 -14.318 -0.925 1.00 97.81 329 VAL A CA 1
ATOM 2514 C C . VAL A 1 329 ? 1.974 -15.180 -0.481 1.00 97.81 329 VAL A C 1
ATOM 2516 O O . VAL A 1 329 ? 2.127 -16.033 0.388 1.00 97.81 329 VAL A O 1
ATOM 2519 N N . ARG A 1 330 ? 0.803 -15.018 -1.106 1.00 97.12 330 ARG A N 1
ATOM 2520 C CA . ARG A 1 330 ? -0.374 -15.830 -0.767 1.00 97.12 330 ARG A CA 1
ATOM 2521 C C . ARG A 1 330 ? -0.166 -17.315 -1.057 1.00 97.12 330 ARG A C 1
ATOM 2523 O O . ARG A 1 330 ? -0.554 -18.138 -0.235 1.00 97.12 330 ARG A O 1
ATOM 2530 N N . GLU A 1 331 ? 0.444 -17.658 -2.190 1.00 96.38 331 GLU A N 1
ATOM 2531 C CA . GLU A 1 331 ? 0.766 -19.048 -2.533 1.00 96.38 331 GLU A CA 1
ATOM 2532 C C . GLU A 1 331 ? 1.724 -19.671 -1.510 1.00 96.38 331 GLU A C 1
ATOM 2534 O O . GLU A 1 331 ? 1.502 -20.779 -1.030 1.00 96.38 331 GLU A O 1
ATOM 2539 N N . SER A 1 332 ? 2.760 -18.936 -1.123 1.00 96.38 332 SER A N 1
ATOM 2540 C CA . SER A 1 332 ? 3.749 -19.362 -0.139 1.00 96.38 332 SER A CA 1
ATOM 2541 C C . SER A 1 332 ? 3.128 -19.620 1.243 1.00 96.38 332 SER A C 1
ATOM 2543 O O . SER A 1 332 ? 3.346 -20.683 1.830 1.00 96.38 332 SER A O 1
ATOM 2545 N N . ILE A 1 333 ? 2.245 -18.726 1.713 1.00 95.19 333 ILE A N 1
ATOM 2546 C CA . ILE A 1 333 ? 1.469 -18.939 2.949 1.00 95.19 333 ILE A CA 1
ATOM 2547 C C . ILE A 1 333 ? 0.550 -20.159 2.807 1.00 95.19 333 ILE A C 1
ATOM 2549 O O . ILE A 1 333 ? 0.449 -20.966 3.728 1.00 95.19 333 ILE A O 1
ATOM 2553 N N . GLN A 1 334 ? -0.096 -20.338 1.650 1.00 94.69 334 GLN A N 1
ATOM 2554 C CA . GLN A 1 334 ? -0.981 -21.478 1.398 1.00 94.69 334 GLN A CA 1
ATOM 2555 C C . GLN A 1 334 ? -0.233 -22.820 1.424 1.00 94.69 334 GLN A C 1
ATOM 2557 O O . GLN A 1 334 ? -0.797 -23.820 1.866 1.00 94.69 334 GLN A O 1
ATOM 2562 N N . ARG A 1 335 ? 1.023 -22.849 0.962 1.00 94.38 335 ARG A N 1
ATOM 2563 C CA . ARG A 1 335 ? 1.894 -24.036 0.994 1.00 94.38 335 ARG A CA 1
ATOM 2564 C C . ARG A 1 335 ? 2.536 -24.288 2.361 1.00 94.38 335 ARG A C 1
ATOM 2566 O O . ARG A 1 335 ? 3.088 -25.364 2.559 1.00 94.38 335 ARG A O 1
ATOM 2573 N N . GLY A 1 336 ? 2.478 -23.326 3.283 1.00 93.00 336 GLY A N 1
ATOM 2574 C CA . GLY A 1 336 ? 3.168 -23.406 4.573 1.00 93.00 336 GLY A CA 1
ATOM 2575 C C . GLY A 1 336 ? 4.691 -23.269 4.470 1.00 93.00 336 GLY A C 1
ATOM 2576 O O . GLY A 1 336 ? 5.389 -23.739 5.358 1.00 93.00 336 GLY A O 1
ATOM 2577 N N . THR A 1 337 ? 5.203 -22.654 3.395 1.00 94.38 337 THR A N 1
ATOM 2578 C CA . THR A 1 337 ? 6.647 -22.446 3.144 1.00 94.38 337 THR A CA 1
ATOM 2579 C C . THR A 1 337 ? 7.058 -20.978 3.279 1.00 94.38 337 THR A C 1
ATOM 2581 O O . THR A 1 337 ? 8.122 -20.583 2.806 1.00 94.38 337 THR A O 1
ATOM 2584 N N . PHE A 1 338 ? 6.212 -20.144 3.888 1.00 95.06 338 PHE A N 1
ATOM 2585 C CA . PHE A 1 338 ? 6.392 -18.692 3.909 1.00 95.06 338 PHE A CA 1
ATOM 2586 C C . PHE A 1 338 ? 7.697 -18.253 4.554 1.00 95.06 338 PHE A C 1
ATOM 2588 O O . PHE A 1 338 ? 8.442 -17.474 3.966 1.00 95.06 338 PHE A O 1
ATOM 2595 N N . GLU A 1 339 ? 8.023 -18.797 5.718 1.00 94.06 339 GLU A N 1
ATOM 2596 C CA . GLU A 1 339 ? 9.250 -18.469 6.432 1.00 94.06 339 GLU A CA 1
ATOM 2597 C C . GLU A 1 339 ? 10.500 -18.858 5.620 1.00 94.06 339 GLU A C 1
ATOM 2599 O O . GLU A 1 339 ? 11.452 -18.081 5.537 1.00 94.06 339 GLU A O 1
ATOM 2604 N N . GLU A 1 340 ? 10.486 -20.021 4.963 1.00 94.38 340 GLU A N 1
ATOM 2605 C CA . GLU A 1 340 ? 11.584 -20.507 4.112 1.00 94.38 340 GLU A CA 1
ATOM 2606 C C . GLU A 1 340 ? 11.755 -19.654 2.846 1.00 94.38 340 GLU A C 1
ATOM 2608 O O . GLU A 1 340 ? 12.877 -19.307 2.456 1.00 94.38 340 GLU A O 1
ATOM 2613 N N . ASP A 1 341 ? 10.640 -19.274 2.220 1.00 96.31 341 ASP A N 1
ATOM 2614 C CA . ASP A 1 341 ? 10.621 -18.422 1.035 1.00 96.31 341 ASP A CA 1
ATOM 2615 C C . ASP A 1 341 ? 11.106 -16.996 1.375 1.00 96.31 341 ASP A C 1
ATOM 2617 O O . ASP A 1 341 ? 11.851 -16.400 0.593 1.00 96.31 341 ASP A O 1
ATOM 2621 N N . VAL A 1 342 ? 10.774 -16.462 2.562 1.00 96.31 342 VAL A N 1
ATOM 2622 C CA . VAL A 1 342 ? 11.296 -15.175 3.068 1.00 96.31 342 VAL A CA 1
ATOM 2623 C C . VAL A 1 342 ? 12.804 -15.239 3.305 1.00 96.31 342 VAL A C 1
ATOM 2625 O O . VAL A 1 342 ? 13.526 -14.334 2.886 1.00 96.31 342 VAL A O 1
ATOM 2628 N N . LEU A 1 343 ? 13.307 -16.303 3.939 1.00 94.44 343 LEU A N 1
ATOM 2629 C CA . LEU A 1 343 ? 14.750 -16.482 4.140 1.00 94.44 343 LEU A CA 1
ATOM 2630 C C . LEU A 1 343 ? 15.497 -16.557 2.803 1.00 94.44 343 LEU A C 1
ATOM 2632 O O . LEU A 1 343 ? 16.533 -15.910 2.637 1.00 94.44 343 LEU A O 1
ATOM 2636 N N . SER A 1 344 ? 14.941 -17.288 1.837 1.00 93.81 344 SER A N 1
ATOM 2637 C CA . SER A 1 344 ? 15.488 -17.385 0.480 1.00 93.81 344 SER A CA 1
ATOM 2638 C C . SER A 1 344 ? 15.507 -16.022 -0.218 1.00 93.81 344 SER A C 1
ATOM 2640 O O . SER A 1 344 ? 16.515 -15.637 -0.810 1.00 93.81 344 SER A O 1
ATOM 2642 N N . PHE A 1 345 ? 14.423 -15.252 -0.100 1.00 95.62 345 PHE A N 1
ATOM 2643 C CA . PHE A 1 345 ? 14.332 -13.904 -0.658 1.00 95.62 345 PHE A CA 1
ATOM 2644 C C . PHE A 1 345 ? 15.381 -12.957 -0.062 1.00 95.62 345 PHE A C 1
ATOM 2646 O O . PHE A 1 345 ? 16.092 -12.289 -0.811 1.00 95.62 345 PHE A O 1
ATOM 2653 N N . ASN A 1 346 ? 15.540 -12.961 1.265 1.00 94.38 346 ASN A N 1
ATOM 2654 C CA . ASN A 1 346 ? 16.529 -12.141 1.974 1.00 94.38 346 ASN A CA 1
ATOM 2655 C C . ASN A 1 346 ? 17.976 -12.504 1.612 1.00 94.38 346 ASN A C 1
ATOM 2657 O O . ASN A 1 346 ? 18.860 -11.656 1.683 1.00 94.38 346 ASN A O 1
ATOM 2661 N N . HIS A 1 347 ? 18.235 -13.761 1.245 1.00 91.81 347 HIS A N 1
ATOM 2662 C CA . HIS A 1 347 ? 19.554 -14.192 0.790 1.00 91.81 347 HIS A CA 1
ATOM 2663 C C . HIS A 1 347 ? 19.855 -13.736 -0.646 1.00 91.81 347 HIS A C 1
ATOM 2665 O O . HIS A 1 347 ? 20.996 -13.415 -0.974 1.00 91.81 347 HIS A O 1
ATOM 2671 N N . VAL A 1 348 ? 18.834 -13.709 -1.505 1.00 92.94 348 VAL A N 1
ATOM 2672 C CA . VAL A 1 348 ? 18.985 -13.451 -2.943 1.00 92.94 348 VAL A CA 1
ATOM 2673 C C . VAL A 1 348 ? 18.950 -11.963 -3.276 1.00 92.94 348 VAL A C 1
ATOM 2675 O O . VAL A 1 348 ? 19.663 -11.550 -4.191 1.00 92.94 348 VAL A O 1
ATOM 2678 N N . TYR A 1 349 ? 18.159 -11.163 -2.559 1.00 95.00 349 TYR A N 1
ATOM 2679 C CA . TYR A 1 349 ? 17.966 -9.738 -2.832 1.00 95.00 349 TYR A CA 1
ATOM 2680 C C . TYR A 1 349 ? 18.476 -8.848 -1.695 1.00 95.00 349 TYR A C 1
ATOM 2682 O O . TYR A 1 349 ? 18.205 -9.111 -0.523 1.00 95.00 349 TYR A O 1
ATOM 2690 N N . VAL A 1 350 ? 19.154 -7.751 -2.053 1.00 95.00 350 VAL A N 1
ATOM 2691 C CA . VAL A 1 350 ? 19.483 -6.666 -1.108 1.00 95.00 350 VAL A CA 1
ATOM 2692 C C . VAL A 1 350 ? 18.213 -6.027 -0.550 1.00 95.00 350 VAL A C 1
ATOM 2694 O O . VAL A 1 350 ? 17.209 -5.946 -1.252 1.00 95.00 350 VAL A O 1
ATOM 2697 N N . SER A 1 351 ? 18.262 -5.547 0.692 1.00 93.38 351 SER A N 1
ATOM 2698 C CA . SER A 1 351 ? 17.111 -4.914 1.348 1.00 93.38 351 SER A CA 1
ATOM 2699 C C . SER A 1 351 ? 16.813 -3.517 0.802 1.00 93.38 351 SER A C 1
ATOM 2701 O O . SER A 1 351 ? 15.660 -3.089 0.771 1.00 93.38 351 SER A O 1
ATOM 2703 N N . GLU A 1 352 ? 17.846 -2.786 0.387 1.00 93.25 352 GLU A N 1
ATOM 2704 C CA . GLU A 1 352 ? 17.725 -1.405 -0.060 1.00 93.25 352 GLU A CA 1
ATOM 2705 C C . GLU A 1 352 ? 17.279 -1.308 -1.524 1.00 93.25 352 GLU A C 1
ATOM 2707 O O . GLU A 1 352 ? 17.808 -1.971 -2.420 1.00 93.25 352 GLU A O 1
ATOM 2712 N N . LEU A 1 353 ? 16.327 -0.412 -1.792 1.00 93.56 353 LEU A N 1
ATOM 2713 C CA . LEU A 1 353 ? 15.971 -0.046 -3.160 1.00 93.56 353 LEU A CA 1
ATOM 2714 C C . LEU A 1 353 ? 17.139 0.680 -3.857 1.00 93.56 353 LEU A C 1
ATOM 2716 O O . LEU A 1 353 ? 17.922 1.368 -3.191 1.00 93.56 353 LEU A O 1
ATOM 2720 N N . PRO A 1 354 ? 17.252 0.581 -5.198 1.00 92.69 354 PRO A N 1
ATOM 2721 C CA . PRO A 1 354 ? 18.259 1.319 -5.953 1.00 92.69 354 PRO A CA 1
ATOM 2722 C C . PRO A 1 354 ? 18.220 2.823 -5.655 1.00 92.69 354 PRO A C 1
ATOM 2724 O O . PRO A 1 354 ? 17.154 3.411 -5.464 1.00 92.69 354 PRO A O 1
ATOM 2727 N N . GLN A 1 355 ? 19.392 3.461 -5.634 1.00 88.50 355 GLN A N 1
ATOM 2728 C CA . GLN A 1 355 ? 19.471 4.898 -5.393 1.00 88.50 355 GLN A CA 1
ATOM 2729 C C . GLN A 1 355 ? 18.818 5.676 -6.536 1.00 88.50 355 GLN A C 1
ATOM 2731 O O . GLN A 1 355 ? 19.014 5.379 -7.713 1.00 88.50 355 GLN A O 1
ATOM 2736 N N . ARG A 1 356 ? 18.081 6.729 -6.181 1.00 86.19 356 ARG A N 1
ATOM 2737 C CA . ARG A 1 356 ? 17.538 7.674 -7.153 1.00 86.19 356 ARG A CA 1
ATOM 2738 C C . ARG A 1 356 ? 18.668 8.515 -7.746 1.00 86.19 356 ARG A C 1
ATOM 2740 O O . ARG A 1 356 ? 19.203 9.394 -7.076 1.00 86.19 356 ARG A O 1
ATOM 2747 N N . THR A 1 357 ? 18.966 8.291 -9.017 1.00 86.44 357 THR A N 1
ATOM 2748 C CA . THR A 1 357 ? 19.942 9.074 -9.793 1.00 86.44 357 THR A CA 1
ATOM 2749 C C . THR A 1 357 ? 19.281 10.169 -10.641 1.00 86.44 357 THR A C 1
ATOM 2751 O O . THR A 1 357 ? 19.937 11.144 -11.004 1.00 86.44 357 THR A O 1
ATOM 2754 N N . GLY A 1 358 ? 17.978 10.051 -10.926 1.00 76.75 358 GLY A N 1
ATOM 2755 C CA . GLY A 1 358 ? 17.234 10.971 -11.788 1.00 76.75 358 GLY A CA 1
ATOM 2756 C C . GLY A 1 358 ? 16.428 12.074 -11.090 1.00 76.75 358 GLY A C 1
ATOM 2757 O O . GLY A 1 358 ? 16.025 11.978 -9.927 1.00 76.75 358 GLY A O 1
ATOM 2758 N N . GLU A 1 359 ? 16.103 13.120 -11.858 1.00 72.56 359 GLU A N 1
ATOM 2759 C CA . GLU A 1 359 ? 15.347 14.299 -11.396 1.00 72.56 359 GLU A CA 1
ATOM 2760 C C . GLU A 1 359 ? 13.849 14.017 -11.167 1.00 72.56 359 GLU A C 1
ATOM 2762 O O . GLU A 1 359 ? 13.185 14.743 -10.427 1.00 72.56 359 GLU A O 1
ATOM 2767 N N . GLY A 1 360 ? 13.329 12.914 -11.709 1.00 77.38 360 GLY A N 1
ATOM 2768 C CA . GLY A 1 360 ? 11.916 12.534 -11.665 1.00 77.38 360 GLY A CA 1
ATOM 2769 C C . GLY A 1 360 ? 10.987 13.436 -12.485 1.00 77.38 360 GLY A C 1
ATOM 2770 O O . GLY A 1 360 ? 11.465 14.285 -13.247 1.00 77.38 360 GLY A O 1
ATOM 2771 N N . PRO A 1 361 ? 9.658 13.232 -12.421 1.00 79.81 361 PRO A N 1
ATOM 2772 C CA . PRO A 1 361 ? 8.729 13.982 -13.253 1.00 79.81 361 PRO A CA 1
ATOM 2773 C C . PRO A 1 361 ? 8.720 15.451 -12.841 1.00 79.81 361 PRO A C 1
ATOM 2775 O O . PRO A 1 361 ? 8.937 15.803 -11.680 1.00 79.81 361 PRO A O 1
ATOM 2778 N N . ARG A 1 362 ? 8.424 16.339 -13.797 1.00 70.75 362 ARG A N 1
ATOM 2779 C CA . ARG A 1 362 ? 8.272 17.767 -13.500 1.00 70.75 362 ARG A CA 1
ATOM 2780 C C . ARG A 1 362 ? 7.145 17.949 -12.478 1.00 70.75 362 ARG A C 1
ATOM 2782 O O . ARG A 1 362 ? 5.972 17.808 -12.825 1.00 70.75 362 ARG A O 1
ATOM 2789 N N . LEU A 1 363 ? 7.514 18.325 -11.254 1.00 67.06 363 LEU A N 1
ATOM 2790 C CA . LEU A 1 363 ? 6.565 18.625 -10.187 1.00 67.06 363 LEU A CA 1
ATOM 2791 C C . LEU A 1 363 ? 5.669 19.799 -10.600 1.00 67.06 363 LEU A C 1
ATOM 2793 O O . LEU A 1 363 ? 6.140 20.877 -10.972 1.00 67.06 363 LEU A O 1
ATOM 2797 N N . ARG A 1 364 ? 4.357 19.587 -10.546 1.00 56.72 364 ARG A N 1
ATOM 2798 C CA . ARG A 1 364 ? 3.341 20.632 -10.708 1.00 56.72 364 ARG A CA 1
ATOM 2799 C C . ARG A 1 364 ? 3.047 21.264 -9.352 1.00 56.72 364 ARG A C 1
ATOM 2801 O O . ARG A 1 364 ? 3.316 20.667 -8.319 1.00 56.72 364 ARG A O 1
ATOM 2808 N N . GLY A 1 365 ? 2.452 22.459 -9.344 1.00 51.81 365 GLY A N 1
ATOM 2809 C CA . GLY A 1 365 ? 2.232 23.236 -8.114 1.00 51.81 365 GLY A CA 1
ATOM 2810 C C . GLY A 1 365 ? 1.532 22.479 -6.973 1.00 51.81 365 GLY A C 1
ATOM 2811 O O . GLY A 1 365 ? 1.807 22.769 -5.819 1.00 51.81 365 GLY A O 1
ATOM 2812 N N . TYR A 1 366 ? 0.700 21.475 -7.285 1.00 52.94 366 TYR A N 1
ATOM 2813 C CA . TYR A 1 366 ? 0.031 20.618 -6.297 1.00 52.94 366 TYR A CA 1
ATOM 2814 C C . TYR A 1 366 ? 0.891 19.482 -5.716 1.00 52.94 366 TYR A C 1
ATOM 2816 O O . TYR A 1 366 ? 0.482 18.851 -4.752 1.00 52.94 366 TYR A O 1
ATOM 2824 N N . GLN A 1 367 ? 2.056 19.204 -6.303 1.00 54.50 367 GLN A N 1
ATOM 2825 C CA . GLN A 1 367 ? 3.018 18.186 -5.856 1.00 54.50 367 GLN A CA 1
ATOM 2826 C C . GLN A 1 367 ? 4.167 18.797 -5.043 1.00 54.50 367 GLN A C 1
ATOM 2828 O O . GLN A 1 367 ? 5.015 18.074 -4.528 1.00 54.50 367 GLN A O 1
ATOM 2833 N N . LEU A 1 368 ? 4.230 20.130 -4.945 1.00 57.34 368 LEU A N 1
ATOM 2834 C CA . LEU A 1 368 ? 5.191 20.806 -4.083 1.00 57.34 368 LEU A CA 1
ATOM 2835 C C . LEU A 1 368 ? 4.776 20.593 -2.627 1.00 57.34 368 LEU A C 1
ATOM 2837 O O . LEU A 1 368 ? 3.635 20.880 -2.262 1.00 57.34 368 LEU A O 1
ATOM 2841 N N . GLN A 1 369 ? 5.704 20.123 -1.790 1.00 51.41 369 GLN A N 1
ATOM 2842 C CA . GLN A 1 369 ? 5.476 20.060 -0.350 1.00 51.41 369 GLN A CA 1
ATOM 2843 C C . GLN A 1 369 ? 5.146 21.465 0.158 1.00 51.41 369 GLN A C 1
ATOM 2845 O O . GLN A 1 369 ? 5.950 22.395 0.036 1.00 51.41 369 GLN A O 1
ATOM 2850 N N . ALA A 1 370 ? 3.952 21.620 0.725 1.00 47.91 370 ALA A N 1
ATOM 2851 C CA . ALA A 1 370 ? 3.578 22.831 1.426 1.00 47.91 370 ALA A CA 1
ATOM 2852 C C . ALA A 1 370 ? 4.457 22.932 2.682 1.00 47.91 370 ALA A C 1
ATOM 2854 O O . ALA A 1 370 ? 4.174 22.335 3.717 1.00 47.91 370 ALA A O 1
ATOM 2855 N N . GLY A 1 371 ? 5.565 23.664 2.596 1.00 50.84 371 GLY A N 1
ATOM 2856 C CA . GLY A 1 371 ? 6.274 24.113 3.788 1.00 50.84 371 GLY A CA 1
ATOM 2857 C C . GLY A 1 371 ? 5.396 25.085 4.586 1.00 50.84 371 GLY A C 1
ATOM 2858 O O . GLY A 1 371 ? 4.385 25.576 4.069 1.00 50.84 371 GLY A O 1
ATOM 2859 N N . PRO A 1 372 ? 5.763 25.430 5.833 1.00 46.34 372 PRO A N 1
ATOM 2860 C CA . PRO A 1 372 ? 5.155 26.562 6.515 1.00 46.34 372 PRO A CA 1
ATOM 2861 C C . PRO A 1 372 ? 5.406 27.813 5.669 1.00 46.34 372 PRO A C 1
ATOM 2863 O O . PRO A 1 372 ? 6.474 28.424 5.714 1.00 46.34 372 PRO A O 1
ATOM 2866 N N . HIS A 1 373 ? 4.428 28.186 4.849 1.00 49.38 373 HIS A N 1
ATOM 2867 C CA . HIS A 1 373 ? 4.504 29.403 4.072 1.00 49.38 373 HIS A CA 1
ATOM 2868 C C . HIS A 1 373 ? 4.478 30.571 5.060 1.00 49.38 373 HIS A C 1
ATOM 2870 O O . HIS A 1 373 ? 3.418 30.989 5.528 1.00 49.38 373 HIS A O 1
ATOM 2876 N N . LYS A 1 374 ? 5.642 31.182 5.317 1.00 50.72 374 LYS A N 1
ATOM 2877 C CA . LYS A 1 374 ? 5.651 32.639 5.448 1.00 50.72 374 LYS A CA 1
ATOM 2878 C C . LYS A 1 374 ? 5.009 33.123 4.156 1.00 50.72 374 LYS A C 1
ATOM 2880 O O . LYS A 1 374 ? 5.571 32.878 3.089 1.00 50.72 374 LYS A O 1
ATOM 2885 N N . ARG A 1 375 ? 3.800 33.695 4.230 1.00 51.25 375 ARG A N 1
ATOM 2886 C CA . ARG A 1 375 ? 3.190 34.377 3.083 1.00 51.25 375 ARG A CA 1
ATOM 2887 C C . ARG A 1 375 ? 4.292 35.235 2.472 1.00 51.25 375 ARG A C 1
ATOM 2889 O O . ARG A 1 375 ? 4.793 36.134 3.147 1.00 51.25 375 ARG A O 1
ATOM 2896 N N . GLY A 1 376 ? 4.717 34.904 1.253 1.00 54.78 376 GLY A N 1
ATOM 2897 C CA . GLY A 1 376 ? 5.624 35.775 0.522 1.00 54.78 376 GLY A CA 1
ATOM 2898 C C . GLY A 1 376 ? 4.995 37.169 0.478 1.00 54.78 376 GLY A C 1
ATOM 2899 O O . GLY A 1 376 ? 3.759 37.264 0.465 1.00 54.78 376 GLY A O 1
ATOM 2900 N N . PRO A 1 377 ? 5.792 38.250 0.515 1.00 56.66 377 PRO A N 1
ATOM 2901 C CA . PRO A 1 377 ? 5.239 39.585 0.339 1.00 56.66 377 PRO A CA 1
ATOM 2902 C C . PRO A 1 377 ? 4.372 39.588 -0.924 1.00 56.66 377 PRO A C 1
ATOM 2904 O O . PRO A 1 377 ? 4.714 38.935 -1.913 1.00 56.66 377 PRO A O 1
ATOM 2907 N N . ARG A 1 378 ? 3.210 40.251 -0.867 1.00 57.00 378 ARG A N 1
ATOM 2908 C CA . ARG A 1 378 ? 2.287 40.332 -2.005 1.00 57.00 378 ARG A CA 1
ATOM 2909 C C . ARG A 1 378 ? 3.069 40.811 -3.231 1.00 57.00 378 ARG A C 1
ATOM 2911 O O . ARG A 1 378 ? 3.473 41.964 -3.288 1.00 57.00 378 ARG A O 1
ATOM 2918 N N . VAL A 1 379 ? 3.281 39.924 -4.203 1.00 59.75 379 VAL A N 1
ATOM 2919 C CA . VAL A 1 379 ? 4.007 40.256 -5.443 1.00 59.75 379 VAL A CA 1
ATOM 2920 C C . VAL A 1 379 ? 3.182 41.219 -6.309 1.00 59.75 379 VAL A C 1
ATOM 2922 O O . VAL A 1 379 ? 3.732 42.038 -7.038 1.00 59.75 379 VAL A O 1
ATOM 2925 N N . TYR A 1 380 ? 1.857 41.201 -6.156 1.00 59.06 380 TYR A N 1
ATOM 2926 C CA . TYR A 1 380 ? 0.947 42.162 -6.772 1.00 59.06 380 TYR A CA 1
ATOM 2927 C C . TYR A 1 380 ? 0.498 43.217 -5.753 1.00 59.06 380 TYR A C 1
ATOM 2929 O O . TYR A 1 380 ? -0.597 43.136 -5.211 1.00 59.06 380 TYR A O 1
ATOM 2937 N N . GLY A 1 381 ? 1.366 44.199 -5.492 1.00 55.50 381 GLY A N 1
ATOM 2938 C CA . GLY A 1 381 ? 0.987 45.504 -4.920 1.00 55.50 381 GLY A CA 1
ATOM 2939 C C . GLY A 1 381 ? 0.685 46.568 -5.989 1.00 55.50 381 GLY A C 1
ATOM 2940 O O . GLY A 1 381 ? 0.140 47.621 -5.690 1.00 55.50 381 GLY A O 1
ATOM 2941 N N . ARG A 1 382 ? 0.988 46.289 -7.267 1.00 54.50 382 ARG A N 1
ATOM 2942 C CA . ARG A 1 382 ? 0.867 47.279 -8.354 1.00 54.50 382 ARG A CA 1
ATOM 2943 C C . ARG A 1 382 ? -0.563 47.609 -8.788 1.00 54.50 382 ARG A C 1
ATOM 2945 O O . ARG A 1 382 ? -0.745 48.617 -9.455 1.00 54.50 382 ARG A O 1
ATOM 2952 N N . LEU A 1 383 ? -1.559 46.783 -8.473 1.00 52.28 383 LEU A N 1
ATOM 2953 C CA . LEU A 1 383 ? -2.958 47.093 -8.807 1.00 52.28 383 LEU A CA 1
ATOM 2954 C C . LEU A 1 383 ? -3.556 48.114 -7.834 1.00 52.28 383 LEU A C 1
ATOM 2956 O O . LEU A 1 383 ? -4.307 48.990 -8.264 1.00 52.28 383 LEU A O 1
ATOM 2960 N N . ASP A 1 384 ? -3.149 48.056 -6.566 1.00 58.38 384 ASP A N 1
ATOM 2961 C CA . ASP A 1 384 ? -3.527 49.046 -5.559 1.00 58.38 384 ASP A CA 1
ATOM 2962 C C . ASP A 1 384 ? -2.818 50.380 -5.845 1.00 58.38 384 ASP A C 1
ATOM 2964 O O . ASP A 1 384 ? -3.483 51.407 -5.890 1.00 58.38 384 ASP A O 1
ATOM 2968 N N . ASP A 1 385 ? -1.525 50.363 -6.206 1.00 58.41 385 ASP A N 1
ATOM 2969 C CA . ASP A 1 385 ? -0.784 51.571 -6.618 1.00 58.41 385 ASP A CA 1
ATOM 2970 C C . ASP A 1 385 ? -1.385 52.256 -7.854 1.00 58.41 385 ASP A C 1
ATOM 2972 O O . ASP A 1 385 ? -1.403 53.482 -7.943 1.00 58.41 385 ASP A O 1
ATOM 2976 N N . VAL A 1 386 ? -1.846 51.484 -8.845 1.00 59.06 386 VAL A N 1
ATOM 2977 C CA . VAL A 1 386 ? -2.476 52.047 -10.050 1.00 59.06 386 VAL A CA 1
ATOM 2978 C C . VAL A 1 386 ? -3.855 52.601 -9.716 1.00 59.06 386 VAL A C 1
ATOM 2980 O O . VAL A 1 386 ? -4.179 53.683 -10.188 1.00 59.06 386 VAL A O 1
ATOM 2983 N N . SER A 1 387 ? -4.631 51.924 -8.868 1.00 58.31 387 SER A N 1
ATOM 2984 C CA . SER A 1 387 ? -5.943 52.408 -8.417 1.00 58.31 387 SER A CA 1
ATOM 2985 C C . SER A 1 387 ? -5.820 53.674 -7.564 1.00 58.31 387 SER A C 1
ATOM 2987 O O . SER A 1 387 ? -6.598 54.609 -7.734 1.00 58.31 387 SER A O 1
ATOM 2989 N N . GLN A 1 388 ? -4.802 53.742 -6.704 1.00 58.97 388 GLN A N 1
ATOM 2990 C CA . GLN A 1 388 ? -4.503 54.890 -5.853 1.00 58.97 388 GLN A CA 1
ATOM 2991 C C . GLN A 1 388 ? -3.979 56.070 -6.680 1.00 58.97 388 GLN A C 1
ATOM 2993 O O . GLN A 1 388 ? -4.480 57.177 -6.531 1.00 58.97 388 GLN A O 1
ATOM 2998 N N . LYS A 1 389 ? -3.097 55.830 -7.661 1.00 62.22 389 LYS A N 1
ATOM 2999 C CA . LYS A 1 389 ? -2.671 56.858 -8.629 1.00 62.22 389 LYS A CA 1
ATOM 3000 C C . LYS A 1 389 ? -3.804 57.332 -9.538 1.00 62.22 389 LYS A C 1
ATOM 3002 O O . LYS A 1 389 ? -3.831 58.505 -9.895 1.00 62.22 389 LYS A O 1
ATOM 3007 N N . PHE A 1 390 ? -4.743 56.460 -9.912 1.00 57.28 390 PHE A N 1
ATOM 3008 C CA . PHE A 1 390 ? -5.925 56.860 -10.682 1.00 57.28 390 PHE A CA 1
ATOM 3009 C C . PHE A 1 390 ? -6.862 57.730 -9.833 1.00 57.28 390 PHE A C 1
ATOM 3011 O O . PHE A 1 390 ? -7.322 58.765 -10.311 1.00 57.28 390 PHE A O 1
ATOM 3018 N N . ALA A 1 391 ? -7.076 57.362 -8.565 1.00 58.19 391 ALA A N 1
ATOM 3019 C CA . ALA A 1 391 ? -7.856 58.145 -7.608 1.00 58.19 391 ALA A CA 1
ATOM 3020 C C . ALA A 1 391 ? -7.205 59.507 -7.295 1.00 58.19 391 ALA A C 1
ATOM 3022 O O . ALA A 1 391 ? -7.894 60.522 -7.278 1.00 58.19 391 ALA A O 1
ATOM 3023 N N . GLU A 1 392 ? -5.880 59.554 -7.134 1.00 56.44 392 GLU A N 1
ATOM 3024 C CA . GLU A 1 392 ? -5.105 60.790 -6.937 1.00 56.44 392 GLU A CA 1
ATOM 3025 C C . GLU A 1 392 ? -5.066 61.664 -8.205 1.00 56.44 392 GLU A C 1
ATOM 3027 O O . GLU A 1 392 ? -5.058 62.891 -8.121 1.00 56.44 392 GLU A O 1
ATOM 3032 N N . SER A 1 393 ? -5.109 61.063 -9.402 1.00 55.00 393 SER A N 1
ATOM 3033 C CA . SER A 1 393 ? -5.146 61.811 -10.668 1.00 55.00 393 SER A CA 1
ATOM 3034 C C . SER A 1 393 ? -6.486 62.504 -10.947 1.00 55.00 393 SER A C 1
ATOM 3036 O O . SER A 1 393 ? -6.532 63.424 -11.762 1.00 55.00 393 SER A O 1
ATOM 3038 N N . GLN A 1 394 ? -7.566 62.115 -10.257 1.00 51.91 394 GLN A N 1
ATOM 3039 C CA . GLN A 1 394 ? -8.891 62.720 -10.428 1.00 51.91 394 GLN A CA 1
ATOM 3040 C C . GLN A 1 394 ? -9.133 63.967 -9.561 1.00 51.91 394 GLN A C 1
ATOM 3042 O O . GLN A 1 394 ? -10.196 64.572 -9.676 1.00 51.91 394 GLN A O 1
ATOM 3047 N N . SER A 1 395 ? -8.167 64.413 -8.747 1.00 54.44 395 SER A N 1
ATOM 3048 C CA . SER A 1 395 ? -8.363 65.549 -7.829 1.00 54.44 395 SER A CA 1
ATOM 3049 C C . SER A 1 395 ? -7.545 66.810 -8.151 1.00 54.44 395 SER A C 1
ATOM 3051 O O . SER A 1 395 ? -7.301 67.610 -7.251 1.00 54.44 395 SER A O 1
ATOM 3053 N N . SER A 1 396 ? -7.094 67.014 -9.396 1.00 50.38 396 SER A N 1
ATOM 3054 C CA . SER A 1 396 ? -6.282 68.196 -9.765 1.00 50.38 396 SER A CA 1
ATOM 3055 C C . SER A 1 396 ? -6.849 69.075 -10.885 1.00 50.38 396 SER A C 1
ATOM 3057 O O . SER A 1 396 ? -6.154 69.959 -11.388 1.00 50.38 396 SER A O 1
ATOM 3059 N N . VAL A 1 397 ? -8.127 68.919 -11.244 1.00 47.91 397 VAL A N 1
ATOM 3060 C CA . VAL A 1 397 ? -8.808 69.962 -12.024 1.00 47.91 397 VAL A CA 1
ATOM 3061 C C . VAL A 1 397 ? -9.288 71.032 -11.049 1.00 47.91 397 VAL A C 1
ATOM 3063 O O . VAL A 1 397 ? -10.298 70.860 -10.375 1.00 47.91 397 VAL A O 1
ATOM 3066 N N . ALA A 1 398 ? -8.537 72.130 -10.957 1.00 47.88 398 ALA A N 1
ATOM 3067 C CA . ALA A 1 398 ? -8.995 73.346 -10.301 1.00 47.88 398 ALA A CA 1
ATOM 3068 C C . ALA A 1 398 ? -10.251 73.850 -11.028 1.00 47.88 398 ALA A C 1
ATOM 3070 O O . ALA A 1 398 ? -10.177 74.309 -12.169 1.00 47.88 398 ALA A O 1
ATOM 3071 N N . THR A 1 399 ? -11.410 73.732 -10.389 1.00 50.78 399 THR A N 1
ATOM 3072 C CA . THR A 1 399 ? -12.602 74.488 -10.772 1.00 50.78 399 THR A CA 1
ATOM 3073 C C . THR A 1 399 ? -12.319 75.971 -10.516 1.00 50.78 399 THR A C 1
ATOM 3075 O O . THR A 1 399 ? -11.939 76.305 -9.394 1.00 50.78 399 THR A O 1
ATOM 3078 N N . PRO A 1 400 ? -12.440 76.867 -11.511 1.00 50.84 400 PRO A N 1
ATOM 3079 C CA . PRO A 1 400 ? -12.264 78.296 -11.278 1.00 50.84 400 PRO A CA 1
ATOM 3080 C C . PRO A 1 400 ? -13.423 78.829 -10.425 1.00 50.84 400 PRO A C 1
ATOM 3082 O O . PRO A 1 400 ? -14.582 78.628 -10.785 1.00 50.84 400 PRO A O 1
ATOM 3085 N N . ASP A 1 401 ? -13.119 79.538 -9.335 1.00 52.84 401 ASP A N 1
ATOM 3086 C CA . ASP A 1 401 ? -14.097 80.268 -8.510 1.00 52.84 401 ASP A CA 1
ATOM 3087 C C . ASP A 1 401 ? -14.541 81.567 -9.213 1.00 52.84 401 ASP A C 1
ATOM 3089 O O . ASP A 1 401 ? -14.270 82.678 -8.758 1.00 52.84 401 ASP A O 1
ATOM 3093 N N . THR A 1 402 ? -15.182 81.453 -10.377 1.00 57.16 402 THR A N 1
ATOM 3094 C CA . THR A 1 402 ? -15.745 82.605 -11.100 1.00 57.16 402 THR A CA 1
ATOM 3095 C C . THR A 1 402 ? -17.124 82.280 -11.653 1.00 57.16 402 THR A C 1
ATOM 3097 O O . THR A 1 402 ? -17.278 81.313 -12.400 1.00 57.16 402 THR A O 1
ATOM 3100 N N . ASP A 1 403 ? -18.106 83.124 -11.339 1.00 58.19 403 ASP A N 1
ATOM 3101 C CA . ASP A 1 403 ? -19.469 83.014 -11.860 1.00 58.19 403 ASP A CA 1
ATOM 3102 C C . ASP A 1 403 ? -19.531 83.250 -13.380 1.00 58.19 403 ASP A C 1
ATOM 3104 O O . ASP A 1 403 ? -18.696 83.949 -13.962 1.00 58.19 403 ASP A O 1
ATOM 3108 N N . ALA A 1 404 ? -20.554 82.680 -14.028 1.00 56.56 404 ALA A N 1
ATOM 3109 C CA . ALA A 1 404 ? -20.706 82.594 -15.487 1.00 56.56 404 ALA A CA 1
ATOM 3110 C C . ALA A 1 404 ? -20.528 83.922 -16.253 1.00 56.56 404 ALA A C 1
ATOM 3112 O O . ALA A 1 404 ? -20.014 83.914 -17.369 1.00 56.56 404 ALA A O 1
ATOM 3113 N N . SER A 1 405 ? -20.864 85.068 -15.655 1.00 55.38 405 SER A N 1
ATOM 3114 C CA . SER A 1 405 ? -20.681 86.383 -16.284 1.00 55.38 405 SER A CA 1
ATOM 3115 C C . SER A 1 405 ? -19.213 86.826 -16.399 1.00 55.38 405 SER A C 1
ATOM 3117 O O . SER A 1 405 ? -18.889 87.658 -17.242 1.00 55.38 405 SER A O 1
ATOM 3119 N N . GLY A 1 406 ? -18.306 86.287 -15.575 1.00 58.03 406 GLY A N 1
ATOM 3120 C CA . GLY A 1 406 ? -16.870 86.596 -15.627 1.00 58.03 406 GLY A CA 1
ATOM 3121 C C . GLY A 1 406 ? -16.121 85.866 -16.749 1.00 58.03 406 GLY A C 1
ATOM 3122 O O . GLY A 1 406 ? -15.140 86.386 -17.279 1.00 58.03 406 GLY A O 1
ATOM 3123 N N . LEU A 1 407 ? -16.610 84.692 -17.158 1.00 57.28 407 LEU A N 1
ATOM 3124 C CA . LEU A 1 407 ? -15.999 83.847 -18.193 1.00 57.28 407 LEU A CA 1
ATOM 3125 C C . LEU A 1 407 ? -16.308 84.313 -19.626 1.00 57.28 407 LEU A C 1
ATOM 3127 O O . LEU A 1 407 ? -15.554 84.004 -20.545 1.00 57.28 407 LEU A O 1
ATOM 3131 N N . GLU A 1 408 ? -17.368 85.097 -19.833 1.00 57.16 408 GLU A N 1
ATOM 3132 C CA . GLU A 1 408 ? -17.696 85.658 -21.154 1.00 57.16 408 GLU A CA 1
ATOM 3133 C C . GLU A 1 408 ? -16.839 86.885 -21.511 1.00 57.16 408 GLU A C 1
ATOM 3135 O O . GLU A 1 408 ? -16.573 87.141 -22.686 1.00 57.16 408 GLU A O 1
ATOM 3140 N N . HIS A 1 409 ? -16.340 87.621 -20.511 1.00 55.19 409 HIS A N 1
ATOM 3141 C CA . HIS A 1 409 ? -15.535 88.829 -20.731 1.00 55.19 409 HIS A CA 1
ATOM 3142 C C . HIS A 1 409 ? -14.046 88.544 -20.997 1.00 55.19 409 HIS A C 1
ATOM 3144 O O . HIS A 1 409 ? -13.336 89.376 -21.575 1.00 55.19 409 HIS A O 1
ATOM 3150 N N . HIS A 1 410 ? -13.557 87.371 -20.594 1.00 55.34 410 HIS A N 1
ATOM 3151 C CA . HIS A 1 410 ? -12.191 86.910 -20.818 1.00 55.34 410 HIS A CA 1
ATOM 3152 C C . HIS A 1 410 ? -12.247 85.582 -21.563 1.00 55.34 410 HIS A C 1
ATOM 3154 O O . HIS A 1 410 ? -12.392 84.528 -20.959 1.00 55.34 410 HIS A O 1
ATOM 3160 N N . GLY A 1 411 ? -12.161 85.641 -22.896 1.00 55.69 411 GLY A N 1
ATOM 3161 C CA . GLY A 1 411 ? -12.230 84.452 -23.742 1.00 55.69 411 GLY A CA 1
ATOM 3162 C C . GLY A 1 411 ? -11.344 83.308 -23.227 1.00 55.69 411 GLY A C 1
ATOM 3163 O O . GLY A 1 411 ? -10.203 83.533 -22.821 1.00 55.69 411 GLY A O 1
ATOM 3164 N N . PHE A 1 412 ? -11.888 82.089 -23.291 1.00 57.00 412 PHE A N 1
ATOM 3165 C CA . PHE A 1 412 ? -11.452 80.831 -22.655 1.00 57.00 412 PHE A CA 1
ATOM 3166 C C . PHE A 1 412 ? -9.986 80.376 -22.845 1.00 57.00 412 PHE A C 1
ATOM 3168 O O . PHE A 1 412 ? -9.617 79.296 -22.391 1.00 57.00 412 PHE A O 1
ATOM 3175 N N . ALA A 1 413 ? -9.133 81.145 -23.519 1.00 51.94 413 ALA A N 1
ATOM 3176 C CA . ALA A 1 413 ? -7.787 80.734 -23.916 1.00 51.94 413 ALA A CA 1
ATOM 3177 C C . ALA A 1 413 ? -6.640 81.445 -23.172 1.00 51.94 413 ALA A C 1
ATOM 3179 O O . ALA A 1 413 ? -5.483 81.294 -23.567 1.00 51.94 413 ALA A O 1
ATOM 3180 N N . LYS A 1 414 ? -6.903 82.198 -22.097 1.00 44.84 414 LYS A N 1
ATOM 3181 C CA . LYS A 1 414 ? -5.833 82.697 -21.215 1.00 44.84 414 LYS A CA 1
ATOM 3182 C C . LYS A 1 414 ? -6.069 82.259 -19.775 1.00 44.84 414 LYS A C 1
ATOM 3184 O O . LYS A 1 414 ? -7.059 82.637 -19.164 1.00 44.84 414 LYS A O 1
ATOM 3189 N N . LYS A 1 415 ? -5.135 81.457 -19.256 1.00 41.47 415 LYS A N 1
ATOM 3190 C CA . LYS A 1 415 ? -5.043 81.133 -17.830 1.00 41.47 415 LYS A CA 1
ATOM 3191 C C . LYS A 1 415 ? -4.731 82.407 -17.043 1.00 41.47 415 LYS A C 1
ATOM 3193 O O . LYS A 1 415 ? -3.840 83.153 -17.453 1.00 41.47 415 LYS A O 1
ATOM 3198 N N . VAL A 1 416 ? -5.460 82.611 -15.948 1.00 46.69 416 VAL A N 1
ATOM 3199 C CA . VAL A 1 416 ? -5.028 83.463 -14.830 1.00 46.69 416 VAL A CA 1
ATOM 3200 C C . VAL A 1 416 ? -3.868 82.779 -14.120 1.00 46.69 416 VAL A C 1
ATOM 3202 O O . VAL A 1 416 ? -3.934 81.532 -13.983 1.00 46.69 416 VAL A O 1
#

Secondary structure (DSSP, 8-state):
-------HHHHHHTTEEEEES-TT--SSS---EEEEETTS--EEESEEE-EEBTTB-TT--HHHHHHH------EE----SS-----HHHHHHHHHHH--SEEEPP-----SSPPPHHHHHHHHHHHHHHHHHHHHHHHSGGGGGTS-----EEEEEE-S--SHHHHHHHHHHHHTSGGG--EEEESSGGGGGG--GGGTTS-EEE----SSHHHHHHHHHTT-SEEE-HHHHHHHHHTEEE---SSPPHHHHHHHTTS-PPPBPSEEETTSGGGGG--S-SSTT--SHHHHH--HHHHHHHHHTT-THHHHHHHHHHHHHHHHHHHHHHHHHHHT-HHHHHHHHHHHB-SSPPP--S--S---GGGS----------S--HHHHHHHHHHHHTT--------HHHHHHS-TT---

pLDDT: mean 82.68, std 17.56, range [28.92, 97.81]